Protein AF-A0A819TJN9-F1 (afdb_monomer)

Structure (mmCIF, N/CA/C/O backbone):
data_AF-A0A819TJN9-F1
#
_entry.id   AF-A0A819TJN9-F1
#
loop_
_atom_site.group_PDB
_atom_site.id
_atom_site.type_symbol
_atom_site.label_atom_id
_atom_site.label_alt_id
_atom_site.label_comp_id
_atom_site.label_asym_id
_atom_site.label_entity_id
_atom_site.label_seq_id
_atom_site.pdbx_PDB_ins_code
_atom_site.Cartn_x
_atom_site.Cartn_y
_atom_site.Cartn_z
_atom_site.occupancy
_atom_site.B_iso_or_equiv
_atom_site.auth_seq_id
_atom_site.auth_comp_id
_atom_site.auth_asym_id
_atom_site.auth_atom_id
_atom_site.pdbx_PDB_model_num
ATOM 1 N N . MET A 1 1 ? 16.612 23.037 0.355 1.00 37.38 1 MET A N 1
ATOM 2 C CA . MET A 1 1 ? 18.028 23.318 0.049 1.00 37.38 1 MET A CA 1
ATOM 3 C C . MET A 1 1 ? 18.680 21.994 -0.274 1.00 37.38 1 MET A C 1
ATOM 5 O O . MET A 1 1 ? 18.638 21.115 0.574 1.00 37.38 1 MET A O 1
ATOM 9 N N . VAL A 1 2 ? 19.268 21.934 -1.468 1.00 37.16 2 VAL A N 1
ATOM 10 C CA . VAL A 1 2 ? 20.153 20.886 -1.998 1.00 37.16 2 VAL A CA 1
ATOM 11 C C . VAL A 1 2 ? 19.438 19.633 -2.523 1.00 37.16 2 VAL A C 1
ATOM 13 O O . VAL A 1 2 ? 19.313 18.620 -1.845 1.00 37.16 2 VAL A O 1
ATOM 16 N N . ASP A 1 3 ? 18.983 19.775 -3.772 1.00 33.12 3 ASP A N 1
ATOM 17 C CA . ASP A 1 3 ? 18.971 18.750 -4.828 1.00 33.12 3 ASP A CA 1
ATOM 18 C C . ASP A 1 3 ? 20.344 18.030 -4.876 1.00 33.12 3 ASP A C 1
ATOM 20 O O . ASP A 1 3 ? 21.357 18.659 -4.584 1.00 33.12 3 ASP A O 1
ATOM 24 N N . THR A 1 4 ? 20.489 16.738 -5.172 1.00 36.00 4 THR A N 1
ATOM 25 C CA . THR A 1 4 ? 20.239 16.124 -6.485 1.00 36.00 4 THR A CA 1
ATOM 26 C C . THR A 1 4 ? 20.304 14.591 -6.393 1.00 36.00 4 THR A C 1
ATOM 28 O O . THR A 1 4 ? 21.307 14.041 -5.944 1.00 36.00 4 THR A O 1
ATOM 31 N N . GLU A 1 5 ? 19.284 13.905 -6.917 1.00 34.56 5 GLU A N 1
ATOM 32 C CA . GLU A 1 5 ? 19.375 12.520 -7.399 1.00 34.56 5 GLU A CA 1
ATOM 33 C C . GLU A 1 5 ? 19.555 12.514 -8.930 1.00 34.56 5 GLU A C 1
ATOM 35 O O . GLU A 1 5 ? 18.900 13.265 -9.659 1.00 34.56 5 GLU A O 1
ATOM 40 N N . HIS A 1 6 ? 20.450 11.634 -9.391 1.00 33.50 6 HIS A N 1
ATOM 41 C CA . HIS A 1 6 ? 20.460 10.993 -10.713 1.00 33.50 6 HIS A CA 1
ATOM 42 C C . HIS A 1 6 ? 19.083 10.336 -10.989 1.00 33.50 6 HIS A C 1
ATOM 44 O O . HIS A 1 6 ? 18.379 9.976 -10.060 1.00 33.50 6 HIS A O 1
ATOM 50 N N . THR A 1 7 ? 18.568 10.072 -12.193 1.00 35.84 7 THR A N 1
ATOM 51 C CA . THR A 1 7 ? 19.040 9.220 -13.310 1.00 35.84 7 THR A CA 1
ATOM 52 C C . THR A 1 7 ? 17.850 9.157 -14.309 1.00 35.84 7 THR A C 1
ATOM 54 O O . THR A 1 7 ? 16.724 9.441 -13.909 1.00 35.84 7 THR A O 1
ATOM 57 N N . VAL A 1 8 ? 17.995 8.907 -15.617 1.00 32.19 8 VAL A N 1
ATOM 58 C CA . VAL A 1 8 ? 17.899 7.600 -16.332 1.00 32.19 8 VAL A CA 1
ATOM 59 C C . VAL A 1 8 ? 18.190 7.931 -17.818 1.00 32.19 8 VAL A C 1
ATOM 61 O O . VAL A 1 8 ? 17.634 8.899 -18.325 1.00 32.19 8 VAL A O 1
ATOM 64 N N . PHE A 1 9 ? 19.212 7.381 -18.486 1.00 32.62 9 PHE A N 1
ATOM 65 C CA . PHE A 1 9 ? 19.376 6.055 -19.128 1.00 32.62 9 PHE A CA 1
ATOM 66 C C . PHE A 1 9 ? 18.704 5.867 -20.509 1.00 32.62 9 PHE A C 1
ATOM 68 O O . PHE A 1 9 ? 17.547 6.223 -20.705 1.00 32.62 9 PHE A O 1
ATOM 75 N N . SER A 1 10 ? 19.452 5.160 -21.377 1.00 32.69 10 SER A N 1
ATOM 76 C CA . SER A 1 10 ? 19.157 4.589 -22.713 1.00 32.69 10 SER A CA 1
ATOM 77 C C . SER A 1 10 ? 19.422 5.484 -23.937 1.00 32.69 10 SER A C 1
ATOM 79 O O . SER A 1 10 ? 18.989 6.624 -23.975 1.00 32.69 10 SER A O 1
ATOM 81 N N . SER A 1 11 ? 20.088 5.032 -25.007 1.00 32.41 11 SER A N 1
ATOM 82 C CA . SER A 1 11 ? 20.660 3.713 -25.319 1.00 32.41 11 SER A CA 1
ATOM 83 C C . SER A 1 11 ? 21.519 3.761 -26.604 1.00 32.41 11 SER A C 1
ATOM 85 O O . SER A 1 11 ? 21.136 4.359 -27.599 1.00 32.41 11 SER A O 1
ATOM 87 N N . ALA A 1 12 ? 22.656 3.059 -26.545 1.00 33.34 12 ALA A N 1
ATOM 88 C CA . ALA A 1 12 ? 23.196 2.077 -27.501 1.00 33.34 12 ALA A CA 1
ATOM 89 C C . ALA A 1 12 ? 23.623 2.412 -28.959 1.00 33.34 12 ALA A C 1
ATOM 91 O O . ALA A 1 12 ? 22.848 2.876 -29.787 1.00 33.34 12 ALA A O 1
ATOM 92 N N . SER A 1 13 ? 24.798 1.827 -29.272 1.00 33.88 13 SER A N 1
ATOM 93 C CA . SER A 1 13 ? 25.280 1.272 -30.560 1.00 33.88 13 SER A CA 1
ATOM 94 C C . SER A 1 13 ? 25.747 2.267 -31.630 1.00 33.88 13 SER A C 1
ATOM 96 O O . SER A 1 13 ? 25.062 3.228 -31.940 1.00 33.88 13 SER A O 1
ATOM 98 N N . SER A 1 14 ? 26.875 2.092 -32.320 1.00 33.16 14 SER A N 1
ATOM 99 C CA . SER A 1 14 ? 27.677 0.900 -32.674 1.00 33.16 14 SER A CA 1
ATOM 100 C C . SER A 1 14 ? 28.895 1.450 -33.448 1.00 33.16 14 SER A C 1
ATOM 102 O O . SER A 1 14 ? 28.688 2.293 -34.316 1.00 33.16 14 SER A O 1
ATOM 104 N N . ASP A 1 15 ? 30.145 1.201 -33.067 1.00 34.47 15 ASP A N 1
ATOM 105 C CA . ASP A 1 15 ? 30.939 -0.021 -33.280 1.00 34.47 15 ASP A CA 1
ATOM 106 C C . ASP A 1 15 ? 31.546 -0.168 -34.696 1.00 34.47 15 ASP A C 1
ATOM 108 O O . ASP A 1 15 ? 30.867 -0.016 -35.714 1.00 34.47 15 ASP A O 1
ATOM 112 N N . SER A 1 16 ? 32.820 -0.583 -34.689 1.00 34.41 16 SER A N 1
ATOM 113 C CA . SER A 1 16 ? 33.693 -1.111 -35.753 1.00 34.41 16 SER A CA 1
ATOM 114 C C . SER A 1 16 ? 34.209 -0.137 -36.834 1.00 34.41 16 SER A C 1
ATOM 116 O O . SER A 1 16 ? 33.433 0.520 -37.512 1.00 34.41 16 SER A O 1
ATOM 118 N N . GLY A 1 17 ? 35.510 -0.008 -37.118 1.00 33.34 17 GLY A N 1
ATOM 119 C CA . GLY A 1 17 ? 36.676 -0.797 -36.711 1.00 33.34 17 GLY A CA 1
ATOM 120 C C . GLY A 1 17 ? 37.477 -1.284 -37.927 1.00 33.34 17 GLY A C 1
ATOM 121 O O . GLY A 1 17 ? 36.883 -1.738 -38.901 1.00 33.34 17 GLY A O 1
ATOM 122 N N . LEU A 1 18 ? 38.811 -1.286 -37.763 1.00 34.56 18 LEU A N 1
ATOM 123 C CA . LEU A 1 18 ? 39.844 -2.015 -38.531 1.00 34.56 18 LEU A CA 1
ATOM 124 C C . LEU A 1 18 ? 40.218 -1.402 -39.901 1.00 34.56 18 LEU A C 1
ATOM 126 O O . LEU A 1 18 ? 39.354 -1.157 -40.726 1.00 34.56 18 LEU A O 1
ATOM 130 N N . GLY A 1 19 ? 41.480 -1.169 -40.271 1.00 31.83 19 GLY A N 1
ATOM 131 C CA . GLY A 1 19 ? 42.771 -1.470 -39.650 1.00 31.83 19 GLY A CA 1
ATOM 132 C C . GLY A 1 19 ? 43.820 -1.790 -40.730 1.00 31.83 19 GLY A C 1
ATOM 133 O O . GLY A 1 19 ? 43.560 -2.653 -41.558 1.00 31.83 19 GLY A O 1
ATOM 134 N N . GLY A 1 20 ? 44.994 -1.141 -40.650 1.00 34.34 20 GLY A N 1
ATOM 135 C CA . GLY A 1 20 ? 46.312 -1.633 -41.107 1.00 34.34 20 GLY A CA 1
ATOM 136 C C . GLY A 1 20 ? 46.582 -1.748 -42.628 1.00 34.34 20 GLY A C 1
ATOM 137 O O . GLY A 1 20 ? 45.653 -1.827 -43.411 1.00 34.34 20 GLY A O 1
ATOM 138 N N . VAL A 1 21 ? 47.811 -1.782 -43.171 1.00 35.91 21 VAL A N 1
ATOM 139 C CA . VAL A 1 21 ? 49.185 -1.978 -42.654 1.00 35.91 21 VAL A CA 1
ATOM 140 C C . VAL A 1 21 ? 50.222 -1.615 -43.775 1.00 35.91 21 VAL A C 1
ATOM 142 O O . VAL A 1 21 ? 49.935 -1.823 -44.947 1.00 35.91 21 VAL A O 1
ATOM 145 N N . GLU A 1 22 ? 51.420 -1.135 -43.377 1.00 33.66 22 GLU A N 1
ATOM 146 C CA . GLU A 1 22 ? 52.791 -1.198 -43.993 1.00 33.66 22 GLU A CA 1
ATOM 147 C C . GLU A 1 22 ? 53.263 -0.445 -45.276 1.00 33.66 22 GLU A C 1
ATOM 149 O O . GLU A 1 22 ? 53.038 -0.855 -46.407 1.00 33.66 22 GLU A O 1
ATOM 154 N N . ASN A 1 23 ? 54.139 0.556 -45.055 1.00 34.25 23 ASN A N 1
ATOM 155 C CA . ASN A 1 23 ? 55.607 0.630 -45.318 1.00 34.25 23 ASN A CA 1
ATOM 156 C C . ASN A 1 23 ? 56.300 -0.050 -46.538 1.00 34.25 23 ASN A C 1
ATOM 158 O O . ASN A 1 23 ? 56.421 -1.272 -46.574 1.00 34.25 23 ASN A O 1
ATOM 162 N N . ARG A 1 24 ? 57.035 0.759 -47.345 1.00 31.11 24 ARG A N 1
ATOM 163 C CA . ARG A 1 24 ? 58.496 0.674 -47.722 1.00 31.11 24 ARG A CA 1
ATOM 164 C C . ARG A 1 24 ? 58.815 1.616 -48.915 1.00 31.11 24 ARG A C 1
ATOM 166 O O . ARG A 1 24 ? 58.212 1.466 -49.964 1.00 31.11 24 ARG A O 1
ATOM 173 N N . LYS A 1 25 ? 59.619 2.689 -48.784 1.00 34.59 25 LYS A N 1
ATOM 174 C CA . LYS A 1 25 ? 61.107 2.833 -48.866 1.00 34.59 25 LYS A CA 1
ATOM 175 C C . LYS A 1 25 ? 61.783 2.452 -50.212 1.00 34.59 25 LYS A C 1
ATOM 177 O O . LYS A 1 25 ? 61.924 1.260 -50.459 1.00 34.59 25 LYS A O 1
ATOM 182 N N . LEU A 1 26 ? 62.327 3.441 -50.961 1.00 30.73 26 LEU A N 1
ATOM 183 C CA . LEU A 1 26 ? 63.774 3.659 -51.289 1.00 30.73 26 LEU A CA 1
ATOM 184 C C . LEU A 1 26 ? 64.073 4.414 -52.622 1.00 30.73 26 LEU A C 1
ATOM 186 O O . LEU A 1 26 ? 63.677 3.966 -53.688 1.00 30.73 26 LEU A O 1
ATOM 190 N N . ASN A 1 27 ? 64.893 5.473 -52.484 1.00 29.94 27 ASN A N 1
ATOM 191 C CA . ASN A 1 27 ? 66.026 5.980 -53.300 1.00 29.94 27 ASN A CA 1
ATOM 192 C C . ASN A 1 27 ? 65.920 6.345 -54.808 1.00 29.94 27 ASN A C 1
ATOM 194 O O . ASN A 1 27 ? 65.743 5.480 -55.656 1.00 29.94 27 ASN A O 1
ATOM 198 N N . GLU A 1 28 ? 66.175 7.644 -55.083 1.00 30.39 28 GLU A N 1
ATOM 199 C CA . GLU A 1 28 ? 67.191 8.299 -55.969 1.00 30.39 28 GLU A CA 1
ATOM 200 C C . GLU A 1 28 ? 67.994 7.480 -57.027 1.00 30.39 28 GLU A C 1
ATOM 202 O O . GLU A 1 28 ? 68.165 6.279 -56.825 1.00 30.39 28 GLU A O 1
ATOM 207 N N . PRO A 1 29 ? 68.638 8.085 -58.079 1.00 43.09 29 PRO A N 1
ATOM 208 C CA . PRO A 1 29 ? 69.029 9.506 -58.242 1.00 43.09 29 PRO A CA 1
ATOM 209 C C . PRO A 1 29 ? 68.853 10.158 -59.646 1.00 43.09 29 PRO A C 1
ATOM 211 O O . PRO A 1 29 ? 68.602 9.524 -60.669 1.00 43.09 29 PRO A O 1
ATOM 214 N N . ASN A 1 30 ? 69.088 11.475 -59.653 1.00 33.53 30 ASN A N 1
ATOM 215 C CA . ASN A 1 30 ? 69.177 12.424 -60.771 1.00 33.53 30 ASN A CA 1
ATOM 216 C C . ASN A 1 30 ? 70.574 12.439 -61.439 1.00 33.53 30 ASN A C 1
ATOM 218 O O . ASN A 1 30 ? 71.581 12.384 -60.734 1.00 33.53 30 ASN A O 1
ATOM 222 N N . GLN A 1 31 ? 70.655 12.652 -62.763 1.00 30.73 31 GLN A N 1
ATOM 223 C CA . GLN A 1 31 ? 71.872 13.132 -63.451 1.00 30.73 31 GLN A CA 1
ATOM 224 C C . GLN A 1 31 ? 71.547 14.114 -64.593 1.00 30.73 31 GLN A C 1
ATOM 226 O O . GLN A 1 31 ? 70.650 13.887 -65.399 1.00 30.73 31 GLN A O 1
ATOM 231 N N . SER A 1 32 ? 72.315 15.209 -64.634 1.00 37.31 32 SER A N 1
ATOM 232 C CA . SER A 1 32 ? 72.225 16.361 -65.545 1.00 37.31 32 SER A CA 1
ATOM 233 C C . SER A 1 32 ? 73.077 16.209 -66.813 1.00 37.31 32 SER A C 1
ATOM 235 O O . SER A 1 32 ? 74.147 15.611 -66.722 1.00 37.31 32 SER A O 1
ATOM 237 N N . ALA A 1 33 ? 72.753 16.913 -67.907 1.00 30.61 33 ALA A N 1
ATOM 238 C CA . ALA A 1 33 ? 73.768 17.397 -68.858 1.00 30.61 33 ALA A CA 1
ATOM 239 C C . ALA A 1 33 ? 73.286 18.596 -69.707 1.00 30.61 33 ALA A C 1
ATOM 241 O O . ALA A 1 33 ? 72.149 18.631 -70.167 1.00 30.61 33 ALA A O 1
ATOM 242 N N . ARG A 1 34 ? 74.203 19.560 -69.880 1.00 33.34 34 ARG A N 1
ATOM 243 C CA . ARG A 1 34 ? 74.142 20.844 -70.611 1.00 33.34 34 ARG A CA 1
ATOM 244 C C . ARG A 1 34 ? 74.277 20.670 -72.136 1.00 33.34 34 ARG A C 1
ATOM 246 O O . ARG A 1 34 ? 74.914 19.715 -72.571 1.00 33.34 34 ARG A O 1
ATOM 253 N N . SER A 1 35 ? 73.826 21.657 -72.919 1.00 31.48 35 SER A N 1
ATOM 254 C CA . SER A 1 35 ? 74.183 21.848 -74.339 1.00 31.48 35 SER A CA 1
ATOM 255 C C . SER A 1 35 ? 74.835 23.219 -74.584 1.00 31.48 35 SER A C 1
ATOM 257 O O . SER A 1 35 ? 74.463 24.202 -73.947 1.00 31.48 35 SER A O 1
ATOM 259 N N . PHE A 1 36 ? 75.830 23.221 -75.476 1.00 29.58 36 PHE A N 1
ATOM 260 C CA . PHE A 1 36 ? 76.648 24.329 -75.992 1.00 29.58 36 PHE A CA 1
ATOM 261 C C . PHE A 1 36 ? 76.080 24.823 -77.340 1.00 29.58 36 PHE A C 1
ATOM 263 O O . PHE A 1 36 ? 75.595 23.995 -78.113 1.00 29.58 36 PHE A O 1
ATOM 270 N N . ASP A 1 37 ? 76.196 26.126 -77.612 1.00 34.22 37 ASP A N 1
ATOM 271 C CA . ASP A 1 37 ? 75.947 26.784 -78.907 1.00 34.22 37 ASP A CA 1
ATOM 272 C C . ASP A 1 37 ? 77.207 26.769 -79.795 1.00 34.22 37 ASP A C 1
ATOM 274 O O . ASP A 1 37 ? 78.318 26.786 -79.262 1.00 34.22 37 ASP A O 1
ATOM 278 N N . ASP A 1 38 ? 77.033 26.795 -81.124 1.00 32.97 38 ASP A N 1
ATOM 279 C CA . ASP A 1 38 ? 78.068 27.235 -82.073 1.00 32.97 38 ASP A CA 1
ATOM 280 C C . ASP A 1 38 ? 77.453 27.820 -83.365 1.00 32.97 38 ASP A C 1
ATOM 282 O O . ASP A 1 38 ? 76.468 27.303 -83.902 1.00 32.97 38 ASP A O 1
ATOM 286 N N . ASP A 1 39 ? 78.065 28.920 -83.811 1.00 32.44 39 ASP A N 1
ATOM 287 C CA . ASP A 1 39 ? 77.672 29.881 -84.850 1.00 32.44 39 ASP A CA 1
ATOM 288 C C . ASP A 1 39 ? 78.000 29.449 -86.299 1.00 32.44 39 ASP A C 1
ATOM 290 O O . ASP A 1 39 ? 79.046 28.859 -86.579 1.00 32.44 39 ASP A O 1
ATOM 294 N N . ASP A 1 40 ? 77.150 29.862 -87.251 1.00 34.69 40 ASP A N 1
ATOM 295 C CA . ASP A 1 40 ? 77.305 29.664 -88.702 1.00 34.69 40 ASP A CA 1
ATOM 296 C C . ASP A 1 40 ? 77.960 30.871 -89.421 1.00 34.69 40 ASP A C 1
ATOM 298 O O . ASP A 1 40 ? 77.582 32.033 -89.249 1.00 34.69 40 ASP A O 1
ATOM 302 N N . PHE A 1 41 ? 78.910 30.569 -90.315 1.00 35.84 41 PHE A N 1
ATOM 303 C CA . PHE A 1 41 ? 79.625 31.491 -91.213 1.00 35.84 41 PHE A CA 1
ATOM 304 C C . PHE A 1 41 ? 78.755 31.977 -92.397 1.00 35.84 41 PHE A C 1
ATOM 306 O O . PHE A 1 41 ? 78.212 31.168 -93.148 1.00 35.84 41 PHE A O 1
ATOM 313 N N . GLN A 1 42 ? 78.726 33.291 -92.666 1.00 35.22 42 GLN A N 1
ATOM 314 C CA . GLN A 1 42 ? 78.140 33.889 -93.883 1.00 35.22 42 GLN A CA 1
ATOM 315 C C . GLN A 1 42 ? 79.215 34.381 -94.874 1.00 35.22 42 GLN A C 1
ATOM 317 O O . GLN A 1 42 ? 80.234 34.944 -94.474 1.00 35.22 42 GLN A O 1
ATOM 322 N N . LEU A 1 43 ? 78.969 34.197 -96.181 1.00 39.06 43 LEU A N 1
ATOM 323 C CA . LEU A 1 43 ? 79.811 34.679 -97.292 1.00 39.06 43 LEU A CA 1
ATOM 324 C C . LEU A 1 43 ? 79.333 36.050 -97.848 1.00 39.06 43 LEU A C 1
ATOM 326 O O . LEU A 1 43 ? 78.147 36.359 -97.739 1.00 39.06 43 LEU A O 1
ATOM 330 N N . PRO A 1 44 ? 80.215 36.874 -98.466 1.00 40.28 44 PRO A N 1
ATOM 331 C CA . PRO A 1 44 ? 79.962 38.299 -98.750 1.00 40.28 44 PRO A CA 1
ATOM 332 C C . PRO A 1 44 ? 79.101 38.627 -99.989 1.00 40.28 44 PRO A C 1
ATOM 334 O O . PRO A 1 44 ? 79.086 37.913 -100.989 1.00 40.28 44 PRO A O 1
ATOM 337 N N . ALA A 1 45 ? 78.477 39.808 -99.938 1.00 40.22 45 ALA A N 1
ATOM 338 C CA . ALA A 1 45 ? 77.312 40.265 -100.708 1.00 40.22 45 ALA A CA 1
ATOM 339 C C . ALA A 1 45 ? 77.477 40.592 -102.215 1.00 40.22 45 ALA A C 1
ATOM 341 O O . ALA A 1 45 ? 76.545 41.132 -102.806 1.00 40.22 45 ALA A O 1
ATOM 342 N N . ASN A 1 46 ? 78.605 40.284 -102.869 1.00 45.38 46 ASN A N 1
ATOM 343 C CA . ASN A 1 46 ? 78.894 40.806 -104.223 1.00 45.38 46 ASN A CA 1
ATOM 344 C C . ASN A 1 46 ? 79.188 39.725 -105.279 1.00 45.38 46 ASN A C 1
ATOM 346 O O . ASN A 1 46 ? 79.901 39.988 -106.249 1.00 45.38 46 ASN A O 1
ATOM 350 N N . TRP A 1 47 ? 78.673 38.506 -105.113 1.00 39.69 47 TRP A N 1
ATOM 351 C CA . TRP A 1 47 ? 78.864 37.456 -106.116 1.00 39.69 47 TRP A CA 1
ATOM 352 C C . TRP A 1 47 ? 77.790 37.550 -107.217 1.00 39.69 47 TRP A C 1
ATOM 354 O O . TRP A 1 47 ? 76.606 37.502 -106.887 1.00 39.69 47 TRP A O 1
ATOM 364 N N . PRO A 1 48 ? 78.149 37.700 -108.508 1.00 33.88 48 PRO A N 1
ATOM 365 C CA . PRO A 1 48 ? 77.160 37.846 -109.566 1.00 33.88 48 PRO A CA 1
ATOM 366 C C . PRO A 1 48 ? 76.444 36.517 -109.830 1.00 33.88 48 PRO A C 1
ATOM 368 O O . PRO A 1 48 ? 77.055 35.522 -110.230 1.00 33.88 48 PRO A O 1
ATOM 371 N N . ASP A 1 49 ? 75.137 36.545 -109.589 1.00 36.44 49 ASP A N 1
ATOM 372 C CA . ASP A 1 49 ? 74.177 35.471 -109.810 1.00 36.44 49 ASP A CA 1
ATOM 373 C C . ASP A 1 49 ? 73.889 35.350 -111.314 1.00 36.44 49 ASP A C 1
ATOM 375 O O . ASP A 1 49 ? 73.154 36.146 -111.901 1.00 36.44 49 ASP A O 1
ATOM 379 N N . TYR A 1 50 ? 74.549 34.397 -111.974 1.00 33.78 50 TYR A N 1
ATOM 380 C CA . TYR A 1 50 ? 74.223 34.037 -113.351 1.00 33.78 50 TYR A CA 1
ATOM 381 C C . TYR A 1 50 ? 73.209 32.901 -113.335 1.00 33.78 50 TYR A C 1
ATOM 383 O O . TYR A 1 50 ? 73.561 31.716 -113.309 1.00 33.78 50 TYR A O 1
ATOM 391 N N . ASP A 1 51 ? 71.942 33.298 -113.368 1.00 36.19 51 ASP A N 1
ATOM 392 C CA . ASP A 1 51 ? 70.807 32.405 -113.509 1.00 36.19 51 ASP A CA 1
ATOM 393 C C . ASP A 1 51 ? 70.787 31.804 -114.924 1.00 36.19 51 ASP A C 1
ATOM 395 O O . ASP A 1 51 ? 70.419 32.437 -115.916 1.00 36.19 51 ASP A O 1
ATOM 399 N N . PHE A 1 52 ? 71.246 30.560 -115.029 1.00 38.59 52 PHE A N 1
ATOM 400 C CA . PHE A 1 52 ? 71.014 29.725 -116.199 1.00 38.59 52 PHE A CA 1
ATOM 401 C C . PHE A 1 52 ? 70.152 28.542 -115.770 1.00 38.59 52 PHE A C 1
ATOM 403 O O . PHE A 1 52 ? 70.653 27.429 -115.570 1.00 38.59 52 PHE A O 1
ATOM 410 N N . GLU A 1 53 ? 68.843 28.771 -115.648 1.00 35.69 53 GLU A N 1
ATOM 411 C CA . GLU A 1 53 ? 67.852 27.702 -115.576 1.00 35.69 53 GLU A CA 1
ATOM 412 C C . GLU A 1 53 ? 68.003 26.763 -116.783 1.00 35.69 53 GLU A C 1
ATOM 414 O O . GLU A 1 53 ? 67.539 27.010 -117.900 1.00 35.69 53 GLU A O 1
ATOM 419 N N . ARG A 1 54 ? 68.669 25.627 -116.563 1.00 38.53 54 ARG A N 1
ATOM 420 C CA . ARG A 1 54 ? 68.700 24.518 -117.515 1.00 38.53 54 ARG A CA 1
ATOM 421 C C . ARG A 1 54 ? 67.619 23.515 -117.137 1.00 38.53 54 ARG A C 1
ATOM 423 O O . ARG A 1 54 ? 67.589 23.005 -116.019 1.00 38.53 54 ARG A O 1
ATOM 430 N N . LYS A 1 55 ? 66.738 23.205 -118.094 1.00 38.62 55 LYS A N 1
ATOM 431 C CA . LYS A 1 55 ? 65.638 22.239 -117.945 1.00 38.62 55 LYS A CA 1
ATOM 432 C C . LYS A 1 55 ? 66.138 20.901 -117.372 1.00 38.62 55 LYS A C 1
ATOM 434 O O . LYS A 1 55 ? 67.026 20.266 -117.940 1.00 38.62 55 LYS A O 1
ATOM 439 N N . LYS A 1 56 ? 65.491 20.436 -116.292 1.00 47.75 56 LYS A N 1
ATOM 440 C CA . LYS A 1 56 ? 65.718 19.156 -115.575 1.00 47.75 56 LYS A CA 1
ATOM 441 C C . LYS A 1 56 ? 65.522 17.885 -116.435 1.00 47.75 56 LYS A C 1
ATOM 443 O O . LYS A 1 56 ? 65.706 16.776 -115.944 1.00 47.75 56 LYS A O 1
ATOM 448 N N . SER A 1 57 ? 65.181 18.018 -117.719 1.00 46.09 57 SER A N 1
ATOM 449 C CA . SER A 1 57 ? 64.885 16.917 -118.648 1.00 46.09 57 SER A CA 1
ATOM 450 C C . SER A 1 57 ? 66.115 16.151 -119.161 1.00 46.09 57 SER A C 1
ATOM 452 O O . SER A 1 57 ? 65.956 15.148 -119.848 1.00 46.09 57 SER A O 1
ATOM 454 N N . CYS A 1 58 ? 67.338 16.577 -118.829 1.00 45.38 58 CYS A N 1
ATOM 455 C CA . CYS A 1 58 ? 68.574 15.912 -119.269 1.00 45.38 58 CYS A CA 1
ATOM 456 C C . CYS A 1 58 ? 69.113 14.856 -118.279 1.00 45.38 58 CYS A C 1
ATOM 458 O O . CYS A 1 58 ? 70.094 14.190 -118.591 1.00 45.38 58 CYS A O 1
ATOM 460 N N . LEU A 1 59 ? 68.499 14.692 -117.099 1.00 49.06 59 LEU A N 1
ATOM 461 C CA . LEU A 1 59 ? 69.040 13.881 -115.993 1.00 49.06 59 LEU A CA 1
ATOM 462 C C . LEU A 1 59 ? 68.724 12.372 -116.061 1.00 49.06 59 LEU A C 1
ATOM 464 O O . LEU A 1 59 ? 69.338 11.603 -115.331 1.00 49.06 59 LEU A O 1
ATOM 468 N N . PHE A 1 60 ? 67.807 11.929 -116.931 1.00 42.56 60 PHE A N 1
ATOM 469 C CA . PHE A 1 60 ? 67.334 10.528 -116.964 1.00 42.56 60 PHE A CA 1
ATOM 470 C C . PHE A 1 60 ? 67.418 9.830 -118.332 1.00 42.56 60 PHE A C 1
ATOM 472 O O . PHE A 1 60 ? 66.929 8.714 -118.497 1.00 42.56 60 PHE A O 1
ATOM 479 N N . SER A 1 61 ? 68.076 10.441 -119.317 1.00 39.47 61 SER A N 1
ATOM 480 C CA . SER A 1 61 ? 68.303 9.834 -120.631 1.00 39.47 61 SER A CA 1
ATOM 481 C C . SER A 1 61 ? 69.727 9.275 -120.718 1.00 39.47 61 SER A C 1
ATOM 483 O O . SER A 1 61 ? 70.690 10.008 -120.529 1.00 39.47 61 SER A O 1
ATOM 485 N N . ARG A 1 62 ? 69.883 7.988 -121.068 1.00 44.00 62 ARG A N 1
ATOM 486 C CA . ARG A 1 62 ? 71.178 7.368 -121.443 1.00 44.00 62 ARG A CA 1
ATOM 487 C C . ARG A 1 62 ? 71.718 7.863 -122.802 1.00 44.00 62 ARG A C 1
ATOM 489 O O . ARG A 1 62 ? 72.560 7.208 -123.408 1.00 44.00 62 ARG A O 1
ATOM 496 N N . VAL A 1 63 ? 71.217 8.988 -123.304 1.00 45.69 63 VAL A N 1
ATOM 497 C CA . VAL A 1 63 ? 71.669 9.633 -124.537 1.00 45.69 63 VAL A CA 1
ATOM 498 C C . VAL A 1 63 ? 72.528 10.824 -124.134 1.00 45.69 63 VAL A C 1
ATOM 500 O O . VAL A 1 63 ? 72.074 11.690 -123.386 1.00 45.69 63 VAL A O 1
ATOM 503 N N . PHE A 1 64 ? 73.776 10.841 -124.604 1.00 47.59 64 PHE A N 1
ATOM 504 C CA . PHE A 1 64 ? 74.715 11.942 -124.411 1.00 47.59 64 PHE A CA 1
ATOM 505 C C . PHE A 1 64 ? 74.023 13.287 -124.671 1.00 47.59 64 PHE A C 1
ATOM 507 O O . PHE A 1 64 ? 73.312 13.438 -125.666 1.00 47.59 64 PHE A O 1
ATOM 514 N N . SER A 1 65 ? 74.186 14.255 -123.762 1.00 55.28 65 SER A N 1
ATOM 515 C CA . SER A 1 65 ? 73.531 15.560 -123.894 1.00 55.28 65 SER A CA 1
ATOM 516 C C . SER A 1 65 ? 73.881 16.199 -125.247 1.00 55.28 65 SER A C 1
ATOM 518 O O . SER A 1 65 ? 74.943 15.937 -125.819 1.00 55.28 65 SER A O 1
ATOM 520 N N . THR A 1 66 ? 73.018 17.072 -125.771 1.00 56.34 66 THR A N 1
ATOM 521 C CA . THR A 1 66 ? 73.272 17.819 -127.022 1.00 56.34 66 THR A CA 1
ATOM 522 C C . THR A 1 66 ? 74.620 18.555 -127.012 1.00 56.34 66 THR A C 1
ATOM 524 O O . THR A 1 66 ? 75.189 18.813 -128.064 1.00 56.34 66 THR A O 1
ATOM 527 N N . CYS A 1 67 ? 75.172 18.832 -125.826 1.00 53.50 67 CYS A N 1
ATOM 528 C CA . CYS A 1 67 ? 76.479 19.457 -125.612 1.00 53.50 67 CYS A CA 1
ATOM 529 C C . CYS A 1 67 ? 77.636 18.463 -125.758 1.00 53.50 67 CYS A C 1
ATOM 531 O O . CYS A 1 67 ? 78.656 18.811 -126.336 1.00 53.50 67 CYS A O 1
ATOM 533 N N . VAL A 1 68 ? 77.463 17.221 -125.292 1.00 57.75 68 VAL A N 1
ATOM 534 C CA . VAL A 1 68 ? 78.426 16.133 -125.521 1.00 57.75 68 VAL A CA 1
ATOM 535 C C . VAL A 1 68 ? 78.426 15.732 -126.996 1.00 57.75 68 VAL A C 1
ATOM 537 O O . VAL A 1 68 ? 79.486 15.533 -127.568 1.00 57.75 68 VAL A O 1
ATOM 540 N N . THR A 1 69 ? 77.259 15.706 -127.646 1.00 58.66 69 THR A N 1
ATOM 541 C CA . THR A 1 69 ? 77.166 15.482 -129.102 1.00 58.66 69 THR A CA 1
ATOM 542 C C . THR A 1 69 ? 77.831 16.621 -129.885 1.00 58.66 69 THR A C 1
ATOM 544 O O . THR A 1 69 ? 78.541 16.364 -130.850 1.00 58.66 69 THR A O 1
ATOM 547 N N . LYS A 1 70 ? 77.673 17.879 -129.439 1.00 58.25 70 LYS A N 1
ATOM 548 C CA . LYS A 1 70 ? 78.388 19.034 -130.007 1.00 58.25 70 LYS A CA 1
ATOM 549 C C . LYS A 1 70 ? 79.905 18.900 -129.816 1.00 58.25 70 LYS A C 1
ATOM 551 O O . LYS A 1 70 ? 80.633 19.048 -130.783 1.00 58.25 70 LYS A O 1
ATOM 556 N N . ALA A 1 71 ? 80.384 18.546 -128.625 1.00 54.56 71 ALA A N 1
ATOM 557 C CA . ALA A 1 71 ? 81.813 18.336 -128.378 1.00 54.56 71 ALA A CA 1
ATOM 558 C C . ALA A 1 71 ? 82.398 17.169 -129.191 1.00 54.56 71 ALA A C 1
ATOM 560 O O . ALA A 1 71 ? 83.488 17.305 -129.732 1.00 54.56 71 ALA A O 1
ATOM 561 N N . ILE A 1 72 ? 81.662 16.060 -129.339 1.00 65.56 72 ILE A N 1
ATOM 562 C CA . ILE A 1 72 ? 82.055 14.941 -130.210 1.00 65.56 72 ILE A CA 1
ATOM 563 C C . ILE A 1 72 ? 82.139 15.407 -131.668 1.00 65.56 72 ILE A C 1
ATOM 565 O O . ILE A 1 72 ? 83.156 15.169 -132.302 1.00 65.56 72 ILE A O 1
ATOM 569 N N . ASN A 1 73 ? 81.147 16.143 -132.179 1.00 62.06 73 ASN A N 1
ATOM 570 C CA . ASN A 1 73 ? 81.190 16.678 -133.545 1.00 62.06 73 ASN A CA 1
ATOM 571 C C . ASN A 1 73 ? 82.346 17.673 -133.758 1.00 62.06 73 ASN A C 1
ATOM 573 O O . ASN A 1 73 ? 82.946 17.692 -134.826 1.00 62.06 73 ASN A O 1
ATOM 577 N N . HIS A 1 74 ? 82.668 18.507 -132.764 1.00 61.78 74 HIS A N 1
ATOM 578 C CA . HIS A 1 74 ? 83.809 19.427 -132.834 1.00 61.78 74 HIS A CA 1
ATOM 579 C C . HIS A 1 74 ? 85.149 18.670 -132.795 1.00 61.78 74 HIS A C 1
ATOM 581 O O . HIS A 1 74 ? 86.052 19.006 -133.554 1.00 61.78 74 HIS A O 1
ATOM 587 N N . LEU A 1 75 ? 85.264 17.612 -131.985 1.00 66.50 75 LEU A N 1
ATOM 588 C CA . LEU A 1 75 ? 86.428 16.719 -131.979 1.00 66.50 75 LEU A CA 1
ATOM 589 C C . LEU A 1 75 ? 86.567 15.948 -133.299 1.00 66.50 75 LEU A C 1
ATOM 591 O O . LEU A 1 75 ? 87.673 15.837 -133.814 1.00 66.50 75 LEU A O 1
ATOM 595 N N . GLU A 1 76 ? 85.462 15.476 -133.882 1.00 66.25 76 GLU A N 1
ATOM 596 C CA . GLU A 1 76 ? 85.448 14.860 -135.215 1.00 66.25 76 GLU A CA 1
ATOM 597 C C . GLU A 1 76 ? 85.849 15.864 -136.311 1.00 66.25 76 GLU A C 1
ATOM 599 O O . GLU A 1 76 ? 86.575 15.500 -137.233 1.00 66.25 76 GLU A O 1
ATOM 604 N N . LEU A 1 77 ? 85.440 17.136 -136.219 1.00 61.66 77 LEU A N 1
ATOM 605 C CA . LEU A 1 77 ? 85.875 18.198 -137.140 1.00 61.66 77 LEU A CA 1
ATOM 606 C C . LEU A 1 77 ? 87.378 18.486 -137.028 1.00 61.66 77 LEU A C 1
ATOM 608 O O . LEU A 1 77 ? 88.039 18.621 -138.055 1.00 61.66 77 LEU A O 1
ATOM 612 N N . VAL A 1 78 ? 87.925 18.529 -135.810 1.00 60.12 78 VAL A N 1
ATOM 613 C CA . VAL A 1 78 ? 89.372 18.681 -135.572 1.00 60.12 78 VAL A CA 1
ATOM 614 C C . VAL A 1 78 ? 90.135 17.461 -136.084 1.00 60.12 78 VAL A C 1
ATOM 616 O O . VAL A 1 78 ? 91.155 17.611 -136.749 1.00 60.12 78 VAL A O 1
ATOM 619 N N . GLN A 1 79 ? 89.617 16.252 -135.862 1.00 65.50 79 GLN A N 1
ATOM 620 C CA . GLN A 1 79 ? 90.233 15.024 -136.358 1.00 65.50 79 GLN A CA 1
ATOM 621 C C . GLN A 1 79 ? 90.242 14.970 -137.897 1.00 65.50 79 GLN A C 1
ATOM 623 O O . GLN A 1 79 ? 91.279 14.679 -138.488 1.00 65.50 79 GLN A O 1
ATOM 628 N N . ASN A 1 80 ? 89.146 15.364 -138.555 1.00 61.81 80 ASN A N 1
ATOM 629 C CA . ASN A 1 80 ? 89.080 15.487 -140.016 1.00 61.81 80 ASN A CA 1
ATOM 630 C C . ASN A 1 80 ? 90.003 16.591 -140.570 1.00 61.81 80 ASN A C 1
ATOM 632 O O . ASN A 1 80 ? 90.556 16.438 -141.659 1.00 61.81 80 ASN A O 1
ATOM 636 N N . ALA A 1 81 ? 90.187 17.701 -139.845 1.00 58.44 81 ALA A N 1
ATOM 637 C CA . ALA A 1 81 ? 91.103 18.775 -140.237 1.00 58.44 81 ALA A CA 1
ATOM 638 C C . ALA A 1 81 ? 92.580 18.351 -140.127 1.00 58.44 81 ALA A C 1
ATOM 640 O O . ALA A 1 81 ? 93.384 18.689 -140.998 1.00 58.44 81 ALA A O 1
ATOM 641 N N . ILE A 1 82 ? 92.922 17.556 -139.106 1.00 58.66 82 ILE A N 1
ATOM 642 C CA . ILE A 1 82 ? 94.265 16.991 -138.904 1.00 58.66 82 ILE A CA 1
ATOM 643 C C . ILE A 1 82 ? 94.565 15.892 -139.943 1.00 58.66 82 ILE A C 1
ATOM 645 O O . ILE A 1 82 ? 95.663 15.853 -140.494 1.00 58.66 82 ILE A O 1
ATOM 649 N N . GLU A 1 83 ? 93.591 15.042 -140.290 1.00 59.56 83 GLU A N 1
ATOM 650 C CA . GLU A 1 83 ? 93.760 13.949 -141.267 1.00 59.56 83 GLU A CA 1
ATOM 651 C C . GLU A 1 83 ? 93.837 14.417 -142.744 1.00 59.56 83 GLU A C 1
ATOM 653 O O . GLU A 1 83 ? 94.141 13.615 -143.629 1.00 59.56 83 GLU A O 1
ATOM 658 N N . HIS A 1 84 ? 93.602 15.701 -143.055 1.00 52.31 84 HIS A N 1
ATOM 659 C CA . HIS A 1 84 ? 93.625 16.243 -144.428 1.00 52.31 84 HIS A CA 1
ATOM 660 C C . HIS A 1 84 ? 94.849 17.108 -144.794 1.00 52.31 84 HIS A C 1
ATOM 662 O O . HIS A 1 84 ? 94.938 17.557 -145.940 1.00 52.31 84 HIS A O 1
ATOM 668 N N . LYS A 1 85 ? 95.823 17.304 -143.891 1.00 49.88 85 LYS A N 1
ATOM 669 C CA . LYS A 1 85 ? 97.053 18.084 -144.167 1.00 49.88 85 LYS A CA 1
ATOM 670 C C . LYS A 1 85 ? 98.302 17.263 -144.539 1.00 49.88 85 LYS A C 1
ATOM 672 O O . LYS A 1 85 ? 99.259 17.872 -144.998 1.00 49.88 85 LYS A O 1
ATOM 677 N N . ASP A 1 86 ? 98.270 15.925 -144.494 1.00 41.22 86 ASP A N 1
ATOM 678 C CA . ASP A 1 86 ? 99.383 15.065 -144.941 1.00 41.22 86 ASP A CA 1
ATOM 679 C C . ASP A 1 86 ? 98.938 13.943 -145.913 1.00 41.22 86 ASP A C 1
ATOM 681 O O . ASP A 1 86 ? 98.562 12.847 -145.512 1.00 41.22 86 ASP A O 1
ATOM 685 N N . SER A 1 87 ? 99.098 14.211 -147.220 1.00 31.33 87 SER A N 1
ATOM 686 C CA . SER A 1 87 ? 99.190 13.258 -148.356 1.00 31.33 87 SER A CA 1
ATOM 687 C C . SER A 1 87 ? 97.932 12.473 -148.827 1.00 31.33 87 SER A C 1
ATOM 689 O O . SER A 1 87 ? 97.172 11.932 -148.027 1.00 31.33 87 SER A O 1
ATOM 691 N N . PRO A 1 88 ? 97.713 12.310 -150.159 1.00 45.03 88 PRO A N 1
ATOM 692 C CA . PRO A 1 88 ? 96.548 11.627 -150.710 1.00 45.03 88 PRO A CA 1
ATOM 693 C C . PRO A 1 88 ? 96.825 10.143 -150.987 1.00 45.03 88 PRO A C 1
ATOM 695 O O . PRO A 1 88 ? 97.592 9.825 -151.890 1.00 45.03 88 PRO A O 1
ATOM 698 N N . THR A 1 89 ? 96.117 9.208 -150.346 1.00 34.00 89 THR A N 1
ATOM 699 C CA . THR A 1 89 ? 95.494 8.072 -151.060 1.00 34.00 89 THR A CA 1
ATOM 700 C C . THR A 1 89 ? 94.549 7.241 -150.188 1.00 34.00 89 THR A C 1
ATOM 702 O O . THR A 1 89 ? 94.897 6.808 -149.101 1.00 34.00 89 THR A O 1
ATOM 705 N N . ARG A 1 90 ? 93.440 6.847 -150.833 1.00 33.19 90 ARG A N 1
ATOM 706 C CA . ARG A 1 90 ? 92.636 5.623 -150.635 1.00 33.19 90 ARG A CA 1
ATOM 707 C C . ARG A 1 90 ? 91.597 5.562 -149.501 1.00 33.19 90 ARG A C 1
ATOM 709 O O . ARG A 1 90 ? 91.893 5.234 -148.369 1.00 33.19 90 ARG A O 1
ATOM 716 N N . LYS A 1 91 ? 90.350 5.562 -149.997 1.00 32.00 91 LYS A N 1
ATOM 717 C CA . LYS A 1 91 ? 89.312 4.515 -149.869 1.00 32.00 91 LYS A CA 1
ATOM 718 C C . LYS A 1 91 ? 88.819 4.127 -148.470 1.00 32.00 91 LYS A C 1
ATOM 720 O O . LYS A 1 91 ? 89.526 3.494 -147.704 1.00 32.00 91 LYS A O 1
ATOM 725 N N . GLY A 1 92 ? 87.490 4.169 -148.377 1.00 31.02 92 GLY A N 1
ATOM 726 C CA . GLY A 1 92 ? 86.686 3.216 -147.611 1.00 31.02 92 GLY A CA 1
ATOM 727 C C . GLY A 1 92 ? 86.245 3.816 -146.286 1.00 31.02 92 GLY A C 1
ATOM 728 O O . GLY A 1 92 ? 87.065 4.079 -145.430 1.00 31.02 92 GLY A O 1
ATOM 729 N N . ALA A 1 93 ? 84.982 4.182 -146.122 1.00 28.59 93 ALA A N 1
ATOM 730 C CA . ALA A 1 93 ? 83.829 3.295 -145.970 1.00 28.59 93 ALA A CA 1
ATOM 731 C C . ALA A 1 93 ? 83.296 3.478 -144.541 1.00 28.59 93 ALA A C 1
ATOM 733 O O . ALA A 1 93 ? 83.939 3.094 -143.576 1.00 28.59 93 ALA A O 1
ATOM 734 N N . THR A 1 94 ? 82.099 4.067 -144.474 1.00 37.66 94 THR A N 1
ATOM 735 C CA . THR A 1 94 ? 80.969 3.683 -143.613 1.00 37.66 94 THR A CA 1
ATOM 736 C C . THR A 1 94 ? 81.232 3.312 -142.155 1.00 37.66 94 THR A C 1
ATOM 738 O O . THR A 1 94 ? 81.839 2.286 -141.910 1.00 37.66 94 THR A O 1
ATOM 741 N N . TYR A 1 95 ? 80.508 3.944 -141.224 1.00 32.50 95 TYR A N 1
ATOM 742 C CA . TYR A 1 95 ? 79.676 3.196 -140.266 1.00 32.50 95 TYR A CA 1
ATOM 743 C C . TYR A 1 95 ? 78.497 4.055 -139.782 1.00 32.50 95 TYR A C 1
ATOM 745 O O . TYR A 1 95 ? 78.584 4.820 -138.827 1.00 32.50 95 TYR A O 1
ATOM 753 N N . ARG A 1 96 ? 77.343 3.887 -140.441 1.00 33.00 96 ARG A N 1
ATOM 754 C CA . ARG A 1 96 ? 76.032 4.258 -139.898 1.00 33.00 96 ARG A CA 1
ATOM 755 C C . ARG A 1 96 ? 75.699 3.230 -138.816 1.00 33.00 96 ARG A C 1
ATOM 757 O O . ARG A 1 96 ? 75.365 2.092 -139.136 1.00 33.00 96 ARG A O 1
ATOM 764 N N . ARG A 1 97 ? 75.843 3.593 -137.541 1.00 31.42 97 ARG A N 1
ATOM 765 C CA . ARG A 1 97 ? 75.474 2.716 -136.422 1.00 31.42 97 ARG A CA 1
ATOM 766 C C . ARG A 1 97 ? 73.979 2.871 -136.145 1.00 31.42 97 ARG A C 1
ATOM 768 O O . ARG A 1 97 ? 73.546 3.846 -135.540 1.00 31.42 97 ARG A O 1
ATOM 775 N N . GLU A 1 98 ? 73.189 1.916 -136.624 1.00 29.59 98 GLU A N 1
ATOM 776 C CA . GLU A 1 98 ? 71.806 1.726 -136.185 1.00 29.59 98 GLU A CA 1
ATOM 777 C C . GLU A 1 98 ? 71.789 1.379 -134.692 1.00 29.59 98 GLU A C 1
ATOM 779 O O . GLU A 1 98 ? 72.323 0.353 -134.269 1.00 29.59 98 GLU A O 1
ATOM 784 N N . VAL A 1 99 ? 71.149 2.224 -133.885 1.00 29.94 99 VAL A N 1
ATOM 785 C CA . VAL A 1 99 ? 70.794 1.898 -132.5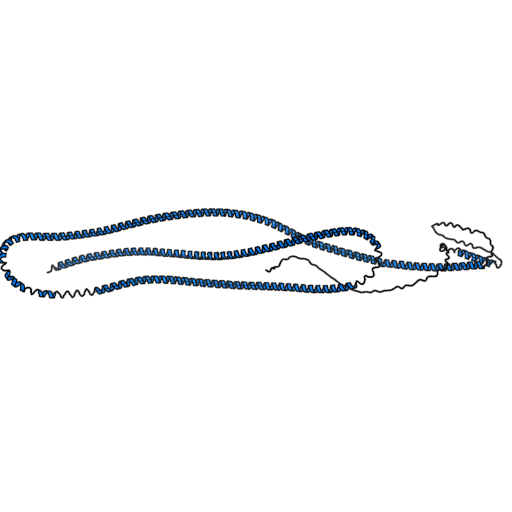02 1.00 29.94 99 VAL A CA 1
ATOM 786 C C . VAL A 1 99 ? 69.382 1.317 -132.521 1.00 29.94 99 VAL A C 1
ATOM 788 O O . VAL A 1 99 ? 68.402 2.037 -132.700 1.00 29.94 99 VAL A O 1
ATOM 791 N N . ARG A 1 100 ? 69.268 -0.006 -132.352 1.00 29.48 100 ARG A N 1
ATOM 792 C CA . ARG A 1 100 ? 67.985 -0.669 -132.076 1.00 29.48 100 ARG A CA 1
ATOM 793 C C . ARG A 1 100 ? 67.577 -0.396 -130.632 1.00 29.48 100 ARG A C 1
ATOM 795 O O . ARG A 1 100 ? 68.209 -0.904 -129.709 1.00 29.48 100 ARG A O 1
ATOM 802 N N . PHE A 1 101 ? 66.475 0.320 -130.441 1.00 30.30 101 PHE A N 1
ATOM 803 C CA . PHE A 1 101 ? 65.747 0.321 -129.176 1.00 30.30 101 PHE A CA 1
ATOM 804 C C . PHE A 1 101 ? 64.756 -0.843 -129.164 1.00 30.30 101 PHE A C 1
ATOM 806 O O . PHE A 1 101 ? 63.851 -0.914 -129.993 1.00 30.30 101 PHE A O 1
ATOM 813 N N . THR A 1 102 ? 64.920 -1.764 -128.216 1.00 33.69 102 THR A N 1
ATOM 814 C CA . THR A 1 102 ? 63.878 -2.732 -127.864 1.00 33.69 102 THR A CA 1
ATOM 815 C C . THR A 1 102 ? 63.043 -2.136 -126.733 1.00 33.69 102 THR A C 1
ATOM 817 O O . THR A 1 102 ? 63.412 -2.196 -125.566 1.00 33.69 102 THR A O 1
ATOM 820 N N . HIS A 1 103 ? 61.914 -1.521 -127.087 1.00 34.59 103 HIS A N 1
ATOM 821 C CA . HIS A 1 103 ? 60.854 -1.193 -126.136 1.00 34.59 103 HIS A CA 1
ATOM 822 C C . HIS A 1 103 ? 59.892 -2.383 -126.034 1.00 34.59 103 HIS A C 1
ATOM 824 O O . HIS A 1 103 ? 59.321 -2.811 -127.036 1.00 34.59 103 HIS A O 1
ATOM 830 N N . LYS A 1 104 ? 59.671 -2.891 -124.817 1.00 37.22 104 LYS A N 1
ATOM 831 C CA . LYS A 1 104 ? 58.456 -3.634 -124.463 1.00 37.22 104 LYS A CA 1
ATOM 832 C C . LYS A 1 104 ? 57.624 -2.776 -123.502 1.00 37.22 104 LYS A C 1
ATOM 834 O O . LYS A 1 104 ? 58.076 -2.495 -122.400 1.00 37.22 104 LYS A O 1
ATOM 839 N N . SER A 1 105 ? 56.448 -2.379 -124.010 1.00 39.69 105 SER A N 1
ATOM 840 C CA . SER A 1 105 ? 55.160 -2.060 -123.348 1.00 39.69 105 SER A CA 1
ATOM 841 C C . SER A 1 105 ? 55.169 -1.064 -122.163 1.00 39.69 105 SER A C 1
ATOM 843 O O . SER A 1 105 ? 55.586 -1.456 -121.083 1.00 39.69 105 SER A O 1
ATOM 845 N N . SER A 1 106 ? 54.821 0.233 -122.300 1.00 36.91 106 SER A N 1
ATOM 846 C CA . SER A 1 106 ? 53.513 0.875 -122.653 1.00 36.91 106 SER A CA 1
ATOM 847 C C . SER A 1 106 ? 52.541 0.991 -121.453 1.00 36.91 106 SER A C 1
ATOM 849 O O . SER A 1 106 ? 52.568 0.074 -120.634 1.00 36.91 106 SER A O 1
ATOM 851 N N . PRO A 1 107 ? 51.618 1.986 -121.349 1.00 46.62 107 PRO A N 1
ATOM 852 C CA . PRO A 1 107 ? 51.496 3.287 -122.043 1.00 46.62 107 PRO A CA 1
ATOM 853 C C . PRO A 1 107 ? 51.222 4.480 -121.093 1.00 46.62 107 PRO A C 1
ATOM 855 O O . PRO A 1 107 ? 50.385 4.394 -120.202 1.00 46.62 107 PRO A O 1
ATOM 858 N N . MET A 1 108 ? 51.779 5.657 -121.386 1.00 35.81 108 MET A N 1
ATOM 859 C CA . MET A 1 108 ? 50.996 6.898 -121.302 1.00 35.81 108 MET A CA 1
ATOM 860 C C . MET A 1 108 ? 51.600 7.910 -122.274 1.00 35.81 108 MET A C 1
ATOM 862 O O . MET A 1 108 ? 52.732 8.366 -122.129 1.00 35.81 108 MET A O 1
ATOM 866 N N . GLU A 1 109 ? 50.854 8.143 -123.341 1.00 34.00 109 GLU A N 1
ATOM 867 C CA . GLU A 1 109 ? 51.233 8.873 -124.539 1.00 34.00 109 GLU A CA 1
ATOM 868 C C . GLU A 1 109 ? 51.076 10.381 -124.282 1.00 34.00 109 GLU A C 1
ATOM 870 O O . GLU A 1 109 ? 49.967 10.902 -124.221 1.00 34.00 109 GLU A O 1
ATOM 875 N N . LEU A 1 110 ? 52.194 11.084 -124.078 1.00 34.22 110 LEU A N 1
ATOM 876 C CA . LEU A 1 110 ? 52.258 12.548 -124.075 1.00 34.22 110 LEU A CA 1
ATOM 877 C C . LEU A 1 110 ? 52.964 12.980 -125.360 1.00 34.22 110 LEU A C 1
ATOM 879 O O . LEU A 1 110 ? 54.183 12.896 -125.503 1.00 34.22 110 LEU A O 1
ATOM 883 N N . GLN A 1 111 ? 52.147 13.383 -126.326 1.00 34.78 111 GLN A N 1
ATOM 884 C CA . GLN A 1 111 ? 52.539 13.820 -127.656 1.00 34.78 111 GLN A CA 1
ATOM 885 C C . GLN A 1 111 ? 53.178 15.220 -127.559 1.00 34.78 111 GLN A C 1
ATOM 887 O O . GLN A 1 111 ? 52.483 16.232 -127.535 1.00 34.78 111 GLN A O 1
ATOM 892 N N . ILE A 1 112 ? 54.509 15.299 -127.465 1.00 38.22 112 ILE A N 1
ATOM 893 C CA . ILE A 1 112 ? 55.235 16.576 -127.555 1.00 38.22 112 ILE A CA 1
ATOM 894 C C . ILE A 1 112 ? 55.578 16.820 -129.025 1.00 38.22 112 ILE A C 1
ATOM 896 O O . ILE A 1 112 ? 56.536 16.269 -129.565 1.00 38.22 112 ILE A O 1
ATOM 900 N N . ILE A 1 113 ? 54.769 17.659 -129.671 1.00 37.72 113 ILE A N 1
ATOM 901 C CA . ILE A 1 113 ? 55.052 18.243 -130.983 1.00 37.72 113 ILE A CA 1
ATOM 902 C C . ILE A 1 113 ? 56.233 19.203 -130.800 1.00 37.72 113 ILE A C 1
ATOM 904 O O . ILE A 1 113 ? 56.083 20.313 -130.292 1.00 37.72 113 ILE A O 1
ATOM 908 N N . GLY A 1 114 ? 57.432 18.760 -131.172 1.00 34.81 114 GLY A N 1
ATOM 909 C CA . GLY A 1 114 ? 58.601 19.627 -131.240 1.00 34.81 114 GLY A CA 1
ATOM 910 C C . GLY A 1 114 ? 58.464 20.592 -132.414 1.00 34.81 114 GLY A C 1
ATOM 911 O O . GLY A 1 114 ? 58.715 20.213 -133.554 1.00 34.81 114 GLY A O 1
ATOM 912 N N . GLN A 1 115 ? 58.089 21.844 -132.140 1.00 35.72 115 GLN A N 1
ATOM 913 C CA . GLN A 1 115 ? 58.362 22.954 -133.050 1.00 35.72 115 GLN A CA 1
ATOM 914 C C . GLN A 1 115 ? 59.884 23.121 -133.135 1.00 35.72 115 GLN A C 1
ATOM 916 O O . GLN A 1 115 ? 60.520 23.648 -132.223 1.00 35.72 115 GLN A O 1
ATOM 921 N N . GLY A 1 116 ? 60.477 22.615 -134.217 1.00 33.59 116 GLY A N 1
ATOM 922 C CA . GLY A 1 116 ? 61.855 22.918 -134.573 1.00 33.59 116 GLY A CA 1
ATOM 923 C C . GLY A 1 116 ? 61.966 24.410 -134.856 1.00 33.59 116 GLY A C 1
ATOM 924 O O . GLY A 1 116 ? 61.447 24.885 -135.864 1.00 33.59 116 GLY A O 1
ATOM 925 N N . GLY A 1 117 ? 62.610 25.147 -133.952 1.00 34.69 117 GLY A N 1
ATOM 926 C CA . GLY A 1 117 ? 63.008 26.525 -134.203 1.00 34.69 117 GLY A CA 1
ATOM 927 C C . GLY A 1 117 ? 63.892 26.563 -135.444 1.00 34.69 117 GLY A C 1
ATOM 928 O O . GLY A 1 117 ? 64.977 25.982 -135.458 1.00 34.69 117 GLY A O 1
ATOM 929 N N . GLN A 1 118 ? 63.387 27.203 -136.496 1.00 30.98 118 GLN A N 1
ATOM 930 C CA . GLN A 1 118 ? 64.126 27.517 -137.708 1.00 30.98 118 GLN A CA 1
ATOM 931 C C . GLN A 1 118 ? 65.329 28.383 -137.326 1.00 30.98 118 GLN A C 1
ATOM 933 O O . GLN A 1 118 ? 65.172 29.518 -136.881 1.00 30.98 118 GLN A O 1
ATOM 938 N N . VAL A 1 119 ? 66.534 27.845 -137.495 1.00 35.81 119 VAL A N 1
ATOM 939 C CA . VAL A 1 119 ? 67.743 28.665 -137.542 1.00 35.81 119 VAL A CA 1
ATOM 940 C C . VAL A 1 119 ? 67.742 29.318 -138.919 1.00 35.81 119 VAL A C 1
ATOM 942 O O . VAL A 1 119 ? 67.914 28.639 -139.930 1.00 35.81 119 VAL A O 1
ATOM 945 N N . GLY A 1 120 ? 67.457 30.620 -138.955 1.00 34.62 120 GLY A N 1
ATOM 946 C CA . GLY A 1 120 ? 67.585 31.434 -140.155 1.00 34.62 120 GLY A CA 1
ATOM 947 C C . GLY A 1 120 ? 69.018 31.364 -140.673 1.00 34.62 120 GLY A C 1
ATOM 948 O O . GLY A 1 120 ? 69.958 31.767 -139.992 1.00 34.62 120 GLY A O 1
ATOM 949 N N . HIS A 1 121 ? 69.168 30.809 -141.870 1.00 33.25 121 HIS A N 1
ATOM 950 C CA . HIS A 1 121 ? 70.373 30.902 -142.677 1.00 33.25 121 HIS A CA 1
ATOM 951 C C . HIS A 1 121 ? 70.412 32.299 -143.295 1.00 33.25 121 HIS A C 1
ATOM 953 O O . HIS A 1 121 ? 69.688 32.550 -144.244 1.00 33.25 121 HIS A O 1
ATOM 959 N N . GLU A 1 122 ? 71.226 33.185 -142.735 1.00 33.47 122 GLU A N 1
ATOM 960 C CA . GLU A 1 122 ? 71.728 34.447 -143.304 1.00 33.47 122 GLU A CA 1
ATOM 961 C C . GLU A 1 122 ? 72.623 34.984 -142.173 1.00 33.47 122 GLU A C 1
ATOM 963 O O . GLU A 1 122 ? 72.118 35.382 -141.131 1.00 33.47 122 GLU A O 1
ATOM 968 N N . HIS A 1 123 ? 73.948 34.842 -142.171 1.00 34.09 123 HIS A N 1
ATOM 969 C CA . HIS A 1 123 ? 74.897 35.595 -142.983 1.00 34.09 123 HIS A CA 1
ATOM 970 C C . HIS A 1 123 ? 76.160 34.750 -143.222 1.00 34.09 123 HIS A C 1
ATOM 972 O O . HIS A 1 123 ? 76.808 34.275 -142.291 1.00 34.09 123 HIS A O 1
ATOM 978 N N . SER A 1 124 ? 76.517 34.594 -144.494 1.00 35.72 124 SER A N 1
ATOM 979 C CA . SER A 1 124 ? 77.788 34.039 -144.951 1.00 35.72 124 SER A CA 1
ATOM 980 C C . SER A 1 124 ? 78.911 35.054 -144.709 1.00 35.72 124 SER A C 1
ATOM 982 O O . SER A 1 124 ? 79.196 35.877 -145.577 1.00 35.72 124 SER A O 1
ATOM 984 N N . HIS A 1 125 ? 79.572 34.976 -143.555 1.00 35.44 125 HIS A N 1
ATOM 985 C CA . HIS A 1 125 ? 80.948 35.445 -143.411 1.00 35.44 125 HIS A CA 1
ATOM 986 C C . HIS A 1 125 ? 81.855 34.219 -143.334 1.00 35.44 125 HIS A C 1
ATOM 988 O O . HIS A 1 125 ? 81.897 33.520 -142.327 1.00 35.44 125 HIS A O 1
ATOM 994 N N . HIS A 1 126 ? 82.566 33.948 -144.429 1.00 37.72 126 HIS A N 1
ATOM 995 C CA . HIS A 1 126 ? 83.741 33.090 -144.405 1.00 37.72 126 HIS A CA 1
ATOM 996 C C . HIS A 1 126 ? 84.756 33.703 -143.424 1.00 37.72 126 HIS A C 1
ATOM 998 O O . HIS A 1 126 ? 85.401 34.704 -143.733 1.00 37.72 126 HIS A O 1
ATOM 1004 N N . HIS A 1 127 ? 84.853 33.139 -142.223 1.00 39.41 127 HIS A N 1
ATOM 1005 C CA . HIS A 1 127 ? 86.031 33.241 -141.368 1.00 39.41 127 HIS A CA 1
ATOM 1006 C C . HIS A 1 127 ? 86.630 31.842 -141.285 1.00 39.41 127 HIS A C 1
ATOM 1008 O O . HIS A 1 127 ? 85.940 30.882 -140.943 1.00 39.41 127 HIS A O 1
ATOM 1014 N N . GLU A 1 128 ? 87.892 31.726 -141.691 1.00 43.97 128 GLU A N 1
ATOM 1015 C CA . GLU A 1 128 ? 88.727 30.560 -141.430 1.00 43.97 128 GLU A CA 1
ATOM 1016 C C . GLU A 1 128 ? 88.755 30.341 -139.914 1.00 43.97 128 GLU A C 1
ATOM 1018 O O . GLU A 1 128 ? 89.343 31.132 -139.182 1.00 43.97 128 GLU A O 1
ATOM 1023 N N . ILE A 1 129 ? 88.053 29.312 -139.436 1.00 49.25 129 ILE A N 1
ATOM 1024 C CA . ILE A 1 129 ? 88.075 28.919 -138.027 1.00 49.25 129 ILE A CA 1
ATOM 1025 C C . ILE A 1 129 ? 89.482 28.387 -137.751 1.00 49.25 129 ILE A C 1
ATOM 1027 O O . ILE A 1 129 ? 89.872 27.347 -138.287 1.00 49.25 129 ILE A O 1
ATOM 1031 N N . LEU A 1 130 ? 90.253 29.132 -136.962 1.00 53.66 130 LEU A N 1
ATOM 1032 C CA . LEU A 1 130 ? 91.576 28.725 -136.502 1.00 53.66 130 LEU A CA 1
ATOM 1033 C C . LEU A 1 130 ? 91.418 27.520 -135.563 1.00 53.66 130 LEU A C 1
ATOM 1035 O O . LEU A 1 130 ? 90.535 27.507 -134.706 1.00 53.66 130 LEU A O 1
ATOM 1039 N N . GLU A 1 131 ? 92.265 26.501 -135.733 1.00 59.47 131 GLU A N 1
ATOM 1040 C CA . GLU A 1 131 ? 92.247 25.246 -134.957 1.00 59.47 131 GLU A CA 1
ATOM 1041 C C . GLU A 1 131 ? 92.237 25.501 -133.427 1.00 59.47 131 GLU A C 1
ATOM 1043 O O . GLU A 1 131 ? 91.618 24.740 -132.679 1.00 59.47 131 GLU A O 1
ATOM 1048 N N . ASP A 1 132 ? 92.810 26.625 -132.981 1.00 61.62 132 ASP A N 1
ATOM 1049 C CA . ASP A 1 132 ? 92.870 27.063 -131.580 1.00 61.62 132 ASP A CA 1
ATOM 1050 C C . ASP A 1 132 ? 91.493 27.415 -130.975 1.00 61.62 132 ASP A C 1
ATOM 1052 O O . ASP A 1 132 ? 91.218 27.060 -129.829 1.00 61.62 132 ASP A O 1
ATOM 1056 N N . GLU A 1 133 ? 90.572 28.019 -131.738 1.00 66.50 133 GLU A N 1
ATOM 1057 C CA . GLU A 1 133 ? 89.238 28.391 -131.224 1.00 66.50 133 GLU A CA 1
ATOM 1058 C C . GLU A 1 133 ? 88.371 27.159 -130.925 1.00 66.50 133 GLU A C 1
ATOM 1060 O O . GLU A 1 133 ? 87.540 27.162 -130.012 1.00 66.50 133 GLU A O 1
ATOM 1065 N N . ILE A 1 134 ? 88.567 26.072 -131.681 1.00 70.50 134 ILE A N 1
ATOM 1066 C CA . ILE A 1 134 ? 87.837 24.821 -131.455 1.00 70.50 134 ILE A CA 1
ATOM 1067 C C . ILE A 1 134 ? 88.368 24.112 -130.208 1.00 70.50 134 ILE A C 1
ATOM 1069 O O . ILE A 1 134 ? 87.579 23.561 -129.436 1.00 70.50 134 ILE A O 1
ATOM 1073 N N . ILE A 1 135 ? 89.686 24.132 -129.994 1.00 72.44 135 ILE A N 1
ATOM 1074 C CA . ILE A 1 135 ? 90.318 23.546 -128.807 1.00 72.44 135 ILE A CA 1
ATOM 1075 C C . ILE A 1 135 ? 89.861 24.289 -127.546 1.00 72.44 135 ILE A C 1
ATOM 1077 O O . ILE A 1 135 ? 89.487 23.634 -126.571 1.00 72.44 135 ILE A O 1
ATOM 1081 N N . ASP A 1 136 ? 89.797 25.621 -127.585 1.00 77.44 136 ASP A N 1
ATOM 1082 C CA . ASP A 1 136 ? 89.308 26.437 -126.470 1.00 77.44 136 ASP A CA 1
ATOM 1083 C C . ASP A 1 136 ? 87.831 26.168 -126.153 1.00 77.44 136 ASP A C 1
ATOM 1085 O O . ASP A 1 136 ? 87.476 25.974 -124.986 1.00 77.44 136 ASP A O 1
ATOM 1089 N N . GLU A 1 137 ? 86.963 26.062 -127.166 1.00 79.50 137 GLU A N 1
ATOM 1090 C CA . GLU A 1 137 ? 85.555 25.691 -126.963 1.00 79.50 137 GLU A CA 1
ATOM 1091 C C . GLU A 1 137 ? 85.442 24.283 -126.351 1.00 79.50 137 GLU A C 1
ATOM 1093 O O . GLU A 1 137 ? 84.664 24.085 -125.418 1.00 79.50 137 GLU A O 1
ATOM 1098 N N . VAL A 1 138 ? 86.235 23.303 -126.809 1.00 77.31 138 VAL A N 1
ATOM 1099 C CA . VAL A 1 138 ? 86.243 21.937 -126.249 1.00 77.31 138 VAL A CA 1
ATOM 1100 C C . VAL A 1 138 ? 86.751 21.926 -124.804 1.00 77.31 138 VAL A C 1
ATOM 1102 O O . VAL A 1 138 ? 86.141 21.269 -123.957 1.00 77.31 138 VAL A O 1
ATOM 1105 N N . LEU A 1 139 ? 87.816 22.669 -124.487 1.00 76.19 139 LEU A N 1
ATOM 1106 C CA . LEU A 1 139 ? 88.343 22.804 -123.125 1.00 76.19 139 LEU A CA 1
ATOM 1107 C C . LEU A 1 139 ? 87.332 23.475 -122.191 1.00 76.19 139 LEU A C 1
ATOM 1109 O O . LEU A 1 139 ? 87.116 22.997 -121.074 1.00 76.19 139 LEU A O 1
ATOM 1113 N N . LEU A 1 140 ? 86.654 24.529 -122.650 1.00 79.62 140 LEU A N 1
ATOM 1114 C CA . LEU A 1 140 ? 85.603 25.202 -121.889 1.00 79.62 140 LEU A CA 1
ATOM 1115 C C . LEU A 1 140 ? 84.412 24.264 -121.638 1.00 79.62 140 LEU A C 1
ATOM 1117 O O . LEU A 1 140 ? 83.847 24.238 -120.539 1.00 79.62 140 LEU A O 1
ATOM 1121 N N . LEU A 1 141 ? 84.050 23.447 -122.631 1.00 81.31 141 LEU A N 1
ATOM 1122 C CA . LEU A 1 141 ? 82.981 22.457 -122.517 1.00 81.31 141 LEU A CA 1
ATOM 1123 C C . LEU A 1 141 ? 83.356 21.328 -121.550 1.00 81.31 141 LEU A C 1
ATOM 1125 O O . LEU A 1 141 ? 82.522 20.935 -120.734 1.00 81.31 141 LEU A O 1
ATOM 1129 N N . LEU A 1 142 ? 84.605 20.855 -121.576 1.00 76.31 142 LEU A N 1
ATOM 1130 C CA . LEU A 1 142 ? 85.132 19.888 -120.609 1.00 76.31 142 LEU A CA 1
ATOM 1131 C C . LEU A 1 142 ? 85.135 20.460 -119.190 1.00 76.31 142 LEU A C 1
ATOM 1133 O O . LEU A 1 142 ? 84.622 19.810 -118.283 1.00 76.31 142 LEU A O 1
ATOM 1137 N N . ALA A 1 143 ? 85.612 21.692 -118.993 1.00 78.62 143 ALA A N 1
ATOM 1138 C CA . ALA A 1 143 ? 85.594 22.355 -117.690 1.00 78.62 143 ALA A CA 1
ATOM 1139 C C . ALA A 1 143 ? 84.162 22.534 -117.152 1.00 78.62 143 ALA A C 1
ATOM 1141 O O . ALA A 1 143 ? 83.906 22.347 -115.959 1.00 78.62 143 ALA A O 1
ATOM 1142 N N . ARG A 1 144 ? 83.200 22.847 -118.031 1.00 83.38 144 ARG A N 1
ATOM 1143 C CA . ARG A 1 144 ? 81.776 22.911 -117.677 1.00 83.38 144 ARG A CA 1
ATOM 1144 C C . ARG A 1 144 ? 81.226 21.540 -117.292 1.00 83.38 144 ARG A C 1
ATOM 1146 O O . ARG A 1 144 ? 80.534 21.445 -116.282 1.00 83.38 144 ARG A O 1
ATOM 1153 N N . LEU A 1 145 ? 81.537 20.495 -118.058 1.00 80.31 145 LEU A N 1
ATOM 1154 C CA . LEU A 1 145 ? 81.110 19.127 -117.762 1.00 80.31 145 LEU A CA 1
ATOM 1155 C C . LEU A 1 145 ? 81.705 18.619 -116.445 1.00 80.31 145 LEU A C 1
ATOM 1157 O O . LEU A 1 145 ? 80.996 17.969 -115.682 1.00 80.31 145 LEU A O 1
ATOM 1161 N N . ASP A 1 146 ? 82.957 18.953 -116.136 1.00 82.19 146 ASP A N 1
ATOM 1162 C CA . ASP A 1 146 ? 83.593 18.541 -114.883 1.00 82.19 146 ASP A CA 1
ATOM 1163 C C . ASP A 1 146 ? 83.024 19.307 -113.676 1.00 82.19 146 ASP A C 1
ATOM 1165 O O . ASP A 1 146 ? 82.781 18.722 -112.618 1.00 82.19 146 ASP A O 1
ATOM 1169 N N . ARG A 1 147 ? 82.683 20.593 -113.845 1.00 85.56 147 ARG A N 1
ATOM 1170 C CA . ARG A 1 147 ? 81.947 21.366 -112.829 1.00 85.56 147 ARG A CA 1
ATOM 1171 C C . ARG A 1 147 ? 80.528 20.828 -112.616 1.00 85.56 147 ARG A C 1
ATOM 1173 O O . ARG A 1 147 ? 80.083 20.720 -111.475 1.00 85.56 147 ARG A O 1
ATOM 1180 N N . GLU A 1 148 ? 79.820 20.473 -113.688 1.00 81.06 148 GLU A N 1
ATOM 1181 C CA . GLU A 1 148 ? 78.503 19.828 -113.612 1.00 81.06 148 GLU A CA 1
ATOM 1182 C C . GLU A 1 148 ? 78.600 18.452 -112.932 1.00 81.06 148 GLU A C 1
ATOM 1184 O O . GLU A 1 148 ? 77.785 18.148 -112.061 1.00 81.06 148 GLU A O 1
ATOM 1189 N N . ARG A 1 149 ? 79.632 17.656 -113.238 1.00 85.75 149 ARG A N 1
ATOM 1190 C CA . ARG A 1 149 ? 79.912 16.371 -112.581 1.00 85.75 149 ARG A CA 1
ATOM 1191 C C . ARG A 1 149 ? 80.128 16.540 -111.077 1.00 85.75 149 ARG A C 1
ATOM 1193 O O . ARG A 1 149 ? 79.481 15.836 -110.308 1.00 85.75 149 ARG A O 1
ATOM 1200 N N . LEU A 1 150 ? 80.994 17.464 -110.652 1.00 87.62 150 LEU A N 1
ATOM 1201 C CA . LEU A 1 150 ? 81.238 17.734 -109.228 1.00 87.62 150 LEU A CA 1
ATOM 1202 C C . LEU A 1 150 ? 79.961 18.200 -108.519 1.00 87.62 150 LEU A C 1
ATOM 1204 O O . LEU A 1 150 ? 79.613 17.659 -107.473 1.00 87.62 150 LEU A O 1
ATOM 1208 N N . ARG A 1 151 ? 79.203 19.119 -109.132 1.00 87.12 151 ARG A N 1
ATOM 1209 C CA . ARG A 1 151 ? 77.909 19.574 -108.599 1.00 87.12 151 ARG A CA 1
ATOM 1210 C C . ARG A 1 151 ? 76.928 18.413 -108.409 1.00 87.12 151 ARG A C 1
ATOM 1212 O O . ARG A 1 151 ? 76.231 18.368 -107.399 1.00 87.12 151 ARG A O 1
ATOM 1219 N N . LEU A 1 152 ? 76.861 17.480 -109.360 1.00 85.50 152 LEU A N 1
ATOM 1220 C CA . LEU A 1 152 ? 75.991 16.304 -109.262 1.00 85.50 152 LEU A CA 1
ATOM 1221 C C . LEU A 1 152 ? 76.441 15.327 -108.173 1.00 85.50 152 LEU A C 1
ATOM 1223 O O . LEU A 1 152 ? 75.583 14.749 -107.509 1.00 85.50 152 LEU A O 1
ATOM 1227 N N . ILE A 1 153 ? 77.751 15.162 -107.964 1.00 87.69 153 ILE A N 1
ATOM 1228 C CA . ILE A 1 153 ? 78.287 14.353 -106.860 1.00 87.69 153 ILE A CA 1
ATOM 1229 C C . ILE A 1 153 ? 77.856 14.956 -105.519 1.00 87.69 153 ILE A C 1
ATOM 1231 O O . ILE A 1 153 ? 77.228 14.254 -104.732 1.00 87.69 153 ILE A O 1
ATOM 1235 N N . THR A 1 154 ? 78.064 16.259 -105.304 1.00 89.50 154 THR A N 1
ATOM 1236 C CA . THR A 1 154 ? 77.660 16.938 -104.059 1.00 89.50 154 THR A CA 1
ATOM 1237 C C . THR A 1 154 ? 76.149 16.863 -103.819 1.00 89.50 154 THR A C 1
ATOM 1239 O O . THR A 1 154 ? 75.703 16.618 -102.701 1.00 89.50 154 THR A O 1
ATOM 1242 N N . LEU A 1 155 ? 75.328 17.023 -104.866 1.00 89.81 155 LEU A N 1
ATOM 1243 C CA . LEU A 1 155 ? 73.874 16.850 -104.746 1.00 89.81 155 LEU A CA 1
ATOM 1244 C C . LEU A 1 155 ? 73.494 15.405 -104.389 1.00 89.81 155 LEU A C 1
ATOM 1246 O O . LEU A 1 155 ? 72.600 15.196 -103.574 1.00 89.81 155 LEU A O 1
ATOM 1250 N N . CYS A 1 156 ? 74.174 14.410 -104.963 1.00 89.00 156 CYS A N 1
ATOM 1251 C CA . CYS A 1 156 ? 73.954 13.001 -104.640 1.00 89.00 156 CYS A CA 1
ATOM 1252 C C . CYS A 1 156 ? 74.328 12.685 -103.182 1.00 89.00 156 CYS A C 1
ATOM 1254 O O . CYS A 1 156 ? 73.573 12.001 -102.493 1.00 89.00 156 CYS A O 1
ATOM 1256 N N . GLU A 1 157 ? 75.454 13.208 -102.697 1.00 91.88 157 GLU A N 1
ATOM 1257 C CA . GLU A 1 157 ? 75.900 13.061 -101.306 1.00 91.88 157 GLU A CA 1
ATOM 1258 C C . GLU A 1 157 ? 74.915 13.714 -100.327 1.00 91.88 157 GLU A C 1
ATOM 1260 O O . GLU A 1 157 ? 74.514 13.082 -99.348 1.00 91.88 157 GLU A O 1
ATOM 1265 N N . ASN A 1 158 ? 74.429 14.922 -100.631 1.00 92.25 158 ASN A N 1
ATOM 1266 C CA . ASN A 1 158 ? 73.401 15.595 -99.832 1.00 92.25 158 ASN A CA 1
ATOM 1267 C C . ASN A 1 158 ? 72.092 14.790 -99.781 1.00 92.25 158 ASN A C 1
ATOM 1269 O O . ASN A 1 158 ? 71.507 14.627 -98.712 1.00 92.25 158 ASN A O 1
ATOM 1273 N N . GLU A 1 159 ? 71.645 14.230 -100.906 1.00 91.44 159 GLU A N 1
ATOM 1274 C CA . GLU A 1 159 ? 70.465 13.356 -100.949 1.00 91.44 159 GLU A CA 1
ATOM 1275 C C . GLU A 1 159 ? 70.668 12.055 -100.153 1.00 91.44 159 GLU A C 1
ATOM 1277 O O . GLU A 1 159 ? 69.740 11.562 -99.505 1.00 91.44 159 GLU A O 1
ATOM 1282 N N . GLN A 1 160 ? 71.877 11.485 -100.154 1.00 92.50 160 GLN A N 1
ATOM 1283 C CA . GLN A 1 160 ? 72.208 10.329 -99.313 1.00 92.50 160 GLN A CA 1
ATOM 1284 C C . GLN A 1 160 ? 72.183 10.688 -97.826 1.00 92.50 160 GLN A C 1
ATOM 1286 O O . GLN A 1 160 ? 71.604 9.944 -97.032 1.00 92.50 160 GLN A O 1
ATOM 1291 N N . PHE A 1 161 ? 72.742 11.840 -97.454 1.00 94.12 161 PHE A N 1
ATOM 1292 C CA . PHE A 1 161 ? 72.695 12.349 -96.087 1.00 94.12 161 PHE A CA 1
ATOM 1293 C C . PHE A 1 161 ? 71.249 12.567 -95.618 1.00 94.12 161 PHE A C 1
ATOM 1295 O O . PHE A 1 161 ? 70.853 12.046 -94.573 1.00 94.12 161 PHE A O 1
ATOM 1302 N N . ILE A 1 162 ? 70.425 13.250 -96.422 1.00 94.00 162 ILE A N 1
ATOM 1303 C CA . ILE A 1 162 ? 69.002 13.473 -96.124 1.00 94.00 162 ILE A CA 1
ATOM 1304 C C . ILE A 1 162 ? 68.273 12.137 -95.968 1.00 94.00 162 ILE A C 1
ATOM 1306 O O . ILE A 1 162 ? 67.532 11.949 -95.002 1.00 94.00 162 ILE A O 1
ATOM 1310 N N . ARG A 1 163 ? 68.506 11.179 -96.871 1.00 95.12 163 ARG A N 1
ATOM 1311 C CA . ARG A 1 163 ? 67.903 9.841 -96.804 1.00 95.12 163 ARG A CA 1
ATOM 1312 C C . ARG A 1 163 ? 68.271 9.099 -95.522 1.00 95.12 163 ARG A C 1
ATOM 1314 O O . ARG A 1 163 ? 67.388 8.499 -94.913 1.00 95.12 163 ARG A O 1
ATOM 1321 N N . ASN A 1 164 ? 69.538 9.129 -95.116 1.00 94.25 164 ASN A N 1
ATOM 1322 C CA . ASN A 1 164 ? 69.994 8.464 -93.895 1.00 94.25 164 ASN A CA 1
ATOM 1323 C C . ASN A 1 164 ? 69.377 9.112 -92.653 1.00 94.25 164 ASN A C 1
ATOM 1325 O O . ASN A 1 164 ? 68.797 8.406 -91.832 1.00 94.25 164 ASN A O 1
ATOM 1329 N N . ARG A 1 165 ? 69.365 10.449 -92.582 1.00 95.50 165 ARG A N 1
ATOM 1330 C CA . ARG A 1 165 ? 68.711 11.188 -91.492 1.00 95.50 165 ARG A CA 1
ATOM 1331 C C . ARG A 1 165 ? 67.215 10.878 -91.398 1.00 95.50 165 ARG A C 1
ATOM 1333 O O . ARG A 1 165 ? 66.679 10.680 -90.310 1.00 95.50 165 ARG A O 1
ATOM 1340 N N . LEU A 1 166 ? 66.522 10.814 -92.539 1.00 94.31 166 LEU A N 1
ATOM 1341 C CA . LEU A 1 166 ? 65.107 10.438 -92.580 1.00 94.31 166 LEU A CA 1
ATOM 1342 C C . LEU A 1 166 ? 64.895 8.990 -92.131 1.00 94.31 166 LEU A C 1
ATOM 1344 O O . LEU A 1 166 ? 63.942 8.721 -91.406 1.00 94.31 166 LEU A O 1
ATOM 1348 N N . ARG A 1 167 ? 65.779 8.066 -92.520 1.00 94.56 167 ARG A N 1
ATOM 1349 C CA . ARG A 1 167 ? 65.724 6.667 -92.082 1.00 94.56 167 ARG A CA 1
ATOM 1350 C C . ARG A 1 167 ? 65.879 6.548 -90.568 1.00 94.56 167 ARG A C 1
ATOM 1352 O O . ARG A 1 167 ? 65.036 5.920 -89.941 1.00 94.56 167 ARG A O 1
ATOM 1359 N N . GLU A 1 168 ? 66.883 7.201 -89.990 1.00 95.06 168 GLU A N 1
ATOM 1360 C CA . GLU A 1 168 ? 67.108 7.224 -88.540 1.00 95.06 168 GLU A CA 1
ATOM 1361 C C . GLU A 1 168 ? 65.922 7.831 -87.790 1.00 95.06 168 GLU A C 1
ATOM 1363 O O . GLU A 1 168 ? 65.480 7.282 -86.783 1.00 95.06 168 GLU A O 1
ATOM 1368 N N . SER A 1 169 ? 65.344 8.921 -88.308 1.00 95.56 169 SER A N 1
ATOM 1369 C CA . SER A 1 169 ? 64.140 9.520 -87.728 1.00 95.56 169 SER A CA 1
ATOM 1370 C C . SER A 1 169 ? 62.949 8.558 -87.781 1.00 95.56 169 SER A C 1
ATOM 1372 O O . SER A 1 169 ? 62.269 8.357 -86.775 1.00 95.56 169 SER A O 1
ATOM 1374 N N . ILE A 1 170 ? 62.715 7.909 -88.926 1.00 94.62 170 ILE A N 1
ATOM 1375 C CA . ILE A 1 170 ? 61.650 6.910 -89.081 1.00 94.62 170 ILE A CA 1
ATOM 1376 C C . ILE A 1 170 ? 61.857 5.746 -88.107 1.00 94.62 170 ILE A C 1
ATOM 1378 O O . ILE A 1 170 ? 60.902 5.337 -87.446 1.00 94.62 170 ILE A O 1
ATOM 1382 N N . ASP A 1 171 ? 63.077 5.224 -87.989 1.00 95.62 171 ASP A N 1
ATOM 1383 C CA . ASP A 1 171 ? 63.391 4.109 -87.097 1.00 95.62 171 ASP A CA 1
ATOM 1384 C C . ASP A 1 171 ? 63.255 4.514 -85.621 1.00 95.62 171 ASP A C 1
ATOM 1386 O O . ASP A 1 171 ? 62.665 3.767 -84.838 1.00 95.62 171 ASP A O 1
ATOM 1390 N N . HIS A 1 172 ? 63.671 5.730 -85.252 1.00 94.94 172 HIS A N 1
ATOM 1391 C CA . HIS A 1 172 ? 63.450 6.296 -83.921 1.00 94.94 172 HIS A CA 1
ATOM 1392 C C . HIS A 1 172 ? 61.957 6.362 -83.573 1.00 94.94 172 HIS A C 1
ATOM 1394 O O . HIS A 1 172 ? 61.541 5.855 -82.531 1.00 94.94 172 HIS A O 1
ATOM 1400 N N . TRP A 1 173 ? 61.124 6.926 -84.455 1.00 94.81 173 TRP A N 1
ATOM 1401 C CA . TRP A 1 173 ? 59.679 7.022 -84.223 1.00 94.81 173 TRP A CA 1
ATOM 1402 C C . TRP A 1 173 ? 58.993 5.655 -84.202 1.00 94.81 173 TRP A C 1
ATOM 1404 O O . TRP A 1 173 ? 58.070 5.444 -83.414 1.00 94.81 173 TRP A O 1
ATOM 1414 N N . ARG A 1 174 ? 59.453 4.701 -85.022 1.00 92.25 174 ARG A N 1
ATOM 1415 C CA . ARG A 1 174 ? 58.959 3.317 -85.005 1.00 92.25 174 ARG A CA 1
ATOM 1416 C C . ARG A 1 174 ? 59.279 2.623 -83.689 1.00 92.25 174 ARG A C 1
ATOM 1418 O O . ARG A 1 174 ? 58.373 2.052 -83.090 1.00 92.25 174 ARG A O 1
ATOM 1425 N N . LEU A 1 175 ? 60.523 2.704 -83.218 1.00 94.44 175 LEU A 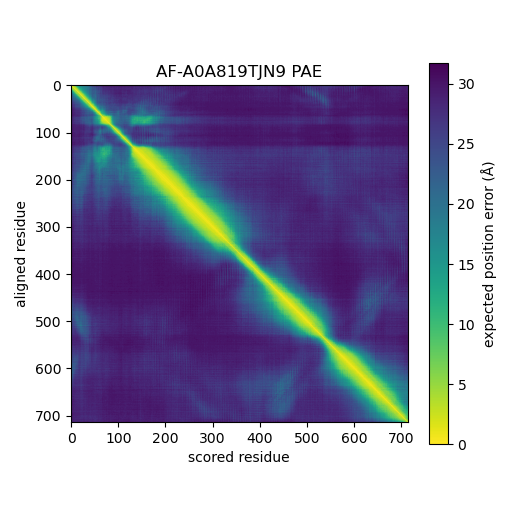N 1
ATOM 1426 C CA . LEU A 1 175 ? 60.936 2.122 -81.939 1.00 94.44 175 LEU A CA 1
ATOM 1427 C C . LEU A 1 175 ? 60.204 2.774 -80.767 1.00 94.44 175 LEU A C 1
ATOM 1429 O O . LEU A 1 175 ? 59.673 2.070 -79.908 1.00 94.44 175 LEU A O 1
ATOM 1433 N N . LYS A 1 176 ? 60.102 4.108 -80.769 1.00 93.69 176 LYS A N 1
ATOM 1434 C CA . LYS A 1 176 ? 59.358 4.854 -79.753 1.00 93.69 176 LYS A CA 1
ATOM 1435 C C . LYS A 1 176 ? 57.897 4.419 -79.711 1.00 93.69 176 LYS A C 1
ATOM 1437 O O . LYS A 1 176 ? 57.389 4.103 -78.643 1.00 93.69 176 LYS A O 1
ATOM 1442 N N . ARG A 1 177 ? 57.235 4.308 -80.867 1.00 94.69 177 ARG A N 1
ATOM 1443 C CA . ARG A 1 177 ? 55.854 3.812 -80.948 1.00 94.69 177 ARG A CA 1
ATOM 1444 C C . ARG A 1 177 ? 55.727 2.367 -80.463 1.00 94.69 177 ARG A C 1
ATOM 1446 O O . ARG A 1 177 ? 54.783 2.073 -79.742 1.00 94.69 177 ARG A O 1
ATOM 1453 N N . LEU A 1 178 ? 56.645 1.478 -80.847 1.00 93.81 178 LEU A N 1
ATOM 1454 C CA . LEU A 1 178 ? 56.622 0.068 -80.437 1.00 93.81 178 LEU A CA 1
ATOM 1455 C C . LEU A 1 178 ? 56.787 -0.112 -78.924 1.00 93.81 178 LEU A C 1
ATOM 1457 O O . LEU A 1 178 ? 56.222 -1.050 -78.374 1.00 93.81 178 LEU A O 1
ATOM 1461 N N . ARG A 1 179 ? 57.535 0.774 -78.257 1.00 93.19 179 ARG A N 1
ATOM 1462 C CA . ARG A 1 179 ? 57.752 0.721 -76.807 1.00 93.19 179 ARG A CA 1
ATOM 1463 C C . ARG A 1 179 ? 56.688 1.482 -76.019 1.00 93.19 179 ARG A C 1
ATOM 1465 O O . ARG A 1 179 ? 56.119 0.942 -75.079 1.00 93.19 179 ARG A O 1
ATOM 1472 N N . ASP A 1 180 ? 56.440 2.737 -76.379 1.00 93.44 180 ASP A N 1
ATOM 1473 C CA . ASP A 1 180 ? 55.672 3.657 -75.539 1.00 93.44 180 ASP A CA 1
ATOM 1474 C C . ASP A 1 180 ? 54.158 3.424 -75.671 1.00 93.44 180 ASP A C 1
ATOM 1476 O O . ASP A 1 180 ? 53.437 3.584 -74.690 1.00 93.44 180 ASP A O 1
ATOM 1480 N N . LEU A 1 181 ? 53.663 3.002 -76.844 1.00 91.31 181 LEU A N 1
ATOM 1481 C CA . LEU A 1 181 ? 52.226 2.787 -77.049 1.00 91.31 181 LEU A CA 1
ATOM 1482 C C . LEU A 1 181 ? 51.678 1.609 -76.220 1.00 91.31 181 LEU A C 1
ATOM 1484 O O . LEU A 1 181 ? 50.674 1.815 -75.541 1.00 91.31 181 LEU A O 1
ATOM 1488 N N . PRO A 1 182 ? 52.301 0.410 -76.195 1.00 95.50 182 PRO A N 1
ATOM 1489 C CA . PRO A 1 182 ? 51.832 -0.671 -75.327 1.00 95.50 182 PRO A CA 1
ATOM 1490 C C . PRO A 1 182 ? 51.883 -0.310 -73.841 1.00 95.50 182 PRO A C 1
ATOM 1492 O O . PRO A 1 182 ? 50.960 -0.650 -73.112 1.00 95.50 182 PRO A O 1
ATOM 1495 N N . LEU A 1 183 ? 52.916 0.420 -73.402 1.00 93.81 183 LEU A N 1
ATOM 1496 C CA . LEU A 1 183 ? 53.027 0.874 -72.013 1.00 93.81 183 LEU A CA 1
ATOM 1497 C C . LEU A 1 183 ? 51.935 1.883 -71.652 1.00 93.81 183 LEU A C 1
ATOM 1499 O O . LEU A 1 183 ? 51.374 1.798 -70.566 1.00 93.81 183 LEU A O 1
ATOM 1503 N N . ALA A 1 184 ? 51.616 2.821 -72.546 1.00 93.50 184 ALA A N 1
ATOM 1504 C CA . ALA A 1 184 ? 50.513 3.753 -72.336 1.00 93.50 184 ALA A CA 1
ATOM 1505 C C . ALA A 1 184 ? 49.171 3.011 -72.242 1.00 93.50 184 ALA A C 1
ATOM 1507 O O . ALA A 1 184 ? 48.434 3.221 -71.290 1.00 93.50 184 ALA A O 1
ATOM 1508 N N . VAL A 1 185 ? 48.896 2.079 -73.164 1.00 95.62 185 VAL A N 1
ATOM 1509 C CA . VAL A 1 185 ? 47.673 1.254 -73.130 1.00 95.62 185 VAL A CA 1
ATOM 1510 C C . VAL A 1 185 ? 47.599 0.412 -71.854 1.00 95.62 185 VAL A C 1
ATOM 1512 O O . VAL A 1 185 ? 46.537 0.310 -71.250 1.00 95.62 185 VAL A O 1
ATOM 1515 N N . GLN A 1 186 ? 48.719 -0.164 -71.414 1.00 95.12 186 GLN A N 1
ATOM 1516 C CA . GLN A 1 186 ? 48.768 -0.920 -70.168 1.00 95.12 186 GLN A CA 1
ATOM 1517 C C . GLN A 1 186 ? 48.461 -0.031 -68.957 1.00 95.12 186 GLN A C 1
ATOM 1519 O O . GLN A 1 186 ? 47.665 -0.435 -68.117 1.00 95.12 186 GLN A O 1
ATOM 1524 N N . ARG A 1 187 ? 49.027 1.180 -68.888 1.00 95.00 187 ARG A N 1
ATOM 1525 C CA . ARG A 1 187 ? 48.725 2.133 -67.807 1.00 95.00 187 ARG A CA 1
ATOM 1526 C C . ARG A 1 187 ? 47.249 2.515 -67.786 1.00 95.00 187 ARG A C 1
ATOM 1528 O O . ARG A 1 187 ? 46.653 2.509 -66.720 1.00 95.00 187 ARG A O 1
ATOM 1535 N N . GLU A 1 188 ? 46.648 2.786 -68.944 1.00 94.25 188 GLU A N 1
ATOM 1536 C CA . GLU A 1 188 ? 45.207 3.065 -69.032 1.00 94.25 188 GLU A CA 1
ATOM 1537 C C . GLU A 1 188 ? 44.375 1.868 -68.551 1.00 94.25 188 GLU A C 1
ATOM 1539 O O . GLU A 1 188 ? 43.428 2.035 -67.789 1.00 94.25 188 GLU A O 1
ATOM 1544 N N . HIS A 1 189 ? 44.751 0.639 -68.923 1.00 96.44 189 HIS A N 1
ATOM 1545 C CA . HIS A 1 189 ? 44.076 -0.561 -68.423 1.00 96.44 189 HIS A CA 1
ATOM 1546 C C . HIS A 1 189 ? 44.230 -0.731 -66.907 1.00 96.44 189 HIS A C 1
ATOM 1548 O O . HIS A 1 189 ? 43.266 -1.101 -66.245 1.00 96.44 189 HIS A O 1
ATOM 1554 N N . GLU A 1 190 ? 45.413 -0.467 -66.351 1.00 96.00 190 GLU A N 1
ATOM 1555 C CA . GLU A 1 190 ? 45.660 -0.516 -64.906 1.00 96.00 190 GLU A CA 1
ATOM 1556 C C . GLU A 1 190 ? 44.809 0.524 -64.161 1.00 96.00 190 GLU A C 1
ATOM 1558 O O . GLU A 1 190 ? 44.191 0.185 -63.153 1.00 96.00 190 GLU A O 1
ATOM 1563 N N . VAL A 1 191 ? 44.695 1.747 -64.692 1.00 95.44 191 VAL A N 1
ATOM 1564 C CA . VAL A 1 191 ? 43.805 2.790 -64.152 1.00 95.44 191 VAL A CA 1
ATOM 1565 C C . VAL A 1 191 ? 42.343 2.342 -64.214 1.00 95.44 191 VAL A C 1
ATOM 1567 O O . VAL A 1 191 ? 41.677 2.325 -63.185 1.00 95.44 191 VAL A O 1
ATOM 1570 N N . CYS A 1 192 ? 41.861 1.864 -65.366 1.00 96.50 192 CYS A N 1
ATOM 1571 C CA . CYS A 1 192 ? 40.488 1.362 -65.490 1.00 96.50 192 CYS A CA 1
ATOM 1572 C C . CYS A 1 192 ? 40.190 0.192 -64.538 1.00 96.50 192 CYS A C 1
ATOM 1574 O O . CYS A 1 192 ? 39.084 0.091 -64.013 1.00 96.50 192 CYS A O 1
ATOM 1576 N N . ILE A 1 193 ? 41.147 -0.715 -64.313 1.00 96.50 193 ILE A N 1
ATOM 1577 C CA . ILE A 1 193 ? 40.983 -1.822 -63.360 1.00 96.50 193 ILE A CA 1
ATOM 1578 C C . ILE A 1 193 ? 40.856 -1.283 -61.932 1.00 96.50 193 ILE A C 1
ATOM 1580 O O . ILE A 1 193 ? 40.009 -1.768 -61.181 1.00 96.50 193 ILE A O 1
ATOM 1584 N N . ASN A 1 194 ? 41.657 -0.284 -61.562 1.00 95.38 194 ASN A N 1
ATOM 1585 C CA . ASN A 1 194 ? 41.565 0.352 -60.251 1.00 95.38 194 ASN A CA 1
ATOM 1586 C C . ASN A 1 194 ? 40.203 1.028 -60.054 1.00 95.38 194 ASN A C 1
ATOM 1588 O O . ASN A 1 194 ? 39.552 0.757 -59.047 1.00 95.38 194 ASN A O 1
ATOM 1592 N N . ASP A 1 195 ? 39.725 1.785 -61.045 1.00 96.44 195 ASP A N 1
ATOM 1593 C CA . ASP A 1 195 ? 38.406 2.428 -61.003 1.00 96.44 195 ASP A CA 1
ATOM 1594 C C . ASP A 1 195 ? 37.277 1.391 -60.871 1.00 96.44 195 ASP A C 1
ATOM 1596 O O . ASP A 1 195 ? 36.347 1.549 -60.080 1.00 96.44 195 ASP A O 1
ATOM 1600 N N . ILE A 1 196 ? 37.358 0.277 -61.612 1.00 96.19 196 ILE A N 1
ATOM 1601 C CA . ILE A 1 196 ? 36.387 -0.823 -61.505 1.00 96.19 196 ILE A CA 1
ATOM 1602 C C . ILE A 1 196 ? 36.401 -1.427 -60.097 1.00 96.19 196 ILE A C 1
ATOM 1604 O O . ILE A 1 196 ? 35.334 -1.694 -59.540 1.00 96.19 196 ILE A O 1
ATOM 1608 N N . ASN A 1 197 ? 37.579 -1.644 -59.513 1.00 95.75 197 ASN A N 1
ATOM 1609 C CA . ASN A 1 197 ? 37.704 -2.191 -58.163 1.00 95.75 197 ASN A CA 1
ATOM 1610 C C . ASN A 1 197 ? 37.148 -1.224 -57.106 1.00 95.75 197 ASN A C 1
ATOM 1612 O O . ASN A 1 197 ? 36.447 -1.660 -56.191 1.00 95.75 197 ASN A O 1
ATOM 1616 N N . GLU A 1 198 ? 37.402 0.077 -57.246 1.00 96.50 198 GLU A N 1
ATOM 1617 C CA . GLU A 1 198 ? 36.849 1.117 -56.374 1.00 96.50 198 GLU A CA 1
ATOM 1618 C C . GLU A 1 198 ? 35.316 1.153 -56.460 1.00 96.50 198 GLU A C 1
ATOM 1620 O O . GLU A 1 198 ? 34.623 1.110 -55.440 1.00 96.50 198 GLU A O 1
ATOM 1625 N N . LEU A 1 199 ? 34.758 1.113 -57.673 1.00 97.00 199 LEU A N 1
ATOM 1626 C CA . LEU A 1 199 ? 33.311 1.037 -57.873 1.00 97.00 199 LEU A CA 1
ATOM 1627 C C . LEU A 1 199 ? 32.709 -0.236 -57.265 1.00 97.00 199 LEU A C 1
ATOM 1629 O O . LEU A 1 199 ? 31.664 -0.175 -56.614 1.00 97.00 199 LEU A O 1
ATOM 1633 N N . GLN A 1 200 ? 33.359 -1.391 -57.427 1.00 96.50 200 GLN A N 1
ATOM 1634 C CA . GLN A 1 200 ? 32.917 -2.641 -56.801 1.00 96.50 200 GLN A CA 1
ATOM 1635 C C . GLN A 1 200 ? 32.937 -2.553 -55.273 1.00 96.50 200 GLN A C 1
ATOM 1637 O O . GLN A 1 200 ? 32.014 -3.047 -54.613 1.00 96.50 200 GLN A O 1
ATOM 1642 N N . TRP A 1 201 ? 33.953 -1.900 -54.707 1.00 98.06 201 TRP A N 1
ATOM 1643 C CA . TRP A 1 201 ? 34.030 -1.644 -53.276 1.00 98.06 201 TRP A CA 1
ATOM 1644 C C . TRP A 1 201 ? 32.873 -0.754 -52.808 1.00 98.06 201 TRP A C 1
ATOM 1646 O O . TRP A 1 201 ? 32.161 -1.139 -51.877 1.00 98.06 201 TRP A O 1
ATOM 1656 N N . HIS A 1 202 ? 32.598 0.358 -53.497 1.00 96.44 202 HIS A N 1
ATOM 1657 C CA . HIS A 1 202 ? 31.472 1.241 -53.178 1.00 96.44 202 HIS A CA 1
ATOM 1658 C C . HIS A 1 202 ? 30.118 0.539 -53.277 1.00 96.44 202 HIS A C 1
ATOM 1660 O O . HIS A 1 202 ? 29.285 0.692 -52.384 1.00 96.44 202 HIS A O 1
ATOM 1666 N N . ILE A 1 203 ? 29.889 -0.259 -54.324 1.00 97.06 203 ILE A N 1
ATOM 1667 C CA . ILE A 1 203 ? 28.654 -1.041 -54.473 1.00 97.06 203 ILE A CA 1
ATOM 1668 C C . ILE A 1 203 ? 28.508 -2.006 -53.296 1.00 97.06 203 ILE A C 1
ATOM 1670 O O . ILE A 1 203 ? 27.467 -2.030 -52.642 1.00 97.06 203 ILE A O 1
ATOM 1674 N N . THR A 1 204 ? 29.559 -2.761 -52.978 1.00 96.94 204 THR A N 1
ATOM 1675 C CA . THR A 1 204 ? 29.537 -3.737 -51.880 1.00 96.94 204 THR A CA 1
ATOM 1676 C C . THR A 1 204 ? 29.306 -3.061 -50.529 1.00 96.94 204 THR A C 1
ATOM 1678 O O . THR A 1 204 ? 28.533 -3.555 -49.706 1.00 96.94 204 THR A O 1
ATOM 1681 N N . TYR A 1 205 ? 29.954 -1.921 -50.290 1.00 96.75 205 TYR A N 1
ATOM 1682 C CA . TYR A 1 205 ? 29.781 -1.136 -49.074 1.00 96.75 205 TYR A CA 1
ATOM 1683 C C . TYR A 1 205 ? 28.354 -0.591 -48.953 1.00 96.75 205 TYR A C 1
ATOM 1685 O O . TYR A 1 205 ? 27.715 -0.772 -47.916 1.00 96.75 205 TYR A O 1
ATOM 1693 N N . ASN A 1 206 ? 27.819 -0.001 -50.024 1.00 95.69 206 ASN A N 1
ATOM 1694 C CA . ASN A 1 206 ? 26.463 0.540 -50.047 1.00 95.69 206 ASN A CA 1
ATOM 1695 C C . ASN A 1 206 ? 25.401 -0.551 -49.870 1.00 95.69 206 ASN A C 1
ATOM 1697 O O . ASN A 1 206 ? 24.426 -0.324 -49.158 1.00 95.69 206 ASN A O 1
ATOM 1701 N N . VAL A 1 207 ? 25.598 -1.745 -50.440 1.00 97.31 207 VAL A N 1
ATOM 1702 C CA . VAL A 1 207 ? 24.714 -2.899 -50.206 1.00 97.31 207 VAL A CA 1
ATOM 1703 C C . VAL A 1 207 ? 24.720 -3.291 -48.728 1.00 97.31 207 VAL A C 1
ATOM 1705 O O . VAL A 1 207 ? 23.657 -3.364 -48.119 1.00 97.31 207 VAL A O 1
ATOM 1708 N N . LYS A 1 208 ? 25.899 -3.444 -48.110 1.00 96.19 208 LYS A N 1
ATOM 1709 C CA . LYS A 1 208 ? 26.003 -3.751 -46.671 1.00 96.19 208 LYS A CA 1
ATOM 1710 C C . LYS A 1 208 ? 25.366 -2.667 -45.800 1.00 96.19 208 LYS A C 1
ATOM 1712 O O . LYS A 1 208 ? 24.737 -2.971 -44.787 1.00 96.19 208 LYS A O 1
ATOM 1717 N N . LEU A 1 209 ? 25.532 -1.397 -46.166 1.00 95.62 209 LEU A N 1
ATOM 1718 C CA . LEU A 1 209 ? 24.922 -0.277 -45.454 1.00 95.62 209 LEU A CA 1
ATOM 1719 C C . LEU A 1 209 ? 23.392 -0.294 -45.588 1.00 95.62 209 LEU A C 1
ATOM 1721 O O . LEU A 1 209 ? 22.693 -0.105 -44.591 1.00 95.62 209 LEU A O 1
ATOM 1725 N N . ALA A 1 210 ? 22.873 -0.576 -46.784 1.00 95.06 210 ALA A N 1
ATOM 1726 C CA . ALA A 1 210 ? 21.445 -0.724 -47.037 1.00 95.06 210 ALA A CA 1
ATOM 1727 C C . ALA A 1 210 ? 20.850 -1.905 -46.255 1.00 95.06 210 ALA A C 1
ATOM 1729 O O . ALA A 1 210 ? 19.803 -1.747 -45.633 1.00 95.06 210 ALA A O 1
ATOM 1730 N N . GLU A 1 211 ? 21.537 -3.049 -46.197 1.00 96.12 211 GLU A N 1
ATOM 1731 C CA . GLU A 1 211 ? 21.135 -4.201 -45.381 1.00 96.12 211 GLU A CA 1
ATOM 1732 C C . GLU A 1 211 ? 21.077 -3.835 -43.892 1.00 96.12 211 GLU A C 1
ATOM 1734 O O . GLU A 1 211 ? 20.047 -4.050 -43.249 1.00 96.12 211 GLU A O 1
ATOM 1739 N N . LYS A 1 212 ? 22.125 -3.190 -43.356 1.00 96.00 212 LYS A N 1
ATOM 1740 C CA . LYS A 1 212 ? 22.145 -2.693 -41.967 1.00 96.00 212 LYS A CA 1
ATOM 1741 C C . LYS A 1 212 ? 20.981 -1.742 -41.686 1.00 96.00 212 LYS A C 1
ATOM 1743 O O . LYS A 1 212 ? 20.341 -1.854 -40.641 1.00 96.00 212 LYS A O 1
ATOM 1748 N N . MET A 1 213 ? 20.692 -0.815 -42.599 1.00 94.19 213 MET A N 1
ATOM 1749 C CA . MET A 1 213 ? 19.581 0.121 -42.434 1.00 94.19 213 MET A CA 1
ATOM 1750 C C . MET A 1 213 ? 18.228 -0.594 -42.510 1.00 94.19 213 MET A C 1
ATOM 1752 O O . MET A 1 213 ? 17.356 -0.346 -41.681 1.00 94.19 213 MET A O 1
ATOM 1756 N N . SER A 1 214 ? 18.067 -1.530 -43.446 1.00 95.88 214 SER A N 1
ATOM 1757 C CA . SER A 1 214 ? 16.845 -2.325 -43.580 1.00 95.88 214 SER A CA 1
ATOM 1758 C C . SER A 1 214 ? 16.565 -3.168 -42.330 1.00 95.88 214 SER A C 1
ATOM 1760 O O . SER A 1 214 ? 15.432 -3.183 -41.858 1.00 95.88 214 SER A O 1
ATOM 1762 N N . ALA A 1 215 ? 17.595 -3.763 -41.716 1.00 95.75 215 ALA A N 1
ATOM 1763 C CA . ALA A 1 215 ? 17.473 -4.493 -40.457 1.00 95.75 215 ALA A CA 1
ATOM 1764 C C . ALA A 1 215 ? 17.040 -3.580 -39.295 1.00 95.75 215 ALA A C 1
ATOM 1766 O O . ALA A 1 215 ? 16.156 -3.948 -38.523 1.00 95.75 215 ALA A O 1
ATOM 1767 N N . LYS A 1 216 ? 17.602 -2.363 -39.189 1.00 95.38 216 LYS A N 1
ATOM 1768 C CA . LYS A 1 216 ? 17.167 -1.369 -38.187 1.00 95.38 216 LYS A CA 1
ATOM 1769 C C . LYS A 1 216 ? 15.704 -0.963 -38.386 1.00 95.38 216 LYS A C 1
ATOM 1771 O O . LYS A 1 216 ? 14.962 -0.860 -37.411 1.00 95.38 216 LYS A O 1
ATOM 1776 N N . ILE A 1 217 ? 15.287 -0.762 -39.637 1.00 95.75 217 ILE A N 1
ATOM 1777 C CA . ILE A 1 217 ? 13.897 -0.439 -39.982 1.00 95.75 217 ILE A CA 1
ATOM 1778 C C . ILE A 1 217 ? 12.964 -1.599 -39.621 1.00 95.75 217 ILE A C 1
ATOM 1780 O O . ILE A 1 217 ? 11.894 -1.352 -39.074 1.00 95.75 217 ILE A O 1
ATOM 1784 N N . GLU A 1 218 ? 13.353 -2.848 -39.879 1.00 96.31 218 GLU A N 1
ATOM 1785 C CA . GLU A 1 218 ? 12.535 -4.016 -39.538 1.00 96.31 218 GLU A CA 1
ATOM 1786 C C . GLU A 1 218 ? 12.358 -4.158 -38.024 1.00 96.31 218 GLU A C 1
ATOM 1788 O O . GLU A 1 218 ? 11.235 -4.293 -37.545 1.00 96.31 218 GLU A O 1
ATOM 1793 N N . ILE A 1 219 ? 13.438 -4.011 -37.249 1.00 96.31 219 ILE A N 1
ATOM 1794 C CA . ILE A 1 219 ? 13.360 -4.001 -35.781 1.00 96.31 219 ILE A CA 1
ATOM 1795 C C . ILE A 1 219 ? 12.417 -2.884 -35.313 1.00 96.31 219 ILE A C 1
ATOM 1797 O O . ILE A 1 219 ? 11.504 -3.137 -34.530 1.00 96.31 219 ILE A O 1
ATOM 1801 N N . SER A 1 220 ? 12.571 -1.665 -35.834 1.00 94.19 220 SER A N 1
ATOM 1802 C CA . SER A 1 220 ? 11.682 -0.547 -35.497 1.00 94.19 220 SER A CA 1
ATOM 1803 C C . SER A 1 220 ? 10.218 -0.828 -35.861 1.00 94.19 220 SER A C 1
ATOM 1805 O O . SER A 1 220 ? 9.327 -0.527 -35.068 1.00 94.19 220 SER A O 1
ATOM 1807 N N . ARG A 1 221 ? 9.957 -1.466 -37.008 1.00 95.50 221 ARG A N 1
ATOM 1808 C CA . ARG A 1 221 ? 8.614 -1.871 -37.441 1.00 95.50 221 ARG A CA 1
ATOM 1809 C C . ARG A 1 221 ? 7.996 -2.897 -36.494 1.00 95.50 221 ARG A C 1
ATOM 1811 O O . ARG A 1 221 ? 6.839 -2.730 -36.122 1.00 95.50 221 ARG A O 1
ATOM 1818 N N . THR A 1 222 ? 8.750 -3.917 -36.080 1.00 96.25 222 THR A N 1
ATOM 1819 C CA . THR A 1 222 ? 8.255 -4.926 -35.125 1.00 96.25 222 THR A CA 1
ATOM 1820 C C . THR A 1 222 ? 7.917 -4.310 -33.766 1.00 96.25 222 THR A C 1
ATOM 1822 O O . THR A 1 222 ? 6.846 -4.576 -33.228 1.00 96.25 222 THR A O 1
ATOM 1825 N N . TRP A 1 223 ? 8.763 -3.411 -33.250 1.00 95.06 223 TRP A N 1
ATOM 1826 C CA . TRP A 1 223 ? 8.468 -2.658 -32.027 1.00 95.06 223 TRP A CA 1
ATOM 1827 C C . TRP A 1 223 ? 7.231 -1.778 -32.167 1.00 95.06 223 TRP A C 1
ATOM 1829 O O . TRP A 1 223 ? 6.406 -1.739 -31.261 1.00 95.06 223 TRP A O 1
ATOM 1839 N N . HIS A 1 224 ? 7.073 -1.094 -33.299 1.00 95.44 224 HIS A N 1
ATOM 1840 C CA . HIS A 1 224 ? 5.893 -0.271 -33.542 1.00 95.44 224 HIS A CA 1
ATOM 1841 C C . HIS A 1 224 ? 4.607 -1.108 -33.575 1.00 95.44 224 HIS A C 1
ATOM 1843 O O . HIS A 1 224 ? 3.634 -0.744 -32.927 1.00 95.44 224 HIS A O 1
ATOM 1849 N N . GLN A 1 225 ? 4.628 -2.270 -34.237 1.00 96.50 225 GLN A N 1
ATOM 1850 C CA . GLN A 1 225 ? 3.499 -3.208 -34.241 1.00 96.50 225 GLN A CA 1
ATOM 1851 C C . GLN A 1 225 ? 3.152 -3.704 -32.832 1.00 96.50 225 GLN A C 1
ATOM 1853 O O . GLN A 1 225 ? 1.977 -3.779 -32.483 1.00 96.50 225 GLN A O 1
ATOM 1858 N N . GLN A 1 226 ? 4.160 -4.014 -32.013 1.00 96.19 226 GLN A N 1
ATOM 1859 C CA . GLN A 1 226 ? 3.954 -4.426 -30.625 1.00 96.19 226 GLN A CA 1
ATOM 1860 C C . GLN A 1 226 ? 3.332 -3.301 -29.787 1.00 96.19 226 GLN A C 1
ATOM 1862 O O . GLN A 1 226 ? 2.371 -3.534 -29.057 1.00 96.19 226 GLN A O 1
ATOM 1867 N N . LEU A 1 227 ? 3.828 -2.071 -29.941 1.00 95.00 227 LEU A N 1
ATOM 1868 C CA . LEU A 1 227 ? 3.265 -0.898 -29.273 1.00 95.00 227 LEU A CA 1
ATOM 1869 C C . LEU A 1 227 ? 1.819 -0.631 -29.704 1.00 95.00 227 LEU A C 1
ATOM 1871 O O . LEU A 1 227 ? 0.996 -0.287 -28.863 1.00 95.00 227 LEU A O 1
ATOM 1875 N N . ASP A 1 228 ? 1.477 -0.816 -30.979 1.00 96.50 228 ASP A N 1
ATOM 1876 C CA . ASP A 1 228 ? 0.099 -0.658 -31.456 1.00 96.50 228 ASP A CA 1
ATOM 1877 C C . ASP A 1 228 ? -0.854 -1.683 -30.822 1.00 96.50 228 ASP A C 1
ATOM 1879 O O . ASP A 1 228 ? -1.978 -1.330 -30.447 1.00 96.50 228 ASP A O 1
ATOM 1883 N N . ILE A 1 229 ? -0.403 -2.933 -30.657 1.00 96.44 229 ILE A N 1
ATOM 1884 C CA . ILE A 1 229 ? -1.157 -3.974 -29.942 1.00 96.44 229 ILE A CA 1
ATOM 1885 C C . ILE A 1 229 ? -1.361 -3.557 -28.481 1.00 96.44 229 ILE A C 1
ATOM 1887 O O . ILE A 1 229 ? -2.497 -3.521 -28.010 1.00 96.44 229 ILE A O 1
ATOM 1891 N N . GLU A 1 230 ? -0.296 -3.154 -27.784 1.00 96.50 230 GLU A N 1
ATOM 1892 C CA . GLU A 1 230 ? -0.371 -2.722 -26.382 1.00 96.50 230 GLU A CA 1
ATOM 1893 C C . GLU A 1 230 ? -1.280 -1.499 -26.199 1.00 96.50 230 GLU A C 1
ATOM 1895 O O . GLU A 1 230 ? -2.101 -1.456 -25.283 1.00 96.50 230 GLU A O 1
ATOM 1900 N N . VAL A 1 231 ? -1.207 -0.515 -27.097 1.00 95.44 231 VAL A N 1
ATOM 1901 C CA . VAL A 1 231 ? -2.096 0.654 -27.085 1.00 95.44 231 VAL A CA 1
ATOM 1902 C C . VAL A 1 231 ? -3.552 0.243 -27.315 1.00 95.44 231 VAL A C 1
ATOM 1904 O O . VAL A 1 231 ? -4.449 0.795 -26.669 1.00 95.44 231 VAL A O 1
ATOM 1907 N N . SER A 1 232 ? -3.817 -0.713 -28.207 1.00 96.00 232 SER A N 1
ATOM 1908 C CA . SER A 1 232 ? -5.162 -1.258 -28.420 1.00 96.00 232 SER A CA 1
ATOM 1909 C C . SER A 1 232 ? -5.698 -1.947 -27.159 1.00 96.00 232 SER A C 1
ATOM 1911 O O . SER A 1 232 ? -6.822 -1.663 -26.732 1.00 96.00 232 SER A O 1
ATOM 1913 N N . ASP A 1 233 ? -4.880 -2.774 -26.509 1.00 95.50 233 ASP A N 1
ATOM 1914 C CA . ASP A 1 233 ? -5.235 -3.474 -25.271 1.00 95.50 233 ASP A CA 1
ATOM 1915 C C . ASP A 1 233 ? -5.486 -2.492 -24.118 1.00 95.50 233 ASP A C 1
ATOM 1917 O O . ASP A 1 233 ? -6.474 -2.608 -23.383 1.00 95.50 233 ASP A O 1
ATOM 1921 N N . ILE A 1 234 ? -4.651 -1.456 -23.987 1.00 94.75 234 ILE A N 1
ATOM 1922 C CA . ILE A 1 234 ? -4.842 -0.377 -23.008 1.00 94.75 234 ILE A CA 1
ATOM 1923 C C . ILE A 1 234 ? -6.162 0.356 -23.268 1.00 94.75 234 ILE A C 1
ATOM 1925 O O . ILE A 1 234 ? -6.909 0.649 -22.331 1.00 94.75 234 ILE A O 1
ATOM 1929 N N . ARG A 1 235 ? -6.505 0.638 -24.529 1.00 94.06 235 ARG A N 1
ATOM 1930 C CA . ARG A 1 235 ? -7.776 1.296 -24.872 1.00 94.06 235 ARG A CA 1
ATOM 1931 C C . ARG A 1 235 ? -8.978 0.430 -24.501 1.00 94.06 235 ARG A C 1
ATOM 1933 O O . ARG A 1 235 ? -9.931 0.943 -23.913 1.00 94.06 235 ARG A O 1
ATOM 1940 N N . GLN A 1 236 ? -8.925 -0.869 -24.794 1.00 95.06 236 GLN A N 1
ATOM 1941 C CA . GLN A 1 236 ? -9.994 -1.805 -24.445 1.00 95.06 236 GLN A CA 1
ATOM 1942 C C . GLN A 1 236 ? -10.154 -1.941 -22.926 1.00 95.06 236 GLN A C 1
ATOM 1944 O O . GLN A 1 236 ? -11.265 -1.835 -22.404 1.00 95.06 236 GLN A O 1
ATOM 1949 N N . THR A 1 237 ? -9.052 -2.137 -22.201 1.00 94.19 237 THR A N 1
ATOM 1950 C CA . THR A 1 237 ? -9.070 -2.272 -20.737 1.00 94.19 237 THR A CA 1
ATOM 1951 C C . THR A 1 237 ? -9.545 -0.994 -20.053 1.00 94.19 237 THR A C 1
ATOM 1953 O O . THR A 1 237 ? -10.350 -1.067 -19.127 1.00 94.19 237 THR A O 1
ATOM 1956 N N . THR A 1 238 ? -9.142 0.181 -20.544 1.00 94.38 238 THR A N 1
ATOM 1957 C CA . THR A 1 238 ? -9.616 1.475 -20.026 1.00 94.38 238 THR A CA 1
ATOM 1958 C C . THR A 1 238 ? -11.132 1.625 -20.180 1.00 94.38 238 THR A C 1
ATOM 1960 O O . THR A 1 238 ? -11.803 2.045 -19.236 1.00 94.38 238 THR A O 1
ATOM 1963 N N . ALA A 1 239 ? -11.696 1.238 -21.330 1.00 94.25 239 ALA A N 1
ATOM 1964 C CA . ALA A 1 239 ? -13.143 1.271 -21.552 1.00 94.25 239 ALA A CA 1
ATOM 1965 C C . ALA A 1 239 ? -13.899 0.306 -20.619 1.00 94.25 239 ALA A C 1
ATOM 1967 O O . ALA A 1 239 ? -14.889 0.698 -20.002 1.00 94.25 239 ALA A O 1
ATOM 1968 N N . LEU A 1 240 ? -13.396 -0.922 -20.451 1.00 94.56 240 LEU A N 1
ATOM 1969 C CA . LEU A 1 240 ? -13.975 -1.913 -19.536 1.00 94.56 240 LEU A CA 1
ATOM 1970 C C . LEU A 1 240 ? -13.905 -1.462 -18.071 1.00 94.56 240 LEU A C 1
ATOM 1972 O O . LEU A 1 240 ? -14.855 -1.656 -17.315 1.00 94.56 240 LEU A O 1
ATOM 1976 N N . MET A 1 241 ? -12.801 -0.833 -17.658 1.00 94.62 241 MET A N 1
ATOM 1977 C CA . MET A 1 241 ? -12.686 -0.257 -16.318 1.00 94.62 241 MET A CA 1
ATOM 1978 C C . MET A 1 241 ? -13.688 0.879 -16.108 1.00 94.62 241 MET A C 1
ATOM 1980 O O . MET A 1 241 ? -14.324 0.928 -15.057 1.00 94.62 241 MET A O 1
ATOM 1984 N N . ALA A 1 242 ? -13.878 1.755 -17.099 1.00 94.06 242 ALA A N 1
ATOM 1985 C CA . ALA A 1 242 ? -14.876 2.818 -17.024 1.00 94.06 242 ALA A CA 1
ATOM 1986 C C . ALA A 1 242 ? -16.305 2.257 -16.893 1.00 94.06 242 ALA A C 1
ATOM 1988 O O . ALA A 1 242 ? -17.076 2.732 -16.058 1.00 94.06 242 ALA A O 1
ATOM 1989 N N . GLU A 1 243 ? -16.644 1.214 -17.658 1.00 95.19 243 GLU A N 1
ATOM 1990 C CA . GLU A 1 243 ? -17.933 0.524 -17.545 1.00 95.19 243 GLU A CA 1
ATOM 1991 C C . GLU A 1 243 ? -18.108 -0.113 -16.160 1.00 95.19 243 GLU A C 1
ATOM 1993 O O . GLU A 1 243 ? -19.129 0.103 -15.502 1.00 95.19 243 GLU A O 1
ATOM 1998 N N . LYS A 1 244 ? -17.087 -0.820 -15.660 1.00 95.19 244 LYS A N 1
ATOM 1999 C CA . LYS A 1 244 ? -17.111 -1.426 -14.324 1.00 95.19 244 LYS A CA 1
ATOM 2000 C C . LYS A 1 244 ? -17.330 -0.375 -13.235 1.00 95.19 244 LYS A C 1
ATOM 2002 O O . LYS A 1 244 ? -18.235 -0.539 -12.418 1.00 95.19 244 LYS A O 1
ATOM 2007 N N . VAL A 1 245 ? -16.575 0.723 -13.252 1.00 95.88 245 VAL A N 1
ATOM 2008 C CA . VAL A 1 245 ? -16.743 1.830 -12.294 1.00 95.88 245 VAL A CA 1
ATOM 2009 C C . VAL A 1 245 ? -18.165 2.385 -12.354 1.00 95.88 245 VAL A C 1
ATOM 2011 O O . VAL A 1 245 ? -18.782 2.611 -11.315 1.00 95.88 245 VAL A O 1
ATOM 2014 N N . GLN A 1 246 ? -18.734 2.548 -13.549 1.00 96.19 246 GLN A N 1
ATOM 2015 C CA . GLN A 1 246 ? -20.112 3.009 -13.692 1.00 96.19 246 GLN A CA 1
ATOM 2016 C C . GLN A 1 246 ? -21.118 2.029 -13.070 1.00 96.19 246 GLN A C 1
ATOM 2018 O O . GLN A 1 246 ? -22.057 2.465 -12.399 1.00 96.19 246 GLN A O 1
ATOM 2023 N N . THR A 1 247 ? -20.926 0.717 -13.244 1.00 95.62 247 THR A N 1
ATOM 2024 C CA . THR A 1 247 ? -21.789 -0.293 -12.606 1.00 95.62 247 THR A CA 1
ATOM 2025 C C . THR A 1 247 ? -21.665 -0.286 -11.083 1.00 95.62 247 THR A C 1
ATOM 2027 O O . THR A 1 247 ? -22.683 -0.309 -10.392 1.00 95.62 247 THR A O 1
ATOM 2030 N N . GLU A 1 248 ? -20.449 -0.157 -10.548 1.00 94.69 248 GLU A N 1
ATOM 2031 C CA . GLU A 1 248 ? -20.211 -0.056 -9.105 1.00 94.69 248 GLU A CA 1
ATOM 2032 C C . GLU A 1 248 ? -20.834 1.217 -8.522 1.00 94.69 248 GLU A C 1
ATOM 2034 O O . GLU A 1 248 ? -21.464 1.161 -7.470 1.00 94.69 248 GLU A O 1
ATOM 2039 N N . LEU A 1 249 ? -20.761 2.355 -9.221 1.00 95.94 249 LEU A N 1
ATOM 2040 C CA . LEU A 1 249 ? -21.429 3.591 -8.799 1.00 95.94 249 LEU A CA 1
ATOM 2041 C C . LEU A 1 249 ? -22.955 3.446 -8.743 1.00 95.94 249 LEU A C 1
ATOM 2043 O O . LEU A 1 249 ? -23.594 4.007 -7.849 1.00 95.94 249 LEU A O 1
ATOM 2047 N N . ILE A 1 250 ? -23.556 2.714 -9.686 1.00 96.56 250 ILE A N 1
ATOM 2048 C CA . ILE A 1 250 ? -24.995 2.416 -9.661 1.00 96.56 250 ILE A CA 1
ATOM 2049 C C . ILE A 1 250 ? -25.329 1.540 -8.449 1.00 96.56 250 ILE A C 1
ATOM 2051 O O . ILE A 1 250 ? -26.312 1.808 -7.756 1.00 96.56 250 ILE A O 1
ATOM 2055 N N . GLU A 1 251 ? -24.505 0.537 -8.157 1.00 95.31 251 GLU A N 1
ATOM 2056 C CA . GLU A 1 251 ? -24.734 -0.371 -7.034 1.00 95.31 251 GLU A CA 1
ATOM 2057 C C . GLU A 1 251 ? -24.530 0.316 -5.677 1.00 95.31 251 GLU A C 1
ATOM 2059 O O . GLU A 1 251 ? -25.356 0.173 -4.777 1.00 95.31 251 GLU A O 1
ATOM 2064 N N . ILE A 1 252 ? -23.511 1.170 -5.549 1.00 95.25 252 ILE A N 1
ATOM 2065 C CA . ILE A 1 252 ? -23.297 2.011 -4.363 1.00 95.25 252 ILE A CA 1
ATOM 2066 C C . ILE A 1 252 ? -24.509 2.915 -4.119 1.00 95.25 252 ILE A C 1
ATOM 2068 O O . ILE A 1 252 ? -24.950 3.053 -2.976 1.00 95.25 252 ILE A O 1
ATOM 2072 N N . LYS A 1 253 ? -25.088 3.513 -5.169 1.00 95.94 253 LYS A N 1
ATOM 2073 C CA . LYS A 1 253 ? -26.313 4.319 -5.034 1.00 95.94 253 LYS A CA 1
ATOM 2074 C C . LYS A 1 253 ? -27.483 3.485 -4.514 1.00 95.94 253 LYS A C 1
ATOM 2076 O O . LYS A 1 253 ? -28.133 3.911 -3.565 1.00 95.94 253 LYS A O 1
ATOM 2081 N N . ARG A 1 254 ? -27.701 2.282 -5.060 1.00 96.62 254 ARG A N 1
ATOM 2082 C CA . ARG A 1 254 ? -28.743 1.357 -4.575 1.00 96.62 254 ARG A CA 1
ATOM 2083 C C . ARG A 1 254 ? -28.551 0.988 -3.108 1.00 96.62 254 ARG A C 1
ATOM 2085 O O . ARG A 1 254 ? -29.505 1.060 -2.341 1.00 96.62 254 ARG A O 1
ATOM 2092 N N . LEU A 1 255 ? -27.326 0.648 -2.707 1.00 94.12 255 LEU A N 1
ATOM 2093 C CA . LEU A 1 255 ? -27.001 0.343 -1.312 1.00 94.12 255 LEU A CA 1
ATOM 2094 C C . LEU A 1 255 ? -27.226 1.549 -0.399 1.00 94.12 255 LEU A C 1
ATOM 2096 O O . LEU A 1 255 ? -27.747 1.398 0.700 1.00 94.12 255 LEU A O 1
ATOM 2100 N N . THR A 1 256 ? -26.872 2.748 -0.860 1.00 95.44 256 THR A N 1
ATOM 2101 C CA . THR A 1 256 ? -27.082 3.990 -0.107 1.00 95.44 256 THR A CA 1
ATOM 2102 C C . THR A 1 256 ? -28.570 4.265 0.108 1.00 95.44 256 THR A C 1
ATOM 2104 O O . THR A 1 256 ? -28.970 4.660 1.201 1.00 95.44 256 THR A O 1
ATOM 2107 N N . ASP A 1 257 ? -29.403 4.053 -0.909 1.00 95.69 257 ASP A N 1
ATOM 2108 C CA . ASP A 1 257 ? -30.846 4.263 -0.794 1.00 95.69 257 ASP A CA 1
ATOM 2109 C C . ASP A 1 257 ? -31.513 3.192 0.081 1.00 95.69 257 ASP A C 1
ATOM 2111 O O . ASP A 1 257 ? -32.317 3.539 0.946 1.00 95.69 257 ASP A O 1
ATOM 2115 N N . ALA A 1 258 ? -31.098 1.926 -0.036 1.00 94.62 258 ALA A N 1
ATOM 2116 C CA . ALA A 1 258 ? -31.522 0.866 0.880 1.00 94.62 258 ALA A CA 1
ATOM 2117 C C . ALA A 1 258 ? -31.111 1.172 2.332 1.00 94.62 258 ALA A C 1
ATOM 2119 O O . ALA A 1 258 ? -31.896 0.988 3.259 1.00 94.62 258 ALA A O 1
ATOM 2120 N N . LEU A 1 259 ? -29.904 1.706 2.547 1.00 94.12 259 LEU A N 1
ATOM 2121 C CA . LEU A 1 259 ? -29.445 2.109 3.874 1.00 94.12 259 LEU A CA 1
ATOM 2122 C C . LEU A 1 259 ? -30.325 3.223 4.457 1.00 94.12 259 LEU A C 1
ATOM 2124 O O . LEU A 1 259 ? -30.769 3.096 5.596 1.00 94.12 259 LEU A O 1
ATOM 2128 N N . LYS A 1 260 ? -30.667 4.255 3.675 1.00 95.56 260 LYS A N 1
ATOM 2129 C CA . LYS A 1 260 ? -31.605 5.306 4.114 1.00 95.56 260 LYS A CA 1
ATOM 2130 C C . LYS A 1 260 ? -32.972 4.738 4.501 1.00 95.56 260 LYS A C 1
ATOM 2132 O O . LYS A 1 260 ? -33.554 5.182 5.489 1.00 95.56 260 LYS A O 1
ATOM 2137 N N . GLU A 1 261 ? -33.485 3.769 3.744 1.00 95.69 261 GLU A N 1
ATOM 2138 C CA . GLU A 1 261 ? -34.752 3.101 4.059 1.00 95.69 261 GLU A CA 1
ATOM 2139 C C . GLU A 1 261 ? -34.657 2.340 5.389 1.00 95.69 261 GLU A C 1
ATOM 2141 O O . GLU A 1 261 ? -35.479 2.553 6.281 1.00 95.69 261 GLU A O 1
ATOM 2146 N N . THR A 1 262 ? -33.593 1.556 5.594 1.00 94.69 262 THR A N 1
ATOM 2147 C CA . THR A 1 262 ? -33.380 0.840 6.865 1.00 94.69 262 THR A CA 1
ATOM 2148 C C . THR A 1 262 ? -33.181 1.779 8.058 1.00 94.69 262 THR A C 1
ATOM 2150 O O . THR A 1 262 ? -33.684 1.509 9.150 1.00 94.69 262 THR A O 1
ATOM 2153 N N . GLU A 1 263 ? -32.497 2.913 7.878 1.00 94.88 263 GLU A N 1
ATOM 2154 C CA . GLU A 1 263 ? -32.362 3.939 8.916 1.00 94.88 263 GLU A CA 1
ATOM 2155 C C . GLU A 1 263 ? -33.715 4.562 9.268 1.00 94.88 263 GLU A C 1
ATOM 2157 O O . GLU A 1 263 ? -34.008 4.784 10.449 1.00 94.88 263 GLU A O 1
ATOM 2162 N N . HIS A 1 264 ? -34.563 4.806 8.266 1.00 95.75 264 HIS A N 1
ATOM 2163 C CA . HIS A 1 264 ? -35.917 5.299 8.478 1.00 95.75 264 HIS A CA 1
ATOM 2164 C C . HIS A 1 264 ? -36.770 4.288 9.259 1.00 95.75 264 HIS A C 1
ATOM 2166 O O . HIS A 1 264 ? -37.404 4.652 10.254 1.00 95.75 264 HIS A O 1
ATOM 2172 N N . GLU A 1 265 ? -36.735 3.008 8.888 1.00 95.00 265 GLU A N 1
ATOM 2173 C CA . GLU A 1 265 ? -37.433 1.945 9.619 1.00 95.00 265 GLU A CA 1
ATOM 2174 C C . GLU A 1 265 ? -36.929 1.801 11.059 1.00 95.00 265 GLU A C 1
ATOM 2176 O O . GLU A 1 265 ? -37.723 1.683 12.000 1.00 95.00 265 GLU A O 1
ATOM 2181 N N . LEU A 1 266 ? -35.612 1.871 11.262 1.00 94.69 266 LEU A N 1
ATOM 2182 C CA . LEU A 1 266 ? -35.003 1.830 12.587 1.00 94.69 266 LEU A CA 1
ATOM 2183 C C . LEU A 1 266 ? -35.448 3.022 13.439 1.00 94.69 266 LEU A C 1
ATOM 2185 O O . LEU A 1 266 ? -35.751 2.852 14.623 1.00 94.69 266 LEU A O 1
ATOM 2189 N N . MET A 1 267 ? -35.519 4.220 12.855 1.00 96.06 267 MET A N 1
ATOM 2190 C CA . MET A 1 267 ? -36.028 5.414 13.525 1.00 96.06 267 MET A CA 1
ATOM 2191 C C . MET A 1 267 ? -37.486 5.221 13.961 1.00 96.06 267 MET A C 1
ATOM 2193 O O . MET A 1 267 ? -37.810 5.463 15.127 1.00 96.06 267 MET A O 1
ATOM 2197 N N . LEU A 1 268 ? -38.350 4.725 13.069 1.00 96.25 268 LEU A N 1
ATOM 2198 C CA . LEU A 1 268 ? -39.752 4.433 13.384 1.00 96.25 268 LEU A CA 1
ATOM 2199 C C . LEU A 1 268 ? -39.883 3.370 14.483 1.00 96.25 268 LEU A C 1
ATOM 2201 O O . LEU A 1 268 ? -40.703 3.514 15.392 1.00 96.25 268 LEU A O 1
ATOM 2205 N N . SER A 1 269 ? -39.062 2.320 14.436 1.00 93.31 269 SER A N 1
ATOM 2206 C CA . SER A 1 269 ? -39.035 1.262 15.449 1.00 93.31 269 SER A CA 1
ATOM 2207 C C . SER A 1 269 ? -38.589 1.790 16.816 1.00 93.31 269 SER A C 1
ATOM 2209 O O . SER A 1 269 ? -39.241 1.532 17.830 1.00 93.31 269 SER A O 1
ATOM 2211 N N . ARG A 1 270 ? -37.540 2.623 16.857 1.00 94.31 270 ARG A N 1
ATOM 2212 C CA . ARG A 1 270 ? -37.082 3.299 18.082 1.00 94.31 270 ARG A CA 1
ATOM 2213 C C . ARG A 1 270 ? -38.155 4.217 18.662 1.00 94.31 270 ARG A C 1
ATOM 2215 O O . ARG A 1 270 ? -38.371 4.185 19.872 1.00 94.31 270 ARG A O 1
ATOM 2222 N N . ALA A 1 271 ? -38.847 4.985 17.821 1.00 94.81 271 ALA A N 1
ATOM 2223 C CA . ALA A 1 271 ? -39.942 5.851 18.250 1.00 94.81 271 ALA A CA 1
ATOM 2224 C C . ALA A 1 271 ? -41.107 5.042 18.847 1.00 94.81 271 ALA A C 1
ATOM 2226 O O . ALA A 1 271 ? -41.588 5.367 19.932 1.00 94.81 271 ALA A O 1
ATOM 2227 N N . LYS A 1 272 ? -41.509 3.941 18.194 1.00 95.00 272 LYS A N 1
ATOM 2228 C CA . LYS A 1 272 ? -42.521 3.015 18.731 1.00 95.00 272 LYS A CA 1
ATOM 2229 C C . LYS A 1 272 ? -42.087 2.412 20.066 1.00 95.00 272 LYS A C 1
ATOM 2231 O O . LYS A 1 272 ? -42.877 2.389 21.002 1.00 95.00 272 LYS A O 1
ATOM 2236 N N . ASN A 1 273 ? -40.837 1.964 20.178 1.00 93.31 273 ASN A N 1
ATOM 2237 C CA . ASN A 1 273 ? -40.314 1.408 21.423 1.00 93.31 273 ASN A CA 1
ATOM 2238 C C . ASN A 1 273 ? -40.333 2.448 22.560 1.00 93.31 273 ASN A C 1
ATOM 2240 O O . ASN A 1 273 ? -40.787 2.150 23.663 1.00 93.31 273 ASN A O 1
ATOM 2244 N N . ALA A 1 274 ? -39.922 3.689 22.284 1.00 94.31 274 ALA A N 1
ATOM 2245 C CA . ALA A 1 274 ? -39.979 4.783 23.253 1.00 94.31 274 ALA A CA 1
ATOM 2246 C C . ALA A 1 274 ? -41.415 5.057 23.739 1.00 94.31 274 ALA A C 1
ATOM 2248 O O . ALA A 1 274 ? -41.636 5.169 24.943 1.00 94.31 274 ALA A O 1
ATOM 2249 N N . ASP A 1 275 ? -42.399 5.078 22.835 1.00 95.25 275 ASP A N 1
ATOM 2250 C CA . ASP A 1 275 ? -43.818 5.219 23.192 1.00 95.25 275 ASP A CA 1
ATOM 2251 C C . ASP A 1 275 ? -44.319 4.035 24.042 1.00 95.25 275 ASP A C 1
ATOM 2253 O O . ASP A 1 275 ? -45.015 4.226 25.041 1.00 95.25 275 ASP A O 1
ATOM 2257 N N . THR A 1 276 ? -43.920 2.798 23.722 1.00 93.44 276 THR A N 1
ATOM 2258 C CA . THR A 1 276 ? -44.275 1.632 24.552 1.00 93.44 276 THR A CA 1
ATOM 2259 C C . THR A 1 276 ? -43.635 1.671 25.939 1.00 93.44 276 THR A C 1
ATOM 2261 O O . THR A 1 276 ? -44.283 1.296 26.920 1.00 93.44 276 THR A O 1
ATOM 2264 N N . LEU A 1 277 ? -42.400 2.167 26.049 1.00 93.31 277 LEU A N 1
ATOM 2265 C CA . LEU A 1 277 ? -41.722 2.359 27.327 1.00 93.31 277 LEU A CA 1
ATOM 2266 C C . LEU A 1 277 ? -42.404 3.448 28.159 1.00 93.31 277 LEU A C 1
ATOM 2268 O O . LEU A 1 277 ? -42.625 3.228 29.347 1.00 93.31 277 LEU A O 1
ATOM 2272 N N . ASP A 1 278 ? -42.805 4.569 27.552 1.00 94.06 278 ASP A N 1
ATOM 2273 C CA . ASP A 1 278 ? -43.555 5.624 28.244 1.00 94.06 278 ASP A CA 1
ATOM 2274 C C . ASP A 1 278 ? -44.921 5.113 28.730 1.00 94.06 278 ASP A C 1
ATOM 2276 O O . ASP A 1 278 ? -45.286 5.287 29.895 1.00 94.06 278 ASP A O 1
ATOM 2280 N N . LYS A 1 279 ? -45.655 4.378 27.884 1.00 95.19 279 LYS A N 1
ATOM 2281 C CA . LYS A 1 279 ? -46.918 3.725 28.273 1.00 95.19 279 LYS A CA 1
ATOM 2282 C C . LYS A 1 279 ? -46.726 2.752 29.439 1.00 95.19 279 LYS A C 1
ATOM 2284 O O . LYS A 1 279 ? -47.516 2.773 30.383 1.00 95.19 279 LYS A O 1
ATOM 2289 N N . SER A 1 280 ? -45.670 1.940 29.406 1.00 91.88 280 SER A N 1
ATOM 2290 C CA . SER A 1 280 ? -45.313 1.018 30.491 1.00 91.88 280 SER A CA 1
ATOM 2291 C C . SER A 1 280 ? -44.942 1.761 31.780 1.00 91.88 280 SER A C 1
ATOM 2293 O O . SER A 1 280 ? -45.427 1.418 32.860 1.00 91.88 280 SER A O 1
ATOM 2295 N N . ALA A 1 281 ? -44.154 2.835 31.683 1.00 92.62 281 ALA A N 1
ATOM 2296 C CA . ALA A 1 281 ? -43.783 3.673 32.818 1.00 92.62 281 ALA A CA 1
ATOM 2297 C C . ALA A 1 281 ? -45.017 4.308 33.479 1.00 92.62 281 ALA A C 1
ATOM 2299 O O . ALA A 1 281 ? -45.172 4.226 34.700 1.00 92.62 281 ALA A O 1
ATOM 2300 N N . ARG A 1 282 ? -45.949 4.853 32.683 1.00 93.25 282 ARG A N 1
ATOM 2301 C CA . ARG A 1 282 ? -47.227 5.394 33.179 1.00 93.25 282 ARG A CA 1
ATOM 2302 C C . ARG A 1 282 ? -48.086 4.322 33.846 1.00 93.25 282 ARG A C 1
ATOM 2304 O O . ARG A 1 282 ? -48.672 4.585 34.896 1.00 93.25 282 ARG A O 1
ATOM 2311 N N . ALA A 1 283 ? -48.160 3.120 33.274 1.00 92.25 283 ALA A N 1
ATOM 2312 C CA . ALA A 1 283 ? -48.887 2.001 33.873 1.00 92.25 283 ALA A CA 1
ATOM 2313 C C . ALA A 1 283 ? -48.275 1.584 35.223 1.00 92.25 283 ALA A C 1
ATOM 2315 O O . ALA A 1 283 ? -48.997 1.438 36.208 1.00 92.25 283 ALA A O 1
ATOM 2316 N N . ASN A 1 284 ? -46.945 1.487 35.305 1.00 91.56 284 ASN A N 1
ATOM 2317 C CA . ASN A 1 284 ? -46.236 1.204 36.554 1.00 91.56 284 ASN A CA 1
ATOM 2318 C C . ASN A 1 284 ? -46.448 2.293 37.608 1.00 91.56 284 ASN A C 1
ATOM 2320 O O . ASN A 1 284 ? -46.635 1.979 38.786 1.00 91.56 284 ASN A O 1
ATOM 2324 N N . GLN A 1 285 ? -46.451 3.564 37.207 1.00 93.44 285 GLN A N 1
ATOM 2325 C CA . GLN A 1 285 ? -46.726 4.669 38.118 1.00 93.44 285 GLN A CA 1
ATOM 2326 C C . GLN A 1 285 ? -48.145 4.566 38.693 1.00 93.44 285 GLN A C 1
ATOM 2328 O O . GLN A 1 285 ? -48.302 4.653 39.909 1.00 93.44 285 GLN A O 1
ATOM 2333 N N . ARG A 1 286 ? -49.158 4.290 37.857 1.00 93.69 286 ARG A N 1
ATOM 2334 C CA . ARG A 1 286 ? -50.544 4.059 38.311 1.00 93.69 286 ARG A CA 1
ATOM 2335 C C . ARG A 1 286 ? -50.645 2.878 39.272 1.00 93.69 286 ARG A C 1
ATOM 2337 O O . ARG A 1 286 ? -51.148 3.047 40.375 1.00 93.69 286 ARG A O 1
ATOM 2344 N N . ALA A 1 287 ? -50.065 1.731 38.918 1.00 91.00 287 ALA A N 1
ATOM 2345 C CA . ALA A 1 287 ? -50.043 0.559 39.793 1.00 91.00 287 ALA A CA 1
ATOM 2346 C C . ALA A 1 287 ? -49.340 0.841 41.134 1.00 91.00 287 ALA A C 1
ATOM 2348 O O . ALA A 1 287 ? -49.704 0.286 42.166 1.00 91.00 287 ALA A O 1
ATOM 2349 N N . THR A 1 288 ? -48.324 1.708 41.147 1.00 91.94 288 THR A N 1
ATOM 2350 C CA . THR A 1 288 ? -47.635 2.109 42.382 1.00 91.94 288 THR A CA 1
ATOM 2351 C C . THR A 1 288 ? -48.518 2.998 43.258 1.00 91.94 288 THR A C 1
ATOM 2353 O O . THR A 1 288 ? -48.533 2.815 44.474 1.00 91.94 288 THR A O 1
ATOM 2356 N N . VAL A 1 289 ? -49.277 3.920 42.656 1.00 93.31 289 VAL A N 1
ATOM 2357 C CA . VAL A 1 289 ? -50.276 4.731 43.371 1.00 93.31 289 VAL A CA 1
ATOM 2358 C C . VAL A 1 289 ? -51.350 3.829 43.982 1.00 93.31 289 VAL A C 1
ATOM 2360 O O . VAL A 1 289 ? -51.556 3.895 45.190 1.00 93.31 289 VAL A O 1
ATOM 2363 N N . GLU A 1 290 ? -51.924 2.906 43.206 1.00 92.69 290 GLU A N 1
ATOM 2364 C CA . GLU A 1 290 ? -52.926 1.945 43.695 1.00 92.69 290 GLU A CA 1
ATOM 2365 C C . GLU A 1 290 ? -52.381 1.075 44.841 1.00 92.69 290 GLU A C 1
ATOM 2367 O O . GLU A 1 290 ? -53.028 0.924 45.876 1.00 92.69 290 GLU A O 1
ATOM 2372 N N . ARG A 1 291 ? -51.149 0.552 44.726 1.00 92.94 291 ARG A N 1
ATOM 2373 C CA . ARG A 1 291 ? -50.507 -0.199 45.824 1.00 92.94 291 ARG A CA 1
ATOM 2374 C C . ARG A 1 291 ? -50.362 0.637 47.096 1.00 92.94 291 ARG A C 1
ATOM 2376 O O . ARG A 1 291 ? -50.528 0.101 48.190 1.00 92.94 291 ARG A O 1
ATOM 2383 N N . ASN A 1 292 ? -50.030 1.921 46.973 1.00 91.44 292 ASN A N 1
ATOM 2384 C CA . ASN A 1 292 ? -49.891 2.816 48.121 1.00 91.44 292 ASN A CA 1
ATOM 2385 C C . ASN A 1 292 ? -51.246 3.130 48.771 1.00 91.44 292 ASN A C 1
ATOM 2387 O O . ASN A 1 292 ? -51.330 3.169 49.999 1.00 91.44 292 ASN A O 1
ATOM 2391 N N . GLU A 1 293 ? -52.300 3.308 47.974 1.00 93.12 293 GLU A N 1
ATOM 2392 C CA . GLU A 1 293 ? -53.671 3.491 48.462 1.00 93.12 293 GLU A CA 1
ATOM 2393 C C . GLU A 1 293 ? -54.153 2.251 49.222 1.00 93.12 293 GLU A C 1
ATOM 2395 O O . GLU A 1 293 ? -54.523 2.362 50.393 1.00 93.12 293 GLU A O 1
ATOM 2400 N N . ILE A 1 294 ? -54.014 1.063 48.621 1.00 91.88 294 ILE A N 1
ATOM 2401 C CA . ILE A 1 294 ? -54.340 -0.220 49.262 1.00 91.88 294 ILE A CA 1
ATOM 2402 C C . ILE A 1 294 ? -53.557 -0.383 50.570 1.00 91.88 294 ILE A C 1
ATOM 2404 O O . ILE A 1 294 ? -54.116 -0.785 51.589 1.00 91.88 294 ILE A O 1
ATOM 2408 N N . ARG A 1 295 ? -52.263 -0.037 50.583 1.00 93.69 295 ARG A N 1
ATOM 2409 C CA . ARG A 1 295 ? -51.438 -0.097 51.796 1.00 93.69 295 ARG A CA 1
ATOM 2410 C C . ARG A 1 295 ? -51.944 0.851 52.885 1.00 93.69 295 ARG A C 1
ATOM 2412 O O . ARG A 1 295 ? -51.990 0.461 54.047 1.00 93.69 295 ARG A O 1
ATOM 2419 N N . SER A 1 296 ? -52.352 2.068 52.525 1.00 92.19 296 SER A N 1
ATOM 2420 C CA . SER A 1 296 ? -52.926 3.026 53.476 1.00 92.19 296 SER A CA 1
ATOM 2421 C C . SER A 1 296 ? -54.239 2.519 54.078 1.00 92.19 296 SER A C 1
ATOM 2423 O O . SER A 1 296 ? -54.462 2.653 55.283 1.00 92.19 296 SER A O 1
ATOM 2425 N N . GLU A 1 297 ? -55.107 1.913 53.266 1.00 92.25 297 GLU A N 1
ATOM 2426 C CA . GLU A 1 297 ? -56.345 1.289 53.742 1.00 92.25 297 GLU A CA 1
ATOM 2427 C C . GLU A 1 297 ? -56.072 0.085 54.646 1.00 92.25 297 GLU A C 1
ATOM 2429 O O . GLU A 1 297 ? -56.680 -0.044 55.715 1.00 92.25 297 GLU A O 1
ATOM 2434 N N . LEU A 1 298 ? -55.098 -0.750 54.284 1.00 91.56 298 LEU A N 1
ATOM 2435 C CA . LEU A 1 298 ? -54.654 -1.861 55.115 1.00 91.56 298 LEU A CA 1
ATOM 2436 C C . LEU A 1 298 ? -54.137 -1.366 56.475 1.00 91.56 298 LEU A C 1
ATOM 2438 O O . LEU A 1 298 ? -54.551 -1.870 57.513 1.00 91.56 298 LEU A O 1
ATOM 2442 N N . ASP A 1 299 ? -53.320 -0.314 56.512 1.00 91.94 299 ASP A N 1
ATOM 2443 C CA . ASP A 1 299 ? -52.835 0.261 57.772 1.00 91.94 299 ASP A CA 1
ATOM 2444 C C . ASP A 1 299 ? -53.975 0.840 58.632 1.00 91.94 299 ASP A C 1
ATOM 2446 O O . ASP A 1 299 ? -53.957 0.717 59.863 1.00 91.94 299 ASP A O 1
ATOM 2450 N N . LYS A 1 300 ? -54.996 1.454 58.015 1.00 93.00 300 LYS A N 1
ATOM 2451 C CA . LYS A 1 300 ? -56.198 1.930 58.728 1.00 93.00 300 LYS A CA 1
ATOM 2452 C C . LYS A 1 300 ? -56.977 0.769 59.343 1.00 93.00 300 LYS A C 1
ATOM 2454 O O . LYS A 1 300 ? -57.365 0.855 60.509 1.00 93.00 300 LYS A O 1
ATOM 2459 N N . THR A 1 301 ? -57.183 -0.314 58.594 1.00 91.00 301 THR A N 1
ATOM 2460 C CA . THR A 1 301 ? -57.890 -1.505 59.096 1.00 91.00 301 THR A CA 1
ATOM 2461 C C . THR A 1 301 ? -57.100 -2.215 60.194 1.00 91.00 301 THR A C 1
ATOM 2463 O O . THR A 1 301 ? -57.686 -2.568 61.215 1.00 91.00 301 THR A O 1
ATOM 2466 N N . ILE A 1 302 ? -55.772 -2.324 60.071 1.00 90.94 302 ILE A N 1
ATOM 2467 C CA . ILE A 1 302 ? -54.893 -2.847 61.129 1.00 90.94 302 ILE A CA 1
ATOM 2468 C C . ILE A 1 302 ? -55.030 -2.013 62.406 1.00 90.94 302 ILE A C 1
ATOM 2470 O O . ILE A 1 302 ? -55.231 -2.571 63.484 1.00 90.94 302 ILE A O 1
ATOM 2474 N N . LYS A 1 303 ? -54.975 -0.679 62.307 1.00 91.19 303 LYS A N 1
ATOM 2475 C CA . LYS A 1 303 ? -55.159 0.209 63.469 1.00 91.19 303 LYS A CA 1
ATOM 2476 C C . LYS A 1 303 ? -56.544 0.052 64.097 1.00 91.19 303 LYS A C 1
ATOM 2478 O O . LYS A 1 303 ? -56.649 0.006 65.321 1.00 91.19 303 LYS A O 1
ATOM 2483 N N . ALA A 1 304 ? -57.597 -0.056 63.287 1.00 89.38 304 ALA A N 1
ATOM 2484 C CA . ALA A 1 304 ? -58.953 -0.288 63.779 1.00 89.38 304 ALA A CA 1
ATOM 2485 C C . ALA A 1 304 ? -59.069 -1.640 64.506 1.00 89.38 304 ALA A C 1
ATOM 2487 O O . ALA A 1 304 ? -59.618 -1.700 65.605 1.00 89.38 304 ALA A O 1
ATOM 2488 N N . LEU A 1 305 ? -58.482 -2.705 63.951 1.00 89.44 305 LEU A N 1
ATOM 2489 C CA . LEU A 1 305 ? -58.418 -4.018 64.594 1.00 89.44 305 LEU A CA 1
ATOM 2490 C C . LEU A 1 305 ? -57.646 -3.962 65.913 1.00 89.44 305 LEU A C 1
ATOM 2492 O O . LEU A 1 305 ? -58.123 -4.482 66.915 1.00 89.44 305 LEU A O 1
ATOM 2496 N N . GLN A 1 306 ? -56.501 -3.280 65.959 1.00 90.38 306 GLN A N 1
ATOM 2497 C CA . GLN A 1 306 ? -55.747 -3.080 67.200 1.00 90.38 306 GLN A CA 1
ATOM 2498 C C . GLN A 1 306 ? -56.576 -2.344 68.261 1.00 90.38 306 GLN A C 1
ATOM 2500 O O . GLN A 1 306 ? -56.577 -2.755 69.419 1.00 90.38 306 GLN A O 1
ATOM 2505 N N . GLN A 1 307 ? -57.320 -1.301 67.881 1.00 90.19 307 GLN A N 1
ATOM 2506 C CA . GLN A 1 307 ? -58.221 -0.587 68.794 1.00 90.19 307 GLN A CA 1
ATOM 2507 C C . GLN A 1 307 ? -59.374 -1.462 69.301 1.00 90.19 307 GLN A C 1
ATOM 2509 O O . GLN A 1 307 ? -59.780 -1.344 70.455 1.00 90.19 307 GLN A O 1
ATOM 2514 N N . ILE A 1 308 ? -59.927 -2.333 68.456 1.00 89.06 308 ILE A N 1
ATOM 2515 C CA . ILE A 1 308 ? -60.961 -3.287 68.873 1.00 89.06 308 ILE A CA 1
ATOM 2516 C C . ILE A 1 308 ? -60.363 -4.312 69.840 1.00 89.06 308 ILE A C 1
ATOM 2518 O O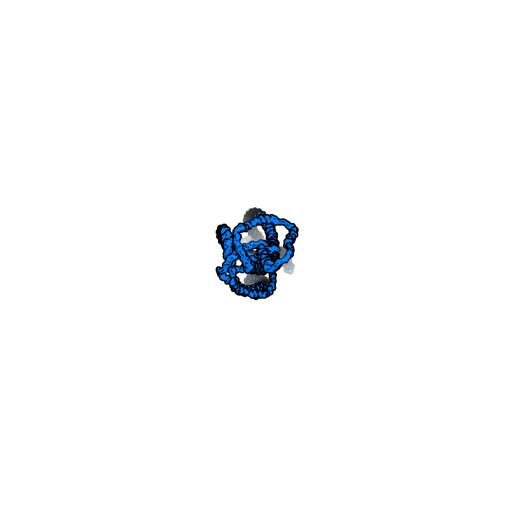 . ILE A 1 308 ? -60.959 -4.583 70.879 1.00 89.06 308 ILE A O 1
ATOM 2522 N N . THR A 1 309 ? -59.166 -4.824 69.557 1.00 91.50 309 THR A N 1
ATOM 2523 C CA . THR A 1 309 ? -58.458 -5.767 70.430 1.00 91.50 309 THR A CA 1
ATOM 2524 C C . THR A 1 309 ? -58.137 -5.153 71.792 1.00 91.50 309 THR A C 1
ATOM 2526 O O . THR A 1 309 ? -58.349 -5.803 72.814 1.00 91.50 309 THR A O 1
ATOM 2529 N N . THR A 1 310 ? -57.695 -3.892 71.852 1.00 88.12 310 THR A N 1
ATOM 2530 C CA . THR A 1 310 ? -57.462 -3.214 73.139 1.00 88.12 310 THR A CA 1
ATOM 2531 C C . THR A 1 310 ? -58.763 -2.982 73.902 1.00 88.12 310 THR A C 1
ATOM 2533 O O . THR A 1 310 ? -58.798 -3.239 75.102 1.00 88.12 310 THR A O 1
ATOM 2536 N N . LYS A 1 311 ? -59.855 -2.586 73.230 1.00 88.88 311 LYS A N 1
ATOM 2537 C CA . LYS A 1 311 ? -61.193 -2.487 73.848 1.00 88.88 311 LYS A CA 1
ATOM 2538 C C . LYS A 1 311 ? -61.710 -3.833 74.360 1.00 88.88 311 LYS A C 1
ATOM 2540 O O . LYS A 1 311 ? -62.351 -3.888 75.405 1.00 88.88 311 LYS A O 1
ATOM 2545 N N . LEU A 1 312 ? -61.442 -4.919 73.641 1.00 89.06 312 LEU A N 1
ATOM 2546 C CA . LEU A 1 312 ? -61.794 -6.266 74.080 1.00 89.06 312 LEU A CA 1
ATOM 2547 C C . LEU A 1 312 ? -61.000 -6.649 75.331 1.00 89.06 312 LEU A C 1
ATOM 2549 O O . LEU A 1 312 ? -61.577 -7.186 76.271 1.00 89.06 312 LEU A O 1
ATOM 2553 N N . HIS A 1 313 ? -59.705 -6.332 75.369 1.00 87.69 313 HIS A N 1
ATOM 2554 C CA . HIS A 1 313 ? -58.863 -6.600 76.530 1.00 87.69 313 HIS A CA 1
ATOM 2555 C C . HIS A 1 313 ? -59.323 -5.813 77.765 1.00 87.69 313 HIS A C 1
ATOM 2557 O O . HIS A 1 313 ? -59.509 -6.397 78.829 1.00 87.69 313 HIS A O 1
ATOM 2563 N N . THR A 1 314 ? -59.627 -4.519 77.618 1.00 86.38 314 THR A N 1
ATOM 2564 C CA . THR A 1 314 ? -60.160 -3.716 78.731 1.00 86.38 314 THR A CA 1
ATOM 2565 C C . THR A 1 314 ? -61.533 -4.205 79.191 1.00 86.38 314 THR A C 1
ATOM 2567 O O . THR A 1 314 ? -61.795 -4.239 80.392 1.00 86.38 314 THR A O 1
ATOM 2570 N N . ALA A 1 315 ? -62.401 -4.646 78.276 1.00 84.88 315 ALA A N 1
ATOM 2571 C CA . ALA A 1 315 ? -63.677 -5.268 78.628 1.00 84.88 315 ALA A CA 1
ATOM 2572 C C . ALA A 1 315 ? -63.489 -6.610 79.359 1.00 84.88 315 ALA A C 1
ATOM 2574 O O . ALA A 1 315 ? -64.204 -6.885 80.323 1.00 84.88 315 ALA A O 1
ATOM 2575 N N . GLN A 1 316 ? -62.515 -7.429 78.951 1.00 88.69 316 GLN A N 1
ATOM 2576 C CA . GLN A 1 316 ? -62.153 -8.668 79.644 1.00 88.69 316 GLN A CA 1
ATOM 2577 C C . GLN A 1 316 ? -61.628 -8.394 81.057 1.00 88.69 316 GLN A C 1
ATOM 2579 O O . GLN A 1 316 ? -62.015 -9.091 81.995 1.00 88.69 316 GLN A O 1
ATOM 2584 N N . ASP A 1 317 ? -60.789 -7.377 81.233 1.00 86.00 317 ASP A N 1
ATOM 2585 C CA . ASP A 1 317 ? -60.260 -6.998 82.543 1.00 86.00 317 ASP A CA 1
ATOM 2586 C C . ASP A 1 317 ? -61.348 -6.420 83.453 1.00 86.00 317 ASP A C 1
ATOM 2588 O O . ASP A 1 317 ? -61.441 -6.798 84.625 1.00 86.00 317 ASP A O 1
ATOM 2592 N N . LEU A 1 318 ? -62.247 -5.592 82.914 1.00 86.75 318 LEU A N 1
ATOM 2593 C CA . LEU A 1 318 ? -63.441 -5.139 83.631 1.00 86.75 318 LEU A CA 1
ATOM 2594 C C . LEU A 1 318 ? -64.332 -6.318 84.023 1.00 86.75 318 LEU A C 1
ATOM 2596 O O . LEU A 1 318 ? -64.778 -6.390 85.164 1.00 86.75 318 LEU A O 1
ATOM 2600 N N . HIS A 1 319 ? -64.546 -7.285 83.129 1.00 85.94 319 HIS A N 1
ATOM 2601 C CA . HIS A 1 319 ? -65.327 -8.481 83.430 1.00 85.94 319 HIS A CA 1
ATOM 2602 C C . HIS A 1 319 ? -64.688 -9.332 84.536 1.00 85.94 319 HIS A C 1
ATOM 2604 O O . HIS A 1 319 ? -65.383 -9.735 85.468 1.00 85.94 319 HIS A O 1
ATOM 2610 N N . LYS A 1 320 ? -63.365 -9.548 84.502 1.00 89.50 320 LYS A N 1
ATOM 2611 C CA . LYS A 1 320 ? -62.626 -10.207 85.597 1.00 89.50 320 LYS A CA 1
ATOM 2612 C C . LYS A 1 320 ? -62.785 -9.452 86.914 1.00 89.50 320 LYS A C 1
ATOM 2614 O O . LYS A 1 320 ? -62.982 -10.071 87.958 1.00 89.50 320 LYS A O 1
ATOM 2619 N N . THR A 1 321 ? -62.737 -8.122 86.864 1.00 84.38 321 THR A N 1
ATOM 2620 C CA . THR A 1 321 ? -62.928 -7.263 88.038 1.00 84.38 321 THR A CA 1
ATOM 2621 C C . THR A 1 321 ? -64.347 -7.404 88.587 1.00 84.38 321 THR A C 1
ATOM 2623 O O . THR A 1 321 ? -64.515 -7.615 89.785 1.00 84.38 321 THR A O 1
ATOM 2626 N N . TYR A 1 322 ? -65.368 -7.400 87.726 1.00 84.12 322 TYR A N 1
ATOM 2627 C CA . TYR A 1 322 ? -66.753 -7.628 88.134 1.00 84.12 322 TYR A CA 1
ATOM 2628 C C . TYR A 1 322 ? -66.968 -9.024 88.716 1.00 84.12 322 TYR A C 1
ATOM 2630 O O . TYR A 1 322 ? -67.591 -9.147 89.770 1.00 84.12 322 TYR A O 1
ATOM 2638 N N . LEU A 1 323 ? -66.405 -10.070 88.106 1.00 85.31 323 LEU A N 1
ATOM 2639 C CA . LEU A 1 323 ? -66.447 -11.424 88.659 1.00 85.31 323 LEU A CA 1
ATOM 2640 C C . LEU A 1 323 ? -65.843 -11.470 90.063 1.00 85.31 323 LEU A C 1
ATOM 2642 O O . LEU A 1 323 ? -66.462 -12.046 90.955 1.00 85.31 323 LEU A O 1
ATOM 2646 N N . LYS A 1 324 ? -64.705 -10.796 90.276 1.00 84.06 324 LYS A N 1
ATOM 2647 C CA . LYS A 1 324 ? -64.078 -10.674 91.596 1.00 84.06 324 LYS A CA 1
ATOM 2648 C C . LYS A 1 324 ? -64.980 -9.945 92.596 1.00 84.06 324 LYS A C 1
ATOM 2650 O O . LYS A 1 324 ? -65.215 -10.443 93.690 1.00 84.06 324 LYS A O 1
ATOM 2655 N N . THR A 1 325 ? -65.574 -8.813 92.214 1.00 83.75 325 THR A N 1
ATOM 2656 C CA . THR A 1 325 ? -66.512 -8.103 93.105 1.00 83.75 325 THR A CA 1
ATOM 2657 C C . THR A 1 325 ? -67.755 -8.934 93.433 1.00 83.75 325 THR A C 1
ATOM 2659 O O . THR A 1 325 ? -68.251 -8.877 94.554 1.00 83.75 325 THR A O 1
ATOM 2662 N N . ILE A 1 326 ? -68.243 -9.752 92.493 1.00 81.19 326 ILE A N 1
ATOM 2663 C CA . ILE A 1 326 ? -69.377 -10.658 92.713 1.00 81.19 326 ILE A CA 1
ATOM 2664 C C . ILE A 1 326 ? -68.985 -11.797 93.660 1.00 81.19 326 ILE A C 1
ATOM 2666 O O . ILE A 1 326 ? -69.785 -12.162 94.524 1.00 81.19 326 ILE A O 1
ATOM 2670 N N . THR A 1 327 ? -67.784 -12.370 93.533 1.00 82.75 327 THR A N 1
ATOM 2671 C CA . THR A 1 327 ? -67.299 -13.390 94.476 1.00 82.75 327 THR A CA 1
ATOM 2672 C C . THR A 1 327 ? -67.111 -12.811 95.874 1.00 82.75 327 THR A C 1
ATOM 2674 O O . THR A 1 327 ? -67.602 -13.405 96.833 1.00 82.75 327 THR A O 1
ATOM 2677 N N . ASP A 1 328 ? -66.525 -11.618 95.980 1.00 80.88 328 ASP A N 1
ATOM 2678 C CA . ASP A 1 328 ? -66.295 -10.930 97.254 1.00 80.88 328 ASP A CA 1
ATOM 2679 C C . ASP A 1 328 ? -67.633 -10.551 97.923 1.00 80.88 328 ASP A C 1
ATOM 2681 O O . ASP A 1 328 ? -67.825 -10.756 99.123 1.00 80.88 328 ASP A O 1
ATOM 2685 N N . ALA A 1 329 ? -68.616 -10.081 97.145 1.00 76.69 329 ALA A N 1
ATOM 2686 C CA . ALA A 1 329 ? -69.967 -9.801 97.633 1.00 76.69 329 ALA A CA 1
ATOM 2687 C C . ALA A 1 329 ? -70.694 -11.073 98.099 1.00 76.69 329 ALA A C 1
ATOM 2689 O O . ALA A 1 329 ? -71.330 -11.062 99.153 1.00 76.69 329 ALA A O 1
ATOM 2690 N N . LYS A 1 330 ? -70.575 -12.190 97.366 1.00 79.62 330 LYS A N 1
ATOM 2691 C CA . LYS A 1 330 ? -71.129 -13.489 97.790 1.00 79.62 330 LYS A CA 1
ATOM 2692 C C . LYS A 1 330 ? -70.509 -13.970 99.102 1.00 79.62 330 LYS A C 1
ATOM 2694 O O . LYS A 1 330 ? -71.217 -14.528 99.939 1.00 79.62 330 LYS A O 1
ATOM 2699 N N . GLU A 1 331 ? -69.211 -13.761 99.296 1.00 80.31 331 GLU A N 1
ATOM 2700 C CA . GLU A 1 331 ? -68.521 -14.131 100.532 1.00 80.31 331 GLU A CA 1
ATOM 2701 C C . GLU A 1 331 ? -68.928 -13.233 101.713 1.00 80.31 331 GLU A C 1
ATOM 2703 O O . GLU A 1 331 ? -69.176 -13.733 102.811 1.00 80.31 331 GLU A O 1
ATOM 2708 N N . ASN A 1 332 ? -69.106 -11.930 101.479 1.00 77.12 332 ASN A N 1
ATOM 2709 C CA . ASN A 1 332 ? -69.627 -10.999 102.483 1.00 77.12 332 ASN A CA 1
ATOM 2710 C C . ASN A 1 332 ? -71.081 -11.295 102.871 1.00 77.12 332 ASN A C 1
ATOM 2712 O O . ASN A 1 332 ? -71.417 -11.223 104.051 1.00 77.12 332 ASN A O 1
ATOM 2716 N N . VAL A 1 333 ? -71.938 -11.692 101.925 1.00 75.31 333 VAL A N 1
ATOM 2717 C CA . VAL A 1 333 ? -73.304 -12.146 102.238 1.00 75.31 333 VAL A CA 1
ATOM 2718 C C . VAL A 1 333 ? -73.269 -13.394 103.121 1.00 75.31 333 VAL A C 1
ATOM 2720 O O . VAL A 1 333 ? -73.983 -13.427 104.118 1.00 75.31 333 VAL A O 1
ATOM 2723 N N . LYS A 1 334 ? -72.391 -14.369 102.834 1.00 76.31 334 LYS A N 1
ATOM 2724 C CA . LYS A 1 334 ? -72.209 -15.553 103.695 1.00 76.31 334 LYS A CA 1
ATOM 2725 C C . LYS A 1 334 ? -71.779 -15.174 105.117 1.00 76.31 334 LYS A C 1
ATOM 2727 O O . LYS A 1 334 ? -72.358 -15.682 106.076 1.00 76.31 334 LYS A O 1
ATOM 2732 N N . LYS A 1 335 ? -70.814 -14.258 105.263 1.00 76.25 335 LYS A N 1
ATOM 2733 C CA . LYS A 1 335 ? -70.357 -13.754 106.573 1.00 76.25 335 LYS A CA 1
ATOM 2734 C C . LYS A 1 335 ? -71.479 -13.026 107.328 1.00 76.25 335 LYS A C 1
ATOM 2736 O O . LYS A 1 335 ? -71.688 -13.294 108.507 1.00 76.25 335 LYS A O 1
ATOM 2741 N N . ASN A 1 336 ? -72.268 -12.198 106.642 1.00 72.50 336 ASN A N 1
ATOM 2742 C CA . ASN A 1 336 ? -73.402 -11.493 107.245 1.00 72.50 336 ASN A CA 1
ATOM 2743 C C . ASN A 1 336 ? -74.561 -12.420 107.638 1.00 72.50 336 ASN A C 1
ATOM 2745 O O . ASN A 1 336 ? -75.198 -12.171 108.656 1.00 72.50 336 ASN A O 1
ATOM 2749 N N . THR A 1 337 ? -74.830 -13.500 106.898 1.00 73.62 337 THR A N 1
ATOM 2750 C CA . THR A 1 337 ? -75.831 -14.498 107.321 1.00 73.62 337 THR A CA 1
ATOM 2751 C C . THR A 1 337 ? -75.424 -15.236 108.596 1.00 73.62 337 THR A C 1
ATOM 2753 O O . THR A 1 337 ? -76.282 -15.519 109.426 1.00 73.62 337 THR A O 1
ATOM 2756 N N . VAL A 1 338 ? -74.128 -15.504 108.791 1.00 72.81 338 VAL A N 1
ATOM 2757 C CA . VAL A 1 338 ? -73.620 -16.103 110.038 1.00 72.81 338 VAL A CA 1
ATOM 2758 C C . VAL A 1 338 ? -73.766 -15.114 111.200 1.00 72.81 338 VAL A C 1
ATOM 2760 O O . VAL A 1 338 ? -74.346 -15.466 112.223 1.00 72.81 338 VAL A O 1
ATOM 2763 N N . ALA A 1 339 ? -73.368 -13.852 111.005 1.00 70.50 339 ALA A N 1
ATOM 2764 C CA . ALA A 1 339 ? -73.502 -12.804 112.022 1.00 70.50 339 ALA A CA 1
ATOM 2765 C C . ALA A 1 339 ? -74.969 -12.487 112.391 1.00 70.50 339 ALA A C 1
ATOM 2767 O O . ALA A 1 339 ? -75.281 -12.247 113.556 1.00 70.50 339 ALA A O 1
ATOM 2768 N N . TYR A 1 340 ? -75.893 -12.518 111.422 1.00 74.31 340 TYR A N 1
ATOM 2769 C CA . TYR A 1 340 ? -77.327 -12.330 111.672 1.00 74.31 340 TYR A CA 1
ATOM 2770 C C . TYR A 1 340 ? -77.916 -13.462 112.526 1.00 74.31 340 TYR A C 1
ATOM 2772 O O . TYR A 1 340 ? -78.670 -13.195 113.460 1.00 74.31 340 TYR A O 1
ATOM 2780 N N . ASN A 1 341 ? -77.539 -14.715 112.258 1.00 70.69 341 ASN A N 1
ATOM 2781 C CA . ASN A 1 341 ? -78.014 -15.862 113.033 1.00 70.69 341 ASN A CA 1
ATOM 2782 C C . ASN A 1 341 ? -77.487 -15.847 114.480 1.00 70.69 341 ASN A C 1
ATOM 2784 O O . ASN A 1 341 ? -78.229 -16.179 115.402 1.00 70.69 341 ASN A O 1
ATOM 2788 N N . GLU A 1 342 ? -76.249 -15.395 114.703 1.00 72.38 342 GLU A N 1
ATOM 2789 C CA . GLU A 1 342 ? -75.694 -15.203 116.052 1.00 72.38 342 GLU A CA 1
ATOM 2790 C C . GLU A 1 342 ? -76.421 -14.095 116.843 1.00 72.38 342 GLU A C 1
ATOM 2792 O O . GLU A 1 342 ? -76.626 -14.221 118.051 1.00 72.38 342 GLU A O 1
ATOM 2797 N N . GLU A 1 343 ? -76.869 -13.027 116.175 1.00 66.31 343 GLU A N 1
ATOM 2798 C CA . GLU A 1 343 ? -77.660 -11.944 116.784 1.00 66.31 343 GLU A CA 1
ATOM 2799 C C . GLU A 1 343 ? -79.109 -12.344 117.113 1.00 66.31 343 GLU A C 1
ATOM 2801 O O . GLU A 1 343 ? -79.696 -11.833 118.070 1.00 66.31 343 GLU A O 1
ATOM 2806 N N . VAL A 1 344 ? -79.704 -13.272 116.359 1.00 69.69 344 VAL A N 1
ATOM 2807 C CA . VAL A 1 344 ? -81.039 -13.818 116.666 1.00 69.69 344 VAL A CA 1
ATOM 2808 C C . VAL A 1 344 ? -80.995 -14.679 117.936 1.00 69.69 344 VAL A C 1
ATOM 2810 O O . VAL A 1 344 ? -81.824 -14.486 118.823 1.00 69.69 344 VAL A O 1
ATOM 2813 N N . ILE A 1 345 ? -79.962 -15.515 118.102 1.00 67.88 345 ILE A N 1
ATOM 2814 C CA . ILE A 1 345 ? -79.756 -16.333 119.315 1.00 67.88 345 ILE A CA 1
ATOM 2815 C C . ILE A 1 345 ? -79.556 -15.449 120.563 1.00 67.88 345 ILE A C 1
ATOM 2817 O O . ILE A 1 345 ? -80.084 -15.749 121.635 1.00 67.88 345 ILE A O 1
ATOM 2821 N N . LYS A 1 346 ? -78.856 -14.313 120.428 1.00 68.31 346 LYS A N 1
ATOM 2822 C CA . LYS A 1 346 ? -78.670 -13.339 121.522 1.00 68.31 346 LYS A CA 1
ATOM 2823 C C . LYS A 1 346 ? -79.956 -12.587 121.894 1.00 68.31 346 LYS A C 1
ATOM 2825 O O . LYS A 1 346 ? -80.157 -12.283 123.070 1.00 68.31 346 LYS A O 1
ATOM 2830 N N . ARG A 1 347 ? -80.850 -12.302 120.937 1.00 65.19 347 ARG A N 1
ATOM 2831 C CA . ARG A 1 347 ? -82.139 -11.629 121.209 1.00 65.19 347 ARG A CA 1
ATOM 2832 C C . ARG A 1 347 ? -83.152 -12.520 121.930 1.00 65.19 347 ARG A C 1
ATOM 2834 O O . ARG A 1 347 ? -83.906 -12.002 122.756 1.00 65.19 347 ARG A O 1
ATOM 2841 N N . ASP A 1 348 ? -83.153 -13.822 121.661 1.00 63.78 348 ASP A N 1
ATOM 2842 C CA . ASP A 1 348 ? -84.067 -14.763 122.319 1.00 63.78 348 ASP A CA 1
ATOM 2843 C C . ASP A 1 348 ? -83.639 -15.076 123.765 1.00 63.78 348 ASP A C 1
ATOM 2845 O O . ASP A 1 348 ? -84.494 -15.174 124.647 1.00 63.78 348 ASP A O 1
ATOM 2849 N N . ALA A 1 349 ? -82.331 -15.079 124.057 1.00 61.47 349 ALA A N 1
ATOM 2850 C CA . ALA A 1 349 ? -81.811 -15.141 125.428 1.00 61.47 349 ALA A CA 1
ATOM 2851 C C . ALA A 1 349 ? -82.162 -13.879 126.252 1.00 61.47 349 ALA A C 1
ATOM 2853 O O . ALA A 1 349 ? -82.620 -13.977 127.391 1.00 61.47 349 ALA A O 1
ATOM 2854 N N . ALA A 1 350 ? -82.059 -12.686 125.650 1.00 59.34 350 ALA A N 1
ATOM 2855 C CA . ALA A 1 350 ? -82.343 -11.411 126.321 1.00 59.34 350 ALA A CA 1
ATOM 2856 C C . ALA A 1 350 ? -83.841 -11.171 126.630 1.00 59.34 350 ALA A C 1
ATOM 2858 O O . ALA A 1 350 ? -84.175 -10.406 127.537 1.00 59.34 350 ALA A O 1
ATOM 2859 N N . ARG A 1 351 ? -84.771 -11.822 125.913 1.00 62.34 351 ARG A N 1
ATOM 2860 C CA . ARG A 1 351 ? -86.222 -11.728 126.185 1.00 62.34 351 ARG A CA 1
ATOM 2861 C C . ARG A 1 351 ? -86.685 -12.605 127.352 1.00 62.34 351 ARG A C 1
ATOM 2863 O O . ARG A 1 351 ? -87.679 -12.254 127.985 1.00 62.34 351 ARG A O 1
ATOM 2870 N N . SER A 1 352 ? -85.959 -13.679 127.671 1.00 59.38 352 SER A N 1
ATOM 2871 C CA . SER A 1 352 ? -86.230 -14.529 128.840 1.00 59.38 352 SER A CA 1
ATOM 2872 C C . SER A 1 352 ? -85.778 -13.865 130.150 1.00 59.38 352 SER A C 1
ATOM 2874 O O . SER A 1 352 ? -86.489 -13.927 131.148 1.00 59.38 352 SER A O 1
ATOM 2876 N N . GLU A 1 353 ? -84.650 -13.146 130.145 1.00 59.34 353 GLU A N 1
ATOM 2877 C CA . GLU A 1 353 ? -84.099 -12.485 131.345 1.00 59.34 353 GLU A CA 1
ATOM 2878 C C . GLU A 1 353 ? -84.836 -11.183 131.735 1.00 59.34 353 GLU A C 1
ATOM 2880 O O . GLU A 1 353 ? -84.876 -10.805 132.909 1.00 59.34 353 GLU A O 1
ATOM 2885 N N . MET A 1 354 ? -85.494 -10.505 130.785 1.00 59.56 354 MET A N 1
ATOM 2886 C CA . MET A 1 354 ? -86.206 -9.238 131.034 1.00 59.56 354 MET A CA 1
ATOM 2887 C C . MET A 1 354 ? -87.565 -9.411 131.753 1.00 59.56 354 MET A C 1
ATOM 2889 O O . MET A 1 354 ? -88.090 -8.450 132.320 1.00 59.56 354 MET A O 1
ATOM 2893 N N . SER A 1 355 ? -88.115 -10.632 131.777 1.00 57.94 355 SER A N 1
ATOM 2894 C CA . SER A 1 355 ? -89.318 -10.997 132.547 1.00 57.94 355 SER A CA 1
ATOM 2895 C C . SER A 1 355 ? -89.002 -11.219 134.036 1.00 57.94 355 SER A C 1
ATOM 2897 O O . SER A 1 355 ? -89.739 -10.746 134.903 1.00 57.94 355 SER A O 1
ATOM 2899 N N . ASP A 1 356 ? -87.857 -11.836 134.342 1.00 59.12 356 ASP A N 1
ATOM 2900 C CA . ASP A 1 356 ? -87.451 -12.189 135.711 1.00 59.12 356 ASP A CA 1
ATOM 2901 C C . ASP A 1 356 ? -86.819 -11.013 136.482 1.00 59.12 356 ASP A C 1
ATOM 2903 O O . ASP A 1 356 ? -86.920 -10.924 137.710 1.00 59.12 356 ASP A O 1
ATOM 2907 N N . LEU A 1 357 ? -86.230 -10.040 135.776 1.00 56.38 357 LEU A N 1
ATOM 2908 C CA . LEU A 1 357 ? -85.644 -8.833 136.380 1.00 56.38 357 LEU A CA 1
ATOM 2909 C C . LEU A 1 357 ? -86.682 -7.778 136.804 1.00 56.38 357 LEU A C 1
ATOM 2911 O O . LEU A 1 357 ? -86.400 -6.965 137.685 1.00 56.38 357 LEU A O 1
ATOM 2915 N N . LYS A 1 358 ? -87.908 -7.808 136.263 1.00 63.59 358 LYS A N 1
ATOM 2916 C CA . LYS A 1 358 ? -88.971 -6.837 136.593 1.00 63.59 358 LYS A CA 1
ATOM 2917 C C . LYS A 1 358 ? -89.597 -7.067 137.979 1.00 63.59 358 LYS A C 1
ATOM 2919 O O . LYS A 1 358 ? -90.021 -6.108 138.617 1.00 63.59 358 LYS A O 1
ATOM 2924 N N . LEU A 1 359 ? -89.593 -8.309 138.475 1.00 61.06 359 LEU A N 1
ATOM 2925 C CA . LEU A 1 359 ? -90.078 -8.688 139.815 1.00 61.06 359 LEU A CA 1
ATOM 2926 C C . LEU A 1 359 ? -89.029 -8.472 140.927 1.00 61.06 359 LEU A C 1
ATOM 2928 O O . LEU A 1 359 ? -89.399 -8.222 142.071 1.00 61.06 359 LEU A O 1
ATOM 2932 N N . LYS A 1 360 ? -87.726 -8.476 140.602 1.00 63.56 360 LYS A N 1
ATOM 2933 C CA . LYS A 1 360 ? -86.627 -8.164 141.546 1.00 63.56 360 LYS A CA 1
ATOM 2934 C C . LYS A 1 360 ? -86.375 -6.659 141.740 1.00 63.56 360 LYS A C 1
ATOM 2936 O O . LYS A 1 360 ? -85.872 -6.255 142.786 1.00 63.56 360 LYS A O 1
ATOM 2941 N N . LEU A 1 361 ? -86.757 -5.818 140.774 1.00 57.03 361 LEU A N 1
ATOM 2942 C CA . LEU A 1 361 ? -86.490 -4.371 140.790 1.00 57.03 361 LEU A CA 1
ATOM 2943 C C . LEU A 1 361 ? -87.372 -3.586 141.785 1.00 57.03 361 LEU A C 1
ATOM 2945 O O . LEU A 1 361 ? -86.948 -2.544 142.272 1.00 57.03 361 LEU A O 1
ATOM 2949 N N . MET A 1 362 ? -88.546 -4.113 142.158 1.00 63.53 362 MET A N 1
ATOM 2950 C CA . MET A 1 362 ? -89.399 -3.537 143.214 1.00 63.53 362 MET A CA 1
ATOM 2951 C C . MET A 1 362 ? -88.917 -3.860 144.641 1.00 63.53 362 MET A C 1
ATOM 2953 O O . MET A 1 362 ? -89.168 -3.073 145.548 1.00 63.53 362 MET A O 1
ATOM 2957 N N . ALA A 1 363 ? -88.185 -4.963 144.850 1.00 60.19 363 ALA A N 1
ATOM 2958 C CA . ALA A 1 363 ? -87.626 -5.331 146.158 1.00 60.19 363 ALA A CA 1
ATOM 2959 C C . ALA A 1 363 ? -86.302 -4.593 146.459 1.00 60.19 363 ALA A C 1
ATOM 2961 O O . ALA A 1 363 ? -86.090 -4.110 147.567 1.00 60.19 363 ALA A O 1
ATOM 2962 N N . LEU A 1 364 ? -85.448 -4.397 145.446 1.00 59.31 364 LEU A N 1
ATOM 2963 C CA . LEU A 1 364 ? -84.136 -3.740 145.584 1.00 59.31 364 LEU A CA 1
ATOM 2964 C C . LEU A 1 364 ? -84.193 -2.201 145.672 1.00 59.31 364 LEU A C 1
ATOM 2966 O O . LEU A 1 364 ? -83.183 -1.554 145.951 1.00 59.31 364 LEU A O 1
ATOM 2970 N N . GLN A 1 365 ? -85.365 -1.595 145.471 1.00 64.62 365 GLN A N 1
ATOM 2971 C CA . GLN A 1 365 ? -85.574 -0.153 145.648 1.00 64.62 365 GLN A CA 1
ATOM 2972 C C . GLN A 1 365 ? -85.724 0.239 147.134 1.00 64.62 365 GLN A C 1
ATOM 2974 O O . GLN A 1 365 ? -85.475 1.390 147.484 1.00 64.62 365 GLN A O 1
ATOM 2979 N N . SER A 1 366 ? -86.040 -0.736 147.998 1.00 62.66 366 SER A N 1
ATOM 2980 C CA . SER A 1 366 ? -86.099 -0.612 149.463 1.00 62.66 366 SER A CA 1
ATOM 2981 C C . SER A 1 366 ? -84.723 -0.796 150.127 1.00 62.66 366 SER A C 1
ATOM 2983 O O . SER A 1 366 ? -84.407 -0.111 151.095 1.00 62.66 366 SER A O 1
ATOM 2985 N N . ASP A 1 367 ? -83.857 -1.652 149.574 1.00 60.78 367 ASP A N 1
ATOM 2986 C CA . ASP A 1 367 ? -82.522 -1.929 150.137 1.00 60.78 367 ASP A CA 1
ATOM 2987 C C . ASP A 1 367 ? -81.468 -0.864 149.772 1.00 60.78 367 ASP A C 1
ATOM 2989 O O . ASP A 1 367 ? -80.468 -0.686 150.472 1.00 60.78 367 ASP A O 1
ATOM 2993 N N . ARG A 1 368 ? -81.705 -0.073 148.714 1.00 61.75 368 ARG A N 1
ATOM 2994 C CA . ARG A 1 368 ? -80.785 0.981 148.245 1.00 61.75 368 ARG A CA 1
ATOM 2995 C C . ARG A 1 368 ? -80.640 2.162 149.216 1.00 61.75 368 ARG A C 1
ATOM 2997 O O . ARG A 1 368 ? -79.604 2.820 149.196 1.00 61.75 368 ARG A O 1
ATOM 3004 N N . GLN A 1 369 ? -81.631 2.422 150.072 1.00 64.19 369 GLN A N 1
ATOM 3005 C CA . GLN A 1 369 ? -81.546 3.464 151.108 1.00 64.19 369 GLN A CA 1
ATOM 3006 C C . GLN A 1 369 ? -80.654 3.063 152.296 1.00 64.19 369 GLN A C 1
ATOM 3008 O O . GLN A 1 369 ? -80.085 3.941 152.936 1.00 64.19 369 GLN A O 1
ATOM 3013 N N . ASN A 1 370 ? -80.456 1.762 152.543 1.00 60.53 370 ASN A N 1
ATOM 3014 C CA . ASN A 1 370 ? -79.660 1.259 153.670 1.00 60.53 370 ASN A CA 1
ATOM 3015 C C . ASN A 1 370 ? -78.173 1.033 153.324 1.00 60.53 370 ASN A C 1
ATOM 3017 O O . ASN A 1 370 ? -77.333 0.975 154.215 1.00 60.53 370 ASN A O 1
ATOM 3021 N N . ILE A 1 371 ? -77.821 0.938 152.036 1.00 63.12 371 ILE A N 1
ATOM 3022 C CA . ILE A 1 371 ? -76.438 0.702 151.571 1.00 63.12 371 ILE A CA 1
ATOM 3023 C C . ILE A 1 371 ? -75.649 2.015 151.378 1.00 63.12 371 ILE A C 1
ATOM 3025 O O . ILE A 1 371 ? -74.420 2.016 151.437 1.00 63.12 371 ILE A O 1
ATOM 3029 N N . GLN A 1 372 ? -76.321 3.164 151.228 1.00 66.06 372 GLN A N 1
ATOM 3030 C CA . GLN A 1 372 ? -75.652 4.469 151.100 1.00 66.06 372 GLN A CA 1
ATOM 3031 C C . GLN A 1 372 ? -74.875 4.900 152.359 1.00 66.06 372 GLN A C 1
ATOM 3033 O O . GLN A 1 372 ? -73.915 5.651 152.228 1.00 66.06 372 GLN A O 1
ATOM 3038 N N . SER A 1 373 ? -75.202 4.376 153.544 1.00 62.88 373 SER A N 1
ATOM 3039 C CA . SER A 1 373 ? -74.458 4.617 154.792 1.00 62.88 373 SER A CA 1
ATOM 3040 C C . SER A 1 373 ? -73.213 3.731 154.981 1.00 62.88 373 SER A C 1
ATOM 3042 O O . SER A 1 373 ? -72.351 4.068 155.786 1.00 62.88 373 SER A O 1
ATOM 3044 N N . GLU A 1 374 ? -73.073 2.624 154.239 1.00 67.00 374 GLU A N 1
ATOM 3045 C CA . GLU A 1 374 ? -71.934 1.689 154.371 1.00 67.00 374 GLU A CA 1
ATOM 3046 C C . GLU A 1 374 ? -70.769 2.043 153.412 1.00 67.00 374 GLU A C 1
ATOM 3048 O O . GLU A 1 374 ? -69.611 1.697 153.651 1.00 67.00 374 GLU A O 1
ATOM 3053 N N . ILE A 1 375 ? -71.049 2.800 152.343 1.00 66.50 375 ILE A N 1
ATOM 3054 C CA . ILE A 1 375 ? -70.074 3.201 151.309 1.00 66.50 375 ILE A CA 1
ATOM 3055 C C . ILE A 1 375 ? -69.029 4.206 151.835 1.00 66.50 375 ILE A C 1
ATOM 3057 O O . ILE A 1 375 ? -67.879 4.186 151.396 1.00 66.50 375 ILE A O 1
ATOM 3061 N N . GLU A 1 376 ? -69.361 5.020 152.838 1.00 68.88 376 GLU A N 1
ATOM 3062 C CA . GLU A 1 376 ? -68.424 5.971 153.462 1.00 68.88 376 GLU A CA 1
ATOM 3063 C C . GLU A 1 376 ? -67.286 5.259 154.229 1.00 68.88 376 GLU A C 1
ATOM 3065 O O . GLU A 1 376 ? -66.177 5.777 154.358 1.00 68.88 376 GLU A O 1
ATOM 3070 N N . ARG A 1 377 ? -67.529 4.022 154.685 1.00 67.44 377 ARG A N 1
ATOM 3071 C CA . ARG A 1 377 ? -66.599 3.231 155.504 1.00 67.44 377 ARG A CA 1
ATOM 3072 C C . ARG A 1 377 ? -65.571 2.444 154.677 1.00 67.44 377 ARG A C 1
ATOM 3074 O O . ARG A 1 377 ? -64.482 2.152 155.170 1.00 67.44 377 ARG A O 1
ATOM 3081 N N . LEU A 1 378 ? -65.881 2.116 153.419 1.00 65.06 378 LEU A N 1
ATOM 3082 C CA . LEU A 1 378 ? -65.027 1.295 152.544 1.00 65.06 378 LEU A CA 1
ATOM 3083 C C . LEU A 1 378 ? -63.999 2.099 151.724 1.00 65.06 378 LEU A C 1
ATOM 3085 O O . LEU A 1 378 ? -63.001 1.526 151.285 1.00 65.06 378 LEU A O 1
ATOM 3089 N N . ASN A 1 379 ? -64.153 3.424 151.607 1.00 65.25 379 ASN A N 1
ATOM 3090 C CA . ASN A 1 379 ? -63.184 4.298 150.925 1.00 65.25 379 ASN A CA 1
ATOM 3091 C C . ASN A 1 379 ? -61.811 4.391 151.630 1.00 65.25 379 ASN A C 1
ATOM 3093 O O . ASN A 1 379 ? -60.815 4.692 150.982 1.00 65.25 379 ASN A O 1
ATOM 3097 N N . ILE A 1 380 ? -61.711 4.062 152.924 1.00 68.75 380 ILE A N 1
ATOM 3098 C CA . ILE A 1 380 ? -60.442 4.085 153.685 1.00 68.75 380 ILE A CA 1
ATOM 3099 C C . ILE A 1 380 ? -59.569 2.838 153.417 1.00 68.75 380 ILE A C 1
ATOM 3101 O O . ILE A 1 380 ? -58.352 2.877 153.594 1.00 68.75 380 ILE A O 1
ATOM 3105 N N . ASN A 1 381 ? -60.148 1.733 152.933 1.00 62.84 381 ASN A N 1
ATOM 3106 C CA . ASN A 1 381 ? -59.412 0.484 152.686 1.00 62.84 381 ASN A CA 1
ATOM 3107 C C . ASN A 1 381 ? -58.829 0.371 151.262 1.00 62.84 381 ASN A C 1
ATOM 3109 O O . ASN A 1 381 ? -57.979 -0.485 151.019 1.00 62.84 381 ASN A O 1
ATOM 3113 N N . LEU A 1 382 ? -59.235 1.244 150.334 1.00 59.62 382 LEU A N 1
ATOM 3114 C CA . LEU A 1 382 ? -58.860 1.188 148.914 1.00 59.62 382 LEU A CA 1
ATOM 3115 C C . LEU A 1 382 ? -57.475 1.809 148.621 1.00 59.62 382 LEU A C 1
ATOM 3117 O O . LEU A 1 382 ? -56.807 1.414 147.667 1.00 59.62 382 LEU A O 1
ATOM 3121 N N . GLU A 1 383 ? -56.970 2.688 149.493 1.00 66.81 383 GLU A N 1
ATOM 3122 C CA . GLU A 1 383 ? -55.639 3.306 149.352 1.00 66.81 383 GLU A CA 1
ATOM 3123 C C . GLU A 1 383 ? -54.474 2.333 149.648 1.00 66.81 383 GLU A C 1
ATOM 3125 O O . GLU A 1 383 ? -53.344 2.564 149.223 1.00 66.81 383 GLU A O 1
ATOM 3130 N N . ARG A 1 384 ? -54.738 1.202 150.323 1.00 63.19 384 ARG A N 1
ATOM 3131 C CA . ARG A 1 384 ? -53.728 0.186 150.687 1.00 63.19 384 ARG A CA 1
ATOM 3132 C C . ARG A 1 384 ? -53.438 -0.823 149.561 1.00 63.19 384 ARG A C 1
ATOM 3134 O O . ARG A 1 384 ? -52.361 -1.401 149.538 1.00 63.19 384 ARG A O 1
ATOM 3141 N N . ALA A 1 385 ? -54.352 -1.002 148.604 1.00 58.06 385 ALA A N 1
ATOM 3142 C CA . ALA A 1 385 ? -54.187 -1.949 147.491 1.00 58.06 385 ALA A CA 1
ATOM 3143 C C . ALA A 1 385 ? -53.365 -1.383 146.310 1.00 58.06 385 ALA A C 1
ATOM 3145 O O . ALA A 1 385 ? -52.863 -2.133 145.478 1.00 58.06 385 ALA A O 1
ATOM 3146 N N . ARG A 1 386 ? -53.168 -0.057 146.242 1.00 64.06 386 ARG A N 1
ATOM 3147 C CA . ARG A 1 386 ? -52.460 0.623 145.139 1.00 64.06 386 ARG A CA 1
ATOM 3148 C C . ARG A 1 386 ? -50.927 0.498 145.173 1.00 64.06 386 ARG A C 1
ATOM 3150 O O . ARG A 1 386 ? -50.281 0.816 144.178 1.00 64.06 386 ARG A O 1
ATOM 3157 N N . SER A 1 387 ? -50.318 0.030 146.267 1.00 60.88 387 SER A N 1
ATOM 3158 C CA . SER A 1 387 ? -48.854 -0.119 146.377 1.00 60.88 387 SER A CA 1
ATOM 3159 C C . SER A 1 387 ? -48.294 -1.440 145.826 1.00 60.88 387 SER A C 1
ATOM 3161 O O . SER A 1 387 ? -47.087 -1.533 145.626 1.00 60.88 387 SER A O 1
ATOM 3163 N N . GLU A 1 388 ? -49.132 -2.442 145.541 1.00 58.38 388 GLU A N 1
ATOM 3164 C CA . GLU A 1 388 ? -48.690 -3.786 145.113 1.00 58.38 388 GLU A CA 1
ATOM 3165 C C . GLU A 1 388 ? -48.651 -3.973 143.580 1.00 58.38 388 GLU A C 1
ATOM 3167 O O . GLU A 1 388 ? -47.974 -4.866 143.071 1.00 58.38 388 GLU A O 1
ATOM 3172 N N . GLU A 1 389 ? -49.306 -3.098 142.813 1.00 58.25 389 GLU A N 1
ATOM 3173 C CA . GLU A 1 389 ? -49.390 -3.196 141.346 1.00 58.25 389 GLU A CA 1
ATOM 3174 C C . GLU A 1 389 ? -48.148 -2.631 140.625 1.00 58.25 389 GLU A C 1
ATOM 3176 O O . GLU A 1 389 ? -47.818 -3.040 139.514 1.00 58.25 389 GLU A O 1
ATOM 3181 N N . LYS A 1 390 ? -47.363 -1.785 141.305 1.00 64.75 390 LYS A N 1
ATOM 3182 C CA . LYS A 1 390 ? -46.157 -1.127 140.768 1.00 64.75 390 LYS A CA 1
ATOM 3183 C C . LYS A 1 390 ? -44.932 -2.054 140.627 1.00 64.75 390 LYS A C 1
ATOM 3185 O O . LYS A 1 390 ? -43.955 -1.662 140.006 1.00 64.75 390 LYS A O 1
ATOM 3190 N N . ALA A 1 391 ? -44.974 -3.276 141.170 1.00 59.91 391 ALA A N 1
ATOM 3191 C CA . ALA A 1 391 ? -43.856 -4.232 141.158 1.00 59.91 391 ALA A CA 1
ATOM 3192 C C . ALA A 1 391 ? -43.888 -5.254 139.996 1.00 59.91 391 ALA A C 1
ATOM 3194 O O . ALA A 1 391 ? -42.910 -5.969 139.794 1.00 59.91 391 ALA A O 1
ATOM 3195 N N . ARG A 1 392 ? -44.983 -5.345 139.219 1.00 62.66 392 ARG A N 1
ATOM 3196 C CA . ARG A 1 392 ? -45.105 -6.307 138.096 1.00 62.66 392 ARG A CA 1
ATOM 3197 C C . ARG A 1 392 ? -44.694 -5.745 136.728 1.00 62.66 392 ARG A C 1
ATOM 3199 O O . ARG A 1 392 ? -44.461 -6.527 135.807 1.00 62.66 392 ARG A O 1
ATOM 3206 N N . ASP A 1 393 ? -44.567 -4.426 136.589 1.00 64.88 393 ASP A N 1
ATOM 3207 C CA . ASP A 1 393 ? -44.276 -3.773 135.302 1.00 64.88 393 ASP A CA 1
ATOM 3208 C C . ASP A 1 393 ? -42.781 -3.759 134.918 1.00 64.88 393 ASP A C 1
ATOM 3210 O O . ASP A 1 393 ? -42.456 -3.698 133.731 1.00 64.88 393 ASP A O 1
ATOM 3214 N N . ASP A 1 394 ? -41.858 -3.932 135.869 1.00 59.91 394 ASP A N 1
ATOM 3215 C CA . ASP A 1 394 ? -40.410 -3.918 135.593 1.00 59.91 394 ASP A CA 1
ATOM 3216 C C . ASP A 1 394 ? -39.876 -5.234 134.979 1.00 59.91 394 ASP A C 1
ATOM 3218 O O . ASP A 1 394 ? -38.803 -5.252 134.377 1.00 59.91 394 ASP A O 1
ATOM 3222 N N . GLN A 1 395 ? -40.645 -6.330 135.031 1.00 55.75 395 GLN A N 1
ATOM 3223 C CA . GLN A 1 395 ? -40.233 -7.650 134.522 1.00 55.75 395 GLN A CA 1
ATOM 3224 C C . GLN A 1 395 ? -40.509 -7.850 133.016 1.00 55.75 395 GLN A C 1
ATOM 3226 O O . GLN A 1 395 ? -39.839 -8.646 132.363 1.00 55.75 395 GLN A O 1
ATOM 3231 N N . ARG A 1 396 ? -41.448 -7.101 132.417 1.00 64.62 396 ARG A N 1
ATOM 3232 C CA . ARG A 1 396 ? -41.816 -7.236 130.986 1.00 64.62 396 ARG A CA 1
ATOM 3233 C C . ARG A 1 396 ? -40.928 -6.426 130.031 1.00 64.62 396 ARG A C 1
ATOM 3235 O O . ARG A 1 396 ? -41.034 -6.570 128.816 1.00 64.62 396 ARG A O 1
ATOM 3242 N N . LYS A 1 397 ? -40.043 -5.578 130.561 1.00 64.38 397 LYS A N 1
ATOM 3243 C CA . LYS A 1 397 ? -39.235 -4.619 129.787 1.00 64.38 397 LYS A CA 1
ATOM 3244 C C . LYS A 1 397 ? -37.896 -5.187 129.280 1.00 64.38 397 LYS A C 1
ATOM 3246 O O . LYS A 1 397 ? -37.325 -4.621 128.357 1.00 64.38 397 LYS A O 1
ATOM 3251 N N . GLN A 1 398 ? -37.422 -6.316 129.822 1.00 57.78 398 GLN A N 1
ATOM 3252 C CA . GLN A 1 398 ? -36.120 -6.927 129.486 1.00 57.78 398 GLN A CA 1
ATOM 3253 C C . GLN A 1 398 ? -36.144 -7.931 128.312 1.00 57.78 398 GLN A C 1
ATOM 3255 O O . GLN A 1 398 ? -35.101 -8.181 127.714 1.00 57.78 398 GLN A O 1
ATOM 3260 N N . GLU A 1 399 ? -37.299 -8.481 127.920 1.00 58.59 399 GLU A N 1
ATOM 3261 C CA . GLU A 1 399 ? -37.378 -9.492 126.841 1.00 58.59 399 GLU A CA 1
ATOM 3262 C C . GLU A 1 399 ? -37.498 -8.891 125.423 1.00 58.59 399 GLU A C 1
ATOM 3264 O O . GLU A 1 399 ? -37.159 -9.543 124.434 1.00 58.59 399 GLU A O 1
ATOM 3269 N N . LEU A 1 400 ? -37.910 -7.623 125.299 1.00 58.50 400 LEU A N 1
ATOM 3270 C CA . LEU A 1 400 ? -38.136 -6.952 124.008 1.00 58.50 400 LEU A CA 1
ATOM 3271 C C . LEU A 1 400 ? -36.860 -6.385 123.345 1.00 58.50 400 LEU A C 1
ATOM 3273 O O . LEU A 1 400 ? -36.831 -6.232 122.125 1.00 58.50 400 LEU A O 1
ATOM 3277 N N . GLU A 1 401 ? -35.775 -6.141 124.091 1.00 62.34 401 GLU A N 1
ATOM 3278 C CA . GLU A 1 401 ? -34.524 -5.570 123.546 1.00 62.34 401 GLU A CA 1
ATOM 3279 C C . GLU A 1 401 ? -33.624 -6.592 122.812 1.00 62.34 401 GLU A C 1
ATOM 3281 O O . GLU A 1 401 ? -32.818 -6.214 121.959 1.00 62.34 401 GLU A O 1
ATOM 3286 N N . VAL A 1 402 ? -33.776 -7.900 123.064 1.00 63.88 402 VAL A N 1
ATOM 3287 C CA . VAL A 1 402 ? -32.872 -8.943 122.527 1.00 63.88 402 VAL A CA 1
ATOM 3288 C C . VAL A 1 402 ? -33.246 -9.404 121.105 1.00 63.88 402 VAL A C 1
ATOM 3290 O O . VAL A 1 402 ? -32.368 -9.772 120.320 1.00 63.88 402 VAL A O 1
ATOM 3293 N N . LEU A 1 403 ? -34.523 -9.336 120.709 1.00 58.72 403 LEU A N 1
ATOM 3294 C CA . LEU A 1 403 ? -34.986 -9.804 119.389 1.00 58.72 403 LEU A CA 1
ATOM 3295 C C . LEU A 1 403 ? -34.899 -8.733 118.283 1.00 58.72 403 LEU A C 1
ATOM 3297 O O . LEU A 1 403 ? -34.755 -9.073 117.107 1.00 58.72 403 LEU A O 1
ATOM 3301 N N . GLN A 1 404 ? -34.881 -7.444 118.637 1.00 58.94 404 GLN A N 1
ATOM 3302 C CA . GLN A 1 404 ? -34.834 -6.334 117.673 1.00 58.94 404 GLN A CA 1
ATOM 3303 C C . GLN A 1 404 ? -33.406 -6.042 117.147 1.00 58.94 404 GLN A C 1
ATOM 3305 O O . GLN A 1 404 ? -33.236 -5.541 116.034 1.00 58.94 404 GLN A O 1
ATOM 3310 N N . ALA A 1 405 ? -32.357 -6.440 117.882 1.00 60.31 405 ALA A N 1
ATOM 3311 C CA . ALA A 1 405 ? -30.952 -6.220 117.508 1.00 60.31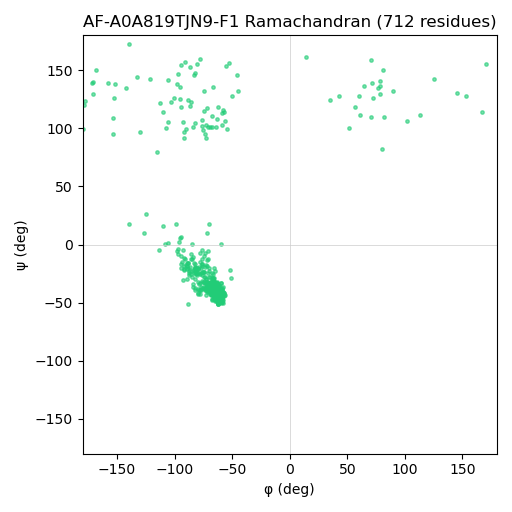 405 ALA A CA 1
ATOM 3312 C C . ALA A 1 405 ? -30.388 -7.224 116.470 1.00 60.31 405 ALA A C 1
ATOM 3314 O O . ALA A 1 405 ? -29.395 -6.927 115.797 1.00 60.31 405 ALA A O 1
ATOM 3315 N N . ASN A 1 406 ? -31.014 -8.398 116.301 1.00 57.41 406 ASN A N 1
ATOM 3316 C CA . ASN A 1 406 ? -30.533 -9.459 115.400 1.00 57.41 406 ASN A CA 1
ATOM 3317 C C . ASN A 1 406 ? -31.107 -9.392 113.969 1.00 57.41 406 ASN A C 1
ATOM 3319 O O . ASN A 1 406 ? -30.464 -9.887 113.040 1.00 57.41 406 ASN A O 1
ATOM 3323 N N . ALA A 1 407 ? -32.253 -8.735 113.755 1.00 59.50 407 ALA A N 1
ATOM 3324 C CA . ALA A 1 407 ? -32.862 -8.571 112.428 1.00 59.50 407 ALA A CA 1
ATOM 3325 C C . ALA A 1 407 ? -32.178 -7.465 111.588 1.00 59.50 407 ALA A C 1
ATOM 3327 O O . ALA A 1 407 ? -31.814 -7.688 110.433 1.00 59.50 407 ALA A O 1
ATOM 3328 N N . LEU A 1 408 ? -31.858 -6.313 112.195 1.00 60.91 408 LEU A N 1
ATOM 3329 C CA . LEU A 1 408 ? -31.308 -5.136 111.495 1.00 60.91 408 LEU A CA 1
ATOM 3330 C C . LEU A 1 408 ? -29.861 -5.303 110.972 1.00 60.91 408 LEU A C 1
ATOM 3332 O O . LEU A 1 408 ? -29.428 -4.593 110.061 1.00 60.91 408 LEU A O 1
ATOM 3336 N N . LYS A 1 409 ? -29.084 -6.261 111.502 1.00 61.50 409 LYS A N 1
ATOM 3337 C CA . LYS A 1 409 ? -27.692 -6.516 111.069 1.00 61.50 409 LYS A CA 1
ATOM 3338 C C . LYS A 1 409 ? -27.569 -7.387 109.810 1.00 61.50 409 LYS A C 1
ATOM 3340 O O . LYS A 1 409 ? -26.515 -7.344 109.171 1.00 61.50 409 LYS A O 1
ATOM 3345 N N . ARG A 1 410 ? -28.595 -8.169 109.444 1.00 58.34 410 ARG A N 1
ATOM 3346 C CA . ARG A 1 410 ? -28.558 -9.064 108.266 1.00 58.34 410 ARG A CA 1
ATOM 3347 C C . ARG A 1 410 ? -29.115 -8.414 106.992 1.00 58.34 410 ARG A C 1
ATOM 3349 O O . ARG A 1 410 ? -28.569 -8.673 105.924 1.00 58.34 410 ARG A O 1
ATOM 3356 N N . GLU A 1 411 ? -30.078 -7.497 107.095 1.00 54.25 411 GLU A N 1
ATOM 3357 C CA . GLU A 1 411 ? -30.640 -6.788 105.929 1.00 54.25 411 GLU A CA 1
ATOM 3358 C C . GLU A 1 411 ? -29.676 -5.752 105.313 1.00 54.25 411 GLU A C 1
ATOM 3360 O O . GLU A 1 411 ? -29.487 -5.732 104.098 1.00 54.25 411 GLU A O 1
ATOM 3365 N N . SER A 1 412 ? -28.942 -4.967 106.116 1.00 62.16 412 SER A N 1
ATOM 3366 C CA . SER A 1 412 ? -28.092 -3.884 105.570 1.00 62.16 412 SER A CA 1
ATOM 3367 C C . SER A 1 412 ? -26.817 -4.341 104.829 1.00 62.16 412 SER A C 1
ATOM 3369 O O . SER A 1 412 ? -26.193 -3.542 104.119 1.00 62.16 412 SER A O 1
ATOM 3371 N N . LYS A 1 413 ? -26.415 -5.617 104.960 1.00 60.81 413 LYS A N 1
ATOM 3372 C CA . LYS A 1 413 ? -25.250 -6.196 104.256 1.00 60.81 413 LYS A CA 1
ATOM 3373 C C . LYS A 1 413 ? -25.597 -6.789 102.886 1.00 60.81 413 LYS A C 1
ATOM 3375 O O . LYS A 1 413 ? -24.746 -6.749 102.000 1.00 60.81 413 LYS A O 1
ATOM 3380 N N . LEU A 1 414 ? -26.818 -7.291 102.682 1.00 53.00 414 LEU A N 1
ATOM 3381 C CA . LEU A 1 414 ? -27.225 -7.907 101.410 1.00 53.00 414 LEU A CA 1
ATOM 3382 C C . LEU A 1 414 ? -27.565 -6.851 100.339 1.00 53.00 414 LEU A C 1
ATOM 3384 O O . LEU A 1 414 ? -27.239 -7.010 99.163 1.00 53.00 414 LEU A O 1
ATOM 3388 N N . GLU A 1 415 ? -28.129 -5.717 100.757 1.00 61.16 415 GLU A N 1
ATOM 3389 C CA . GLU A 1 415 ? -28.585 -4.648 99.857 1.00 61.16 415 GLU A CA 1
ATOM 3390 C C . GLU A 1 415 ? -27.429 -3.826 99.244 1.00 61.16 415 GLU A C 1
ATOM 3392 O O . GLU A 1 415 ? -27.474 -3.423 98.079 1.00 61.16 415 GLU A O 1
ATOM 3397 N N . LYS A 1 416 ? -26.325 -3.644 99.986 1.00 64.25 416 LYS A N 1
ATOM 3398 C CA . LYS A 1 416 ? -25.132 -2.909 99.514 1.00 64.25 416 LYS A CA 1
ATOM 3399 C C . LYS A 1 416 ? -24.268 -3.704 98.522 1.00 64.25 416 LYS A C 1
ATOM 3401 O O . LYS A 1 416 ? -23.561 -3.090 97.722 1.00 64.25 416 LYS A O 1
ATOM 3406 N N . ILE A 1 417 ? -24.335 -5.039 98.544 1.00 56.97 417 ILE A N 1
ATOM 3407 C CA . ILE A 1 417 ? -23.592 -5.923 97.625 1.00 56.97 417 ILE A CA 1
ATOM 3408 C C . ILE A 1 417 ? -24.346 -6.096 96.296 1.00 56.97 417 ILE A C 1
ATOM 3410 O O . ILE A 1 417 ? -23.727 -6.084 95.235 1.00 56.97 417 ILE A O 1
ATOM 3414 N N . LEU A 1 418 ? -25.681 -6.159 96.312 1.00 54.78 418 LEU A N 1
ATOM 3415 C CA . LEU A 1 418 ? -26.482 -6.345 95.094 1.00 54.78 418 LEU A CA 1
ATOM 3416 C C . LEU A 1 418 ? -26.564 -5.092 94.203 1.00 54.78 418 LEU A C 1
ATOM 3418 O O . LEU A 1 418 ? -26.671 -5.218 92.982 1.00 54.78 418 LEU A O 1
ATOM 3422 N N . LYS A 1 419 ? -26.451 -3.888 94.780 1.00 65.88 419 LYS A N 1
ATOM 3423 C CA . LYS A 1 419 ? -26.511 -2.629 94.016 1.00 65.88 419 LYS A CA 1
ATOM 3424 C C . LYS A 1 419 ? -25.209 -2.321 93.254 1.00 65.88 419 LYS A C 1
ATOM 3426 O O . LYS A 1 419 ? -25.263 -1.949 92.088 1.00 65.88 419 LYS A O 1
ATOM 3431 N N . LYS A 1 420 ? -24.034 -2.586 93.847 1.00 62.62 420 LYS A N 1
ATOM 3432 C CA . LYS A 1 420 ? -22.720 -2.355 93.200 1.00 62.62 420 LYS A CA 1
ATOM 3433 C C . LYS A 1 420 ? -22.339 -3.400 92.138 1.00 62.62 420 LYS A C 1
ATOM 3435 O O . LYS A 1 420 ? -21.545 -3.091 91.252 1.00 62.62 420 LYS A O 1
ATOM 3440 N N . THR A 1 421 ? -22.895 -4.611 92.200 1.00 55.44 421 THR A N 1
ATOM 3441 C CA . THR A 1 421 ? -22.614 -5.690 91.229 1.00 55.44 421 THR A CA 1
ATOM 3442 C C . THR A 1 421 ? -23.443 -5.555 89.945 1.00 55.44 421 THR A C 1
ATOM 3444 O O . THR A 1 421 ? -22.951 -5.880 88.867 1.00 55.44 421 THR A O 1
ATOM 3447 N N . ARG A 1 422 ? -24.657 -4.983 90.012 1.00 62.88 422 ARG A N 1
ATOM 3448 C CA . ARG A 1 422 ? -25.484 -4.711 88.819 1.00 62.88 422 ARG A CA 1
ATOM 3449 C C . ARG A 1 422 ? -24.972 -3.537 87.978 1.00 62.88 422 ARG A C 1
ATOM 3451 O O . ARG A 1 422 ? -24.989 -3.628 86.758 1.00 62.88 422 ARG A O 1
ATOM 3458 N N . GLU A 1 423 ? -24.451 -2.481 88.601 1.00 63.84 423 GLU A N 1
ATOM 3459 C CA . GLU A 1 423 ? -23.932 -1.307 87.873 1.00 63.84 423 GLU A CA 1
ATOM 3460 C C . GLU A 1 423 ? -22.609 -1.597 87.137 1.00 63.84 423 GLU A C 1
ATOM 3462 O O . GLU A 1 423 ? -22.395 -1.102 86.033 1.00 63.84 423 GLU A O 1
ATOM 3467 N N . LYS A 1 424 ? -21.740 -2.462 87.682 1.00 65.00 424 LYS A N 1
ATOM 3468 C CA . LYS A 1 424 ? -20.480 -2.848 87.016 1.00 65.00 424 LYS A CA 1
ATOM 3469 C C . LYS A 1 424 ? -20.671 -3.851 85.868 1.00 65.00 424 LYS A C 1
ATOM 3471 O O . LYS A 1 424 ? -19.929 -3.780 84.895 1.00 65.00 424 LYS A O 1
ATOM 3476 N N . SER A 1 425 ? -21.672 -4.734 85.939 1.00 62.72 425 SER A N 1
ATOM 3477 C CA . SER A 1 425 ? -21.982 -5.702 84.869 1.00 62.72 425 SER A CA 1
ATOM 3478 C C . SER A 1 425 ? -22.483 -5.021 83.589 1.00 62.72 425 SER A C 1
ATOM 3480 O O . SER A 1 425 ? -22.106 -5.418 82.493 1.00 62.72 425 SER A O 1
ATOM 3482 N N . ILE A 1 426 ? -23.282 -3.956 83.722 1.00 65.81 426 ILE A N 1
ATOM 3483 C CA . ILE A 1 426 ? -23.871 -3.245 82.575 1.00 65.81 426 ILE A CA 1
ATOM 3484 C C . ILE A 1 426 ? -22.808 -2.434 81.809 1.00 65.81 426 ILE A C 1
ATOM 3486 O O . ILE A 1 426 ? -22.837 -2.388 80.582 1.00 65.81 426 ILE A O 1
ATOM 3490 N N . ILE A 1 427 ? -21.819 -1.863 82.508 1.00 64.69 427 ILE A N 1
ATOM 3491 C CA . ILE A 1 427 ? -20.718 -1.102 81.887 1.00 64.69 427 ILE A CA 1
ATOM 3492 C C . ILE A 1 427 ? -19.708 -2.037 81.187 1.00 64.69 427 ILE A C 1
ATOM 3494 O O . ILE A 1 427 ? -19.193 -1.702 80.119 1.00 64.69 427 ILE A O 1
ATOM 3498 N N . ILE A 1 428 ? -19.461 -3.235 81.732 1.00 63.25 428 ILE A N 1
ATOM 3499 C CA . ILE A 1 428 ? -18.587 -4.248 81.110 1.00 63.25 428 ILE A CA 1
ATOM 3500 C C . ILE A 1 428 ? -19.206 -4.794 79.808 1.00 63.25 428 ILE A C 1
ATOM 3502 O O . ILE A 1 428 ? -18.506 -4.887 78.797 1.00 63.25 428 ILE A O 1
ATOM 3506 N N . ASP A 1 429 ? -20.517 -5.050 79.779 1.00 63.28 429 ASP A N 1
ATOM 3507 C CA . ASP A 1 429 ? -21.211 -5.557 78.583 1.00 63.28 429 ASP A CA 1
ATOM 3508 C C . ASP A 1 429 ? -21.349 -4.518 77.456 1.00 63.28 429 ASP A C 1
ATOM 3510 O O . ASP A 1 429 ? -21.476 -4.881 76.280 1.00 63.28 429 ASP A O 1
ATOM 3514 N N . GLU A 1 430 ? -21.321 -3.221 77.776 1.00 70.56 430 GLU A N 1
ATOM 3515 C CA . GLU A 1 430 ? -21.359 -2.149 76.776 1.00 70.56 430 GLU A CA 1
ATOM 3516 C C . GLU A 1 430 ? -19.970 -1.868 76.171 1.00 70.56 430 GLU A C 1
ATOM 3518 O O . GLU A 1 430 ? -19.846 -1.697 74.952 1.00 70.56 430 GLU A O 1
ATOM 3523 N N . HIS A 1 431 ? -18.903 -1.895 76.981 1.00 67.81 431 HIS A N 1
ATOM 3524 C CA . HIS A 1 431 ? -17.529 -1.798 76.476 1.00 67.81 431 HIS A CA 1
ATOM 3525 C C . HIS A 1 431 ? -17.095 -3.057 75.706 1.00 67.81 431 HIS A C 1
ATOM 3527 O O . HIS A 1 431 ? -16.432 -2.925 74.675 1.00 67.81 431 HIS A O 1
ATOM 3533 N N . GLY A 1 432 ? -17.547 -4.254 76.106 1.00 68.56 432 GLY A N 1
ATOM 3534 C CA . GLY A 1 432 ? -17.320 -5.500 75.361 1.00 68.56 432 GLY A CA 1
ATOM 3535 C C . GLY A 1 432 ? -17.927 -5.482 73.951 1.00 68.56 432 GLY A C 1
ATOM 3536 O O . GLY A 1 432 ? -17.288 -5.900 72.986 1.00 68.56 432 GLY A O 1
ATOM 3537 N N . ARG A 1 433 ? -19.118 -4.887 73.789 1.00 69.31 433 ARG A N 1
ATOM 3538 C CA . ARG A 1 433 ? -19.772 -4.723 72.476 1.00 69.31 433 ARG A CA 1
ATOM 3539 C C . ARG A 1 433 ? -19.113 -3.664 71.583 1.00 69.31 433 ARG A C 1
ATOM 3541 O O . ARG A 1 433 ? -19.148 -3.802 70.361 1.00 69.31 433 ARG A O 1
ATOM 3548 N N . LYS A 1 434 ? -18.496 -2.623 72.158 1.00 66.75 434 LYS A N 1
ATOM 3549 C CA . LYS A 1 434 ? -17.735 -1.608 71.399 1.00 66.75 434 LYS A CA 1
ATOM 3550 C C . LYS A 1 434 ? -16.350 -2.126 70.973 1.00 66.75 434 LYS A C 1
ATOM 3552 O O . LYS A 1 434 ? -15.943 -1.862 69.846 1.00 66.75 434 LYS A O 1
ATOM 3557 N N . LEU A 1 435 ? -15.680 -2.932 71.803 1.00 55.81 435 LEU A N 1
ATOM 3558 C CA . LEU A 1 435 ? -14.409 -3.592 71.459 1.00 55.81 435 LEU A CA 1
ATOM 3559 C C . LEU A 1 435 ? -14.561 -4.658 70.361 1.00 55.81 435 LEU A C 1
ATOM 3561 O O . LEU A 1 435 ? -13.726 -4.719 69.462 1.00 55.81 435 LEU A O 1
ATOM 3565 N N . ALA A 1 436 ? -15.650 -5.436 70.366 1.00 66.62 436 ALA A N 1
ATOM 3566 C CA . ALA A 1 436 ? -15.920 -6.422 69.314 1.00 66.62 436 ALA A CA 1
ATOM 3567 C C . ALA A 1 436 ? -16.089 -5.772 67.926 1.00 66.62 436 ALA A C 1
ATOM 3569 O O . ALA A 1 436 ? -15.533 -6.263 66.947 1.00 66.62 436 ALA A O 1
ATOM 3570 N N . LYS A 1 437 ? -16.769 -4.617 67.845 1.00 72.69 437 LYS A N 1
ATOM 3571 C CA . LYS A 1 437 ? -16.940 -3.868 66.586 1.00 72.69 437 LYS A CA 1
ATOM 3572 C C . LYS A 1 437 ? -15.636 -3.255 66.063 1.00 72.69 437 LYS A C 1
ATOM 3574 O O . LYS A 1 437 ? -15.431 -3.232 64.854 1.00 72.69 437 LYS A O 1
ATOM 3579 N N . ILE A 1 438 ? -14.753 -2.781 66.948 1.00 66.94 438 ILE A N 1
ATOM 3580 C CA . ILE A 1 438 ? -13.439 -2.241 66.558 1.00 66.94 438 ILE A CA 1
ATOM 3581 C C . ILE A 1 438 ? -12.514 -3.368 66.070 1.00 66.94 438 ILE A C 1
ATOM 3583 O O . ILE A 1 438 ? -11.856 -3.202 65.046 1.00 66.94 438 ILE A O 1
ATOM 3587 N N . ASN A 1 439 ? -12.524 -4.539 66.718 1.00 63.00 439 ASN A N 1
ATOM 3588 C CA . ASN A 1 439 ? -11.758 -5.703 66.256 1.00 63.00 439 ASN A CA 1
ATOM 3589 C C . ASN A 1 439 ? -12.244 -6.230 64.900 1.00 63.00 439 ASN A C 1
ATOM 3591 O O . ASN A 1 439 ? -11.425 -6.527 64.036 1.00 63.00 439 ASN A O 1
ATOM 3595 N N . GLU A 1 440 ? -13.557 -6.270 64.670 1.00 72.69 440 GLU A N 1
ATOM 3596 C CA . GLU A 1 440 ? -14.126 -6.676 63.382 1.00 72.69 440 GLU A CA 1
ATOM 3597 C C . GLU A 1 440 ? -13.756 -5.693 62.252 1.00 72.69 440 GLU A C 1
ATOM 3599 O O . GLU A 1 440 ? -13.554 -6.084 61.102 1.00 72.69 440 GLU A O 1
ATOM 3604 N N . GLN A 1 441 ? -13.614 -4.403 62.572 1.00 71.12 441 GLN A N 1
ATOM 3605 C CA . GLN A 1 441 ? -13.202 -3.372 61.618 1.00 71.12 441 GLN A CA 1
ATOM 3606 C C . GLN A 1 441 ? -11.690 -3.420 61.327 1.00 71.12 441 GLN A C 1
ATOM 3608 O O . GLN A 1 441 ? -11.287 -3.279 60.170 1.00 71.12 441 GLN A O 1
ATOM 3613 N N . ILE A 1 442 ? -10.860 -3.706 62.336 1.00 69.69 442 ILE A N 1
ATOM 3614 C CA . ILE A 1 442 ? -9.419 -3.960 62.178 1.00 69.69 442 ILE A CA 1
ATOM 3615 C C . ILE A 1 442 ? -9.187 -5.199 61.302 1.00 69.69 442 ILE A C 1
ATOM 3617 O O . ILE A 1 442 ? -8.417 -5.125 60.350 1.00 69.69 442 ILE A O 1
ATOM 3621 N N . GLU A 1 443 ? -9.922 -6.294 61.513 1.00 70.31 443 GLU A N 1
ATOM 3622 C CA . GLU A 1 443 ? -9.804 -7.509 60.693 1.00 70.31 443 GLU A CA 1
ATOM 3623 C C . GLU A 1 443 ? -10.171 -7.271 59.216 1.00 70.31 443 GLU A C 1
ATOM 3625 O O . GLU A 1 443 ? -9.522 -7.799 58.306 1.00 70.31 443 GLU A O 1
ATOM 3630 N N . ARG A 1 444 ? -11.183 -6.431 58.948 1.00 72.94 444 ARG A N 1
ATOM 3631 C CA . ARG A 1 444 ? -11.539 -6.005 57.582 1.00 72.94 444 ARG A CA 1
ATOM 3632 C C . ARG A 1 444 ? -10.433 -5.164 56.942 1.00 72.94 444 ARG A C 1
ATOM 3634 O O . ARG A 1 444 ? -10.133 -5.356 55.760 1.00 72.94 444 ARG A O 1
ATOM 3641 N N . HIS A 1 445 ? -9.793 -4.271 57.697 1.00 67.69 445 HIS A N 1
ATOM 3642 C CA . HIS A 1 445 ? -8.652 -3.497 57.207 1.00 67.69 445 HIS A CA 1
ATOM 3643 C C . HIS A 1 445 ? -7.403 -4.371 57.003 1.00 67.69 445 HIS A C 1
ATOM 3645 O O . HIS A 1 445 ? -6.754 -4.233 55.969 1.00 67.69 445 HIS A O 1
ATOM 3651 N N . GLN A 1 446 ? -7.138 -5.361 57.861 1.00 65.94 446 GLN A N 1
ATOM 3652 C CA . GLN A 1 446 ? -6.070 -6.356 57.671 1.00 65.94 446 GLN A CA 1
ATOM 3653 C C . GLN A 1 446 ? -6.270 -7.186 56.388 1.00 65.94 446 GLN A C 1
ATOM 3655 O O . GLN A 1 446 ? -5.324 -7.397 55.625 1.00 65.94 446 GLN A O 1
ATOM 3660 N N . LYS A 1 447 ? -7.512 -7.611 56.106 1.00 73.62 447 LYS A N 1
ATOM 3661 C CA . LYS A 1 447 ? -7.888 -8.314 54.861 1.00 73.62 447 LYS A CA 1
ATOM 3662 C C . LYS A 1 447 ? -7.773 -7.418 53.623 1.00 73.62 447 LYS A C 1
ATOM 3664 O O . LYS A 1 447 ? -7.516 -7.897 52.522 1.00 73.6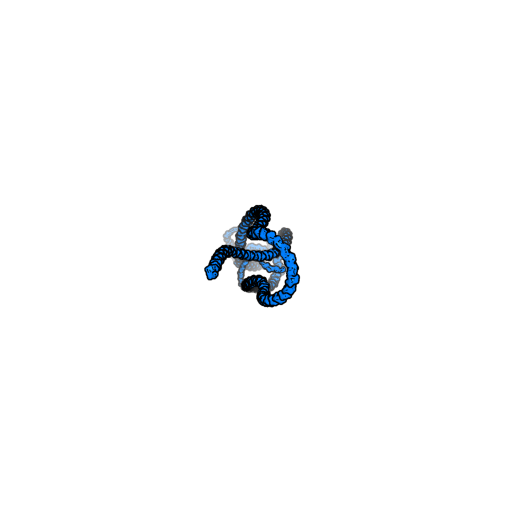2 447 LYS A O 1
ATOM 3669 N N . THR A 1 448 ? -7.943 -6.109 53.792 1.00 75.94 448 THR A N 1
ATOM 3670 C CA . THR A 1 448 ? -7.773 -5.124 52.716 1.00 75.94 448 THR A CA 1
ATOM 3671 C C . THR A 1 448 ? -6.289 -4.844 52.445 1.00 75.94 448 THR A C 1
ATOM 3673 O O . THR A 1 448 ? -5.885 -4.783 51.288 1.00 75.94 448 THR A O 1
ATOM 3676 N N . ILE A 1 449 ? -5.452 -4.773 53.486 1.00 66.75 449 ILE A N 1
ATOM 3677 C CA . ILE A 1 449 ? -3.991 -4.644 53.368 1.00 66.75 449 ILE A CA 1
ATOM 3678 C C . ILE A 1 449 ? -3.394 -5.869 52.663 1.00 66.75 449 ILE A C 1
ATOM 3680 O O . ILE A 1 449 ? -2.649 -5.706 51.704 1.00 66.75 449 ILE A O 1
ATOM 3684 N N . THR A 1 450 ? -3.805 -7.087 53.027 1.00 71.88 450 THR A N 1
ATOM 3685 C CA . THR A 1 450 ? -3.353 -8.313 52.333 1.00 71.88 450 THR A CA 1
ATOM 3686 C C . THR A 1 450 ? -3.783 -8.358 50.862 1.00 71.88 450 THR A C 1
ATOM 3688 O O . THR A 1 450 ? -3.025 -8.840 50.021 1.00 71.88 450 THR A O 1
ATOM 3691 N N . ARG A 1 451 ? -4.950 -7.799 50.503 1.00 73.25 451 ARG A N 1
ATOM 3692 C CA . ARG A 1 451 ? -5.353 -7.623 49.091 1.00 73.25 451 ARG A CA 1
ATOM 3693 C C . ARG A 1 451 ? -4.462 -6.622 48.354 1.00 73.25 451 ARG A C 1
ATOM 3695 O O . ARG A 1 451 ? -4.071 -6.901 47.223 1.00 73.25 451 ARG A O 1
ATOM 3702 N N . TYR A 1 452 ? -4.106 -5.499 48.979 1.00 69.56 452 TYR A N 1
ATOM 3703 C CA . TYR A 1 452 ? -3.186 -4.525 48.384 1.00 69.56 452 TYR A CA 1
ATOM 3704 C C . TYR A 1 452 ? -1.750 -5.051 48.279 1.00 69.56 452 TYR A C 1
ATOM 3706 O O . TYR A 1 452 ? -1.075 -4.773 47.294 1.00 69.56 452 TYR A O 1
ATOM 3714 N N . GLU A 1 453 ? -1.287 -5.880 49.213 1.00 69.38 453 GLU A N 1
ATOM 3715 C CA . GLU A 1 453 ? 0.015 -6.551 49.117 1.00 69.38 453 GLU A CA 1
ATOM 3716 C C . GLU A 1 453 ? 0.041 -7.616 48.011 1.00 69.38 453 GLU A C 1
ATOM 3718 O O . GLU A 1 453 ? 1.033 -7.741 47.292 1.00 69.38 453 GLU A O 1
ATOM 3723 N N . GLN A 1 454 ? -1.062 -8.345 47.809 1.00 73.75 454 GLN A N 1
ATOM 3724 C CA . GLN A 1 454 ? -1.219 -9.250 46.666 1.00 73.75 454 GLN A CA 1
ATOM 3725 C C . GLN A 1 454 ? -1.310 -8.498 45.333 1.00 73.75 454 GLN A C 1
ATOM 3727 O O . GLN A 1 454 ? -0.780 -8.980 44.333 1.00 73.75 454 GLN A O 1
ATOM 3732 N N . GLN A 1 455 ? -1.952 -7.326 45.306 1.00 73.56 455 GLN A N 1
ATOM 3733 C CA . GLN A 1 455 ? -1.966 -6.452 44.131 1.00 73.56 455 GLN A CA 1
ATOM 3734 C C . GLN A 1 455 ? -0.561 -5.918 43.839 1.00 73.56 455 GLN A C 1
ATOM 3736 O O . GLN A 1 455 ? -0.093 -6.035 42.719 1.00 73.56 455 GLN A O 1
ATOM 3741 N N . ARG A 1 456 ? 0.174 -5.469 44.859 1.00 68.06 456 ARG A N 1
ATOM 3742 C CA . ARG A 1 456 ? 1.564 -5.015 44.728 1.00 68.06 456 ARG A CA 1
ATOM 3743 C C . ARG A 1 456 ? 2.506 -6.123 44.238 1.00 68.06 456 ARG A C 1
ATOM 3745 O O . ARG A 1 456 ? 3.426 -5.837 43.474 1.00 68.06 456 ARG A O 1
ATOM 3752 N N . LYS A 1 457 ? 2.277 -7.384 44.632 1.00 76.12 457 LYS A N 1
ATOM 3753 C CA . LYS A 1 457 ? 2.975 -8.551 44.056 1.00 76.12 457 LYS A CA 1
ATOM 3754 C C . LYS A 1 457 ? 2.636 -8.748 42.577 1.00 76.12 457 LYS A C 1
ATOM 3756 O O . LYS A 1 457 ? 3.554 -8.938 41.789 1.00 76.12 457 LYS A O 1
ATOM 3761 N N . ARG A 1 458 ? 1.360 -8.642 42.192 1.00 77.75 458 ARG A N 1
ATOM 3762 C CA . ARG A 1 458 ? 0.932 -8.700 40.782 1.00 77.75 458 ARG A CA 1
ATOM 3763 C C . ARG A 1 458 ? 1.516 -7.558 39.950 1.00 77.75 458 ARG A C 1
ATOM 3765 O O . ARG A 1 458 ? 1.995 -7.805 38.851 1.00 77.75 458 ARG A O 1
ATOM 3772 N N . ASP A 1 459 ? 1.559 -6.348 40.493 1.00 73.88 459 ASP A N 1
ATOM 3773 C CA . ASP A 1 459 ? 2.151 -5.187 39.828 1.00 73.88 459 ASP A CA 1
ATOM 3774 C C . ASP A 1 459 ? 3.677 -5.343 39.699 1.00 73.88 459 ASP A C 1
ATOM 3776 O O . ASP A 1 459 ? 4.250 -4.964 38.684 1.00 73.88 459 ASP A O 1
ATOM 3780 N N . SER A 1 460 ? 4.342 -5.972 40.677 1.00 74.56 460 SER A N 1
ATOM 3781 C CA . SER A 1 460 ? 5.774 -6.309 40.596 1.00 74.56 460 SER A CA 1
ATOM 3782 C C . SER A 1 460 ? 6.064 -7.414 39.569 1.00 74.56 460 SER A C 1
ATOM 3784 O O . SER A 1 460 ? 7.063 -7.342 38.859 1.00 74.56 460 SER A O 1
ATOM 3786 N N . GLU A 1 461 ? 5.182 -8.408 39.439 1.00 76.25 461 GLU A N 1
ATOM 3787 C CA . GLU A 1 461 ? 5.245 -9.434 38.386 1.00 76.25 461 GLU A CA 1
ATOM 3788 C C . GLU A 1 461 ? 5.018 -8.812 36.996 1.00 76.25 461 GLU A C 1
ATOM 3790 O O . GLU A 1 461 ? 5.742 -9.109 36.048 1.00 76.25 461 GLU A O 1
ATOM 3795 N N . MET A 1 462 ? 4.073 -7.873 36.889 1.00 73.19 462 MET A N 1
ATOM 3796 C CA . MET A 1 462 ? 3.833 -7.101 35.672 1.00 73.19 462 MET A CA 1
ATOM 3797 C C . MET A 1 462 ? 5.056 -6.246 35.317 1.00 73.19 462 MET A C 1
ATOM 3799 O O . MET A 1 462 ? 5.496 -6.254 34.169 1.00 73.19 462 MET A O 1
ATOM 3803 N N . LEU A 1 463 ? 5.677 -5.591 36.300 1.00 70.56 463 LEU A N 1
ATOM 3804 C CA . LEU A 1 463 ? 6.923 -4.848 36.110 1.00 70.56 463 LEU A CA 1
ATOM 3805 C C . LEU A 1 463 ? 8.054 -5.764 35.614 1.00 70.56 463 LEU A C 1
ATOM 3807 O O . LEU A 1 463 ? 8.793 -5.381 34.712 1.00 70.56 463 LEU A O 1
ATOM 3811 N N . ARG A 1 464 ? 8.148 -7.000 36.128 1.00 81.88 464 ARG A N 1
ATOM 3812 C CA . ARG A 1 464 ? 9.097 -8.014 35.640 1.00 81.88 464 ARG A CA 1
ATOM 3813 C C . ARG A 1 464 ? 8.839 -8.374 34.177 1.00 81.88 464 ARG A C 1
ATOM 3815 O O . ARG A 1 464 ? 9.776 -8.361 33.388 1.00 81.88 464 ARG A O 1
ATOM 3822 N N . THR A 1 465 ? 7.586 -8.608 33.786 1.00 78.81 465 THR A N 1
ATOM 3823 C CA . THR A 1 465 ? 7.249 -8.876 32.374 1.00 78.81 465 THR A CA 1
ATOM 3824 C C . THR A 1 465 ? 7.520 -7.679 31.460 1.00 78.81 465 THR A C 1
ATOM 3826 O O . THR A 1 465 ? 7.945 -7.858 30.322 1.00 78.81 465 THR A O 1
ATOM 3829 N N . VAL A 1 466 ? 7.338 -6.448 31.950 1.00 74.38 466 VAL A N 1
ATOM 3830 C CA . VAL A 1 466 ? 7.697 -5.227 31.213 1.00 74.38 466 VAL A CA 1
ATOM 3831 C C . VAL A 1 466 ? 9.214 -5.118 31.050 1.00 74.38 466 VAL A C 1
ATOM 3833 O O . VAL A 1 466 ? 9.669 -4.772 29.966 1.00 74.38 466 VAL A O 1
ATOM 3836 N N . ILE A 1 467 ? 10.000 -5.475 32.070 1.00 77.38 467 ILE A N 1
ATOM 3837 C CA . ILE A 1 467 ? 11.466 -5.538 31.979 1.00 77.38 467 ILE A CA 1
ATOM 3838 C C . ILE A 1 467 ? 11.911 -6.622 30.984 1.00 77.38 467 ILE A C 1
ATOM 3840 O O . ILE A 1 467 ? 12.788 -6.363 30.169 1.00 77.38 467 ILE A O 1
ATOM 3844 N N . GLU A 1 468 ? 11.286 -7.801 30.977 1.00 78.69 468 GLU A N 1
ATOM 3845 C CA . GLU A 1 468 ? 11.576 -8.861 29.996 1.00 78.69 468 GLU A CA 1
ATOM 3846 C C . GLU A 1 468 ? 11.207 -8.444 28.564 1.00 78.69 468 GLU A C 1
ATOM 3848 O O . GLU A 1 468 ? 11.928 -8.748 27.615 1.00 78.69 468 GLU A O 1
ATOM 3853 N N . ASN A 1 469 ? 10.104 -7.713 28.388 1.00 71.38 469 ASN A N 1
ATOM 3854 C CA . ASN A 1 469 ? 9.722 -7.148 27.094 1.00 71.38 469 ASN A CA 1
ATOM 3855 C C . ASN A 1 469 ? 10.667 -6.019 26.667 1.00 71.38 469 ASN A C 1
ATOM 3857 O O . ASN A 1 469 ? 10.993 -5.926 25.489 1.00 71.38 469 ASN A O 1
ATOM 3861 N N . LEU A 1 470 ? 11.152 -5.203 27.607 1.00 71.00 470 LEU A N 1
ATOM 3862 C CA . LEU A 1 470 ? 12.187 -4.204 27.355 1.00 71.00 470 LEU A CA 1
ATOM 3863 C C . LEU A 1 470 ? 13.503 -4.877 26.947 1.00 71.00 470 LEU A C 1
ATOM 3865 O O . LEU A 1 470 ? 14.140 -4.426 26.009 1.00 71.00 470 LEU A O 1
ATOM 3869 N N . GLN A 1 471 ? 13.884 -5.989 27.578 1.00 77.25 471 GLN A N 1
ATOM 3870 C CA . GLN A 1 471 ? 15.058 -6.775 27.187 1.00 77.25 471 GLN A CA 1
ATOM 3871 C C . GLN A 1 471 ? 14.895 -7.411 25.803 1.00 77.25 471 GLN A C 1
ATOM 3873 O O . GLN A 1 471 ? 15.840 -7.401 25.022 1.00 77.25 471 GLN A O 1
ATOM 3878 N N . ARG A 1 472 ? 13.697 -7.901 25.452 1.00 78.44 472 ARG A N 1
ATOM 3879 C CA . ARG A 1 472 ? 13.401 -8.337 24.077 1.00 78.44 472 ARG A CA 1
ATOM 3880 C C . ARG A 1 472 ? 13.478 -7.182 23.088 1.00 78.44 472 ARG A C 1
ATOM 3882 O O . ARG A 1 472 ? 14.035 -7.368 22.018 1.00 78.44 472 ARG A O 1
ATOM 3889 N N . ALA A 1 473 ? 12.970 -6.006 23.457 1.00 68.06 473 ALA A N 1
ATOM 3890 C CA . ALA A 1 473 ? 13.063 -4.805 22.636 1.00 68.06 473 ALA A CA 1
ATOM 3891 C C . ALA A 1 473 ? 14.525 -4.372 22.437 1.00 68.06 473 ALA A C 1
ATOM 3893 O O . ALA A 1 473 ? 14.913 -4.043 21.322 1.00 68.06 473 ALA A O 1
ATOM 3894 N N . VAL A 1 474 ? 15.355 -4.442 23.483 1.00 77.00 474 VAL A N 1
ATOM 3895 C CA . VAL A 1 474 ? 16.805 -4.202 23.409 1.00 77.00 474 VAL A CA 1
ATOM 3896 C C . VAL A 1 474 ? 17.474 -5.230 22.499 1.00 77.00 474 VAL A C 1
ATOM 3898 O O . VAL A 1 474 ? 18.189 -4.825 21.596 1.00 77.00 474 VAL A O 1
ATOM 3901 N N . PHE A 1 475 ? 17.166 -6.522 22.634 1.00 82.56 475 PHE A N 1
ATOM 3902 C CA . PHE A 1 475 ? 17.700 -7.568 21.755 1.00 82.56 475 PHE A CA 1
ATOM 3903 C C . PHE A 1 475 ? 17.288 -7.371 20.288 1.00 82.56 475 PHE A C 1
ATOM 3905 O O . PHE A 1 475 ? 18.106 -7.504 19.382 1.00 82.56 475 PHE A O 1
ATOM 3912 N N . THR A 1 476 ? 16.030 -7.001 20.024 1.00 74.94 476 THR A N 1
ATOM 3913 C CA . THR A 1 476 ? 15.597 -6.656 18.662 1.00 74.94 476 THR A CA 1
ATOM 3914 C C . THR A 1 476 ? 16.283 -5.394 18.154 1.00 74.94 476 THR A C 1
ATOM 3916 O O . THR A 1 476 ? 16.603 -5.322 16.976 1.00 74.94 476 THR A O 1
ATOM 3919 N N . ASN A 1 477 ? 16.557 -4.421 19.024 1.00 69.00 477 ASN A N 1
ATOM 3920 C CA . ASN A 1 477 ? 17.262 -3.200 18.651 1.00 69.00 477 ASN A CA 1
ATOM 3921 C C . ASN A 1 477 ? 18.744 -3.482 18.355 1.00 69.00 477 ASN A C 1
ATOM 3923 O O . ASN A 1 477 ? 19.285 -2.959 17.390 1.00 69.00 477 ASN A O 1
ATOM 3927 N N . GLU A 1 478 ? 19.385 -4.373 19.112 1.00 80.31 478 GLU A N 1
ATOM 3928 C CA . GLU A 1 478 ? 20.730 -4.887 18.830 1.00 80.31 478 GLU A CA 1
ATOM 3929 C C . GLU A 1 478 ? 20.763 -5.670 17.510 1.00 80.31 478 GLU A C 1
ATOM 3931 O O . GLU A 1 478 ? 21.671 -5.467 16.708 1.00 80.31 478 GLU A O 1
ATOM 3936 N N . SER A 1 479 ? 19.745 -6.491 17.227 1.00 81.12 479 SER A N 1
ATOM 3937 C CA . SER A 1 479 ? 19.600 -7.185 15.939 1.00 81.12 479 SER A CA 1
ATOM 3938 C C . SER A 1 479 ? 19.440 -6.205 14.777 1.00 81.12 479 SER A C 1
ATOM 3940 O O . SER A 1 479 ? 20.134 -6.340 13.776 1.00 81.12 479 SER A O 1
ATOM 3942 N N . ILE A 1 480 ? 18.580 -5.191 14.918 1.00 73.44 480 ILE A N 1
ATOM 3943 C CA . ILE A 1 480 ? 18.389 -4.139 13.909 1.00 73.44 480 ILE A CA 1
ATOM 3944 C C . ILE A 1 480 ? 19.670 -3.315 13.747 1.00 73.44 480 ILE A C 1
ATOM 3946 O O . ILE A 1 480 ? 20.026 -2.957 12.632 1.00 73.44 480 ILE A O 1
ATOM 3950 N N . THR A 1 481 ? 20.408 -3.060 14.829 1.00 76.62 481 THR A N 1
ATOM 3951 C CA . THR A 1 481 ? 21.704 -2.369 14.773 1.00 76.62 481 THR A CA 1
ATOM 3952 C C . THR A 1 481 ? 22.749 -3.213 14.039 1.00 76.62 481 THR A C 1
ATOM 3954 O O . THR A 1 481 ? 23.514 -2.676 13.243 1.00 76.62 481 THR A O 1
ATOM 3957 N N . ALA A 1 482 ? 22.758 -4.533 14.238 1.00 78.06 482 ALA A N 1
ATOM 3958 C CA . ALA A 1 482 ? 23.628 -5.455 13.509 1.00 78.06 482 ALA A CA 1
ATOM 3959 C C . ALA A 1 482 ? 23.227 -5.597 12.028 1.00 78.06 482 ALA A C 1
ATOM 3961 O O . ALA A 1 482 ? 24.094 -5.710 11.162 1.00 78.06 482 ALA A O 1
ATOM 3962 N N . ASP A 1 483 ? 21.929 -5.572 11.720 1.00 75.50 483 ASP A N 1
ATOM 3963 C CA . ASP A 1 483 ? 21.424 -5.546 10.344 1.00 75.50 483 ASP A CA 1
ATOM 3964 C C . ASP A 1 483 ? 21.762 -4.209 9.662 1.00 75.50 483 ASP A C 1
ATOM 3966 O O . ASP A 1 483 ? 22.185 -4.204 8.508 1.00 75.50 483 ASP A O 1
ATOM 3970 N N . MET A 1 484 ? 21.681 -3.087 10.389 1.00 72.19 484 MET A N 1
ATOM 3971 C CA . MET A 1 484 ? 22.172 -1.786 9.931 1.00 72.19 484 MET A CA 1
ATOM 3972 C C . MET A 1 484 ? 23.679 -1.803 9.683 1.00 72.19 484 MET A C 1
ATOM 3974 O O . MET A 1 484 ? 24.111 -1.292 8.658 1.00 72.19 484 MET A O 1
ATOM 3978 N N . GLN A 1 485 ? 24.479 -2.413 10.562 1.00 77.62 485 GLN A N 1
ATOM 3979 C CA . GLN A 1 485 ? 25.923 -2.554 10.353 1.00 77.62 485 GLN A CA 1
ATOM 3980 C C . GLN A 1 485 ? 26.234 -3.381 9.099 1.00 77.62 485 GLN A C 1
ATOM 3982 O O . GLN A 1 485 ? 27.049 -2.966 8.278 1.00 77.62 485 GLN A O 1
ATOM 3987 N N . ARG A 1 486 ? 25.517 -4.489 8.873 1.00 79.31 486 ARG A N 1
ATOM 3988 C CA . ARG A 1 486 ? 25.639 -5.271 7.632 1.00 79.31 486 ARG A CA 1
ATOM 3989 C C . ARG A 1 486 ? 25.224 -4.470 6.398 1.00 79.31 486 ARG A C 1
ATOM 3991 O O . ARG A 1 486 ? 25.897 -4.552 5.377 1.00 79.31 486 ARG A O 1
ATOM 3998 N N . ALA A 1 487 ? 24.163 -3.669 6.486 1.00 70.94 487 ALA A N 1
ATOM 3999 C CA . ALA A 1 487 ? 23.766 -2.772 5.403 1.00 70.94 487 ALA A CA 1
ATOM 4000 C C . ALA A 1 487 ? 24.833 -1.696 5.136 1.00 70.94 487 ALA A C 1
ATOM 4002 O O . ALA A 1 487 ? 25.135 -1.420 3.981 1.00 70.94 487 ALA A O 1
ATOM 4003 N N . THR A 1 488 ? 25.467 -1.142 6.176 1.00 73.12 488 THR A N 1
ATOM 4004 C CA . THR A 1 488 ? 26.578 -0.195 6.001 1.00 73.12 488 THR A CA 1
ATOM 4005 C C . THR A 1 488 ? 27.827 -0.849 5.418 1.00 73.12 488 THR A C 1
ATOM 4007 O O . THR A 1 488 ? 28.498 -0.218 4.616 1.00 73.12 488 THR A O 1
ATOM 4010 N N . GLU A 1 489 ? 28.126 -2.107 5.750 1.00 80.38 489 GLU A N 1
ATOM 4011 C CA . GLU A 1 489 ? 29.242 -2.853 5.151 1.00 80.38 489 GLU A CA 1
ATOM 4012 C C . GLU A 1 489 ? 28.987 -3.183 3.672 1.00 80.38 489 GLU A C 1
ATOM 4014 O O . GLU A 1 489 ? 29.912 -3.139 2.866 1.00 80.38 489 GLU A O 1
ATOM 4019 N N . ILE A 1 490 ? 27.739 -3.493 3.297 1.00 80.12 490 ILE A N 1
ATOM 4020 C CA . ILE A 1 490 ? 27.348 -3.683 1.891 1.00 80.12 490 ILE A CA 1
ATOM 4021 C C . ILE A 1 490 ? 27.486 -2.363 1.130 1.00 80.12 490 ILE A C 1
ATOM 4023 O O . ILE A 1 490 ? 28.125 -2.341 0.086 1.00 80.12 490 ILE A O 1
ATOM 4027 N N . LEU A 1 491 ? 26.982 -1.260 1.690 1.00 71.19 491 LEU A N 1
ATOM 4028 C CA . LEU A 1 491 ? 27.117 0.066 1.083 1.00 71.19 491 LEU A CA 1
ATOM 4029 C C . LEU A 1 491 ? 28.581 0.509 0.971 1.00 71.19 491 LEU A C 1
ATOM 4031 O O . LEU A 1 491 ? 28.951 1.106 -0.029 1.00 71.19 491 LEU A O 1
ATOM 4035 N N . GLN A 1 492 ? 29.431 0.191 1.951 1.00 78.19 492 GLN A N 1
ATOM 4036 C CA . GLN A 1 492 ? 30.871 0.456 1.870 1.00 78.19 492 GLN A CA 1
ATOM 4037 C C . GLN A 1 492 ? 31.548 -0.358 0.765 1.00 78.19 492 GLN A C 1
ATOM 4039 O O . GLN A 1 492 ? 32.411 0.175 0.077 1.00 78.19 492 GLN A O 1
ATOM 4044 N N . LYS A 1 493 ? 31.146 -1.619 0.558 1.00 80.12 493 LYS A N 1
ATOM 4045 C CA . LYS A 1 493 ? 31.641 -2.429 -0.565 1.00 80.12 493 LYS A CA 1
ATOM 4046 C C . LYS A 1 493 ? 31.179 -1.884 -1.909 1.00 80.12 493 LYS A C 1
ATOM 4048 O O . LYS A 1 493 ? 31.990 -1.792 -2.818 1.00 80.12 493 LYS A O 1
ATOM 4053 N N . GLU A 1 494 ? 29.916 -1.486 -2.027 1.00 77.44 494 GLU A N 1
ATOM 4054 C CA . GLU A 1 494 ? 29.404 -0.841 -3.241 1.00 77.44 494 GLU A CA 1
ATOM 4055 C C . GLU A 1 494 ? 30.112 0.501 -3.496 1.00 77.44 494 GLU A C 1
ATOM 4057 O O . GLU A 1 494 ? 30.447 0.820 -4.633 1.00 77.44 494 GLU A O 1
ATOM 4062 N N . GLU A 1 495 ? 30.417 1.272 -2.448 1.00 73.50 495 GLU A N 1
ATOM 4063 C CA . GLU A 1 495 ? 31.199 2.507 -2.557 1.00 73.50 495 GLU A CA 1
ATOM 4064 C C . GLU A 1 495 ? 32.651 2.235 -2.988 1.00 73.50 495 GLU A C 1
ATOM 4066 O O . GLU A 1 495 ? 33.191 2.979 -3.806 1.00 73.50 495 GLU A O 1
ATOM 4071 N N . GLU A 1 496 ? 33.285 1.171 -2.483 1.00 81.56 496 GLU A N 1
ATOM 4072 C CA . GLU A 1 496 ? 34.606 0.717 -2.936 1.00 81.56 496 GLU A CA 1
ATOM 4073 C C . GLU A 1 496 ? 34.577 0.244 -4.396 1.00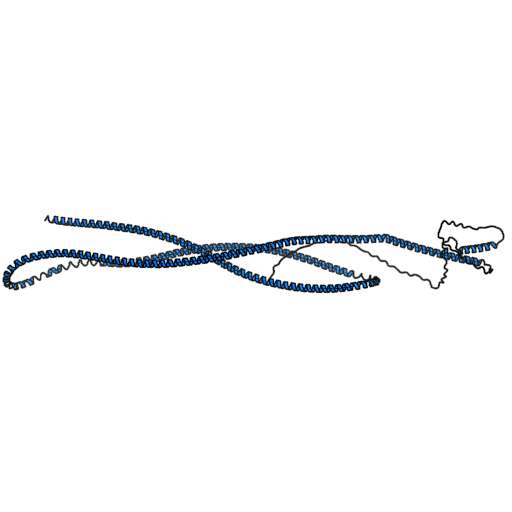 81.56 496 GLU A C 1
ATOM 4075 O O . GLU A 1 496 ? 35.439 0.650 -5.168 1.00 81.56 496 GLU A O 1
ATOM 4080 N N . GLU A 1 497 ? 33.558 -0.506 -4.819 1.00 79.31 497 GLU A N 1
ATOM 4081 C CA . GLU A 1 497 ? 33.384 -0.933 -6.215 1.00 79.31 497 GLU A CA 1
ATOM 4082 C C . GLU A 1 497 ? 33.162 0.260 -7.159 1.00 79.31 497 GLU A C 1
ATOM 4084 O O . GLU A 1 497 ? 33.738 0.316 -8.249 1.00 79.31 497 GLU A O 1
ATOM 4089 N N . ILE A 1 498 ? 32.378 1.259 -6.736 1.00 75.25 498 ILE A N 1
ATOM 4090 C CA . ILE A 1 498 ? 32.190 2.511 -7.482 1.00 75.25 498 ILE A CA 1
ATOM 4091 C C . ILE A 1 498 ? 33.494 3.314 -7.525 1.00 75.25 498 ILE A C 1
ATOM 4093 O O . ILE A 1 498 ? 33.814 3.905 -8.557 1.00 75.25 498 ILE A O 1
ATOM 4097 N N . ARG A 1 499 ? 34.269 3.336 -6.435 1.00 83.38 499 ARG A N 1
ATOM 4098 C CA . ARG A 1 499 ? 35.571 4.011 -6.379 1.00 83.38 499 ARG A CA 1
ATOM 4099 C C . ARG A 1 499 ? 36.584 3.340 -7.304 1.00 83.38 499 ARG A C 1
ATOM 4101 O O . ARG A 1 499 ? 37.243 4.042 -8.064 1.00 83.38 499 ARG A O 1
ATOM 4108 N N . ASP A 1 500 ? 36.638 2.013 -7.317 1.00 81.75 500 ASP A N 1
ATOM 4109 C CA . ASP A 1 500 ? 37.482 1.236 -8.224 1.00 81.75 500 ASP A CA 1
ATOM 4110 C C . ASP A 1 500 ? 37.072 1.443 -9.691 1.00 81.75 500 ASP A C 1
ATOM 4112 O O . ASP A 1 500 ? 37.931 1.614 -10.560 1.00 81.75 500 ASP A O 1
ATOM 4116 N N . ALA A 1 501 ? 35.766 1.506 -9.979 1.00 77.38 501 ALA A N 1
ATOM 4117 C CA . ALA A 1 501 ? 35.253 1.843 -11.306 1.00 77.38 501 ALA A CA 1
ATOM 4118 C C . ALA A 1 501 ? 35.606 3.285 -11.709 1.00 77.38 501 ALA A C 1
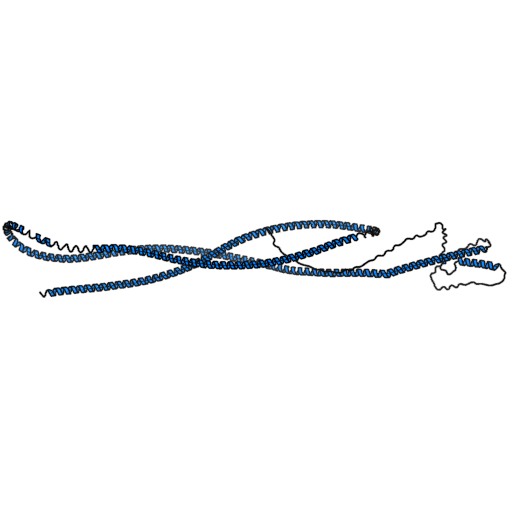ATOM 4120 O O . ALA A 1 501 ? 35.992 3.539 -12.851 1.00 77.38 501 ALA A O 1
ATOM 4121 N N . MET A 1 502 ? 35.533 4.233 -10.773 1.00 74.81 502 MET A N 1
ATOM 4122 C CA . MET A 1 502 ? 35.918 5.625 -10.998 1.00 74.81 502 MET A CA 1
ATOM 4123 C C . MET A 1 502 ? 37.428 5.763 -11.243 1.00 74.81 502 MET A C 1
ATOM 4125 O O . MET A 1 502 ? 37.836 6.518 -12.126 1.00 74.81 502 MET A O 1
ATOM 4129 N N . ASP A 1 503 ? 38.259 5.009 -10.525 1.00 78.88 503 ASP A N 1
ATOM 4130 C CA . ASP A 1 503 ? 39.706 4.968 -10.738 1.00 78.88 503 ASP A CA 1
ATOM 4131 C C . ASP A 1 503 ? 40.074 4.278 -12.061 1.00 78.88 503 ASP A C 1
ATOM 4133 O O . ASP A 1 503 ? 41.026 4.691 -12.724 1.00 78.88 503 ASP A O 1
ATOM 4137 N N . ALA A 1 504 ? 39.302 3.281 -12.505 1.00 77.44 504 ALA A N 1
ATOM 4138 C CA . ALA A 1 504 ? 39.452 2.686 -13.833 1.00 77.44 504 ALA A CA 1
ATOM 4139 C C . ALA A 1 504 ? 39.135 3.694 -14.953 1.00 77.44 504 ALA A C 1
ATOM 4141 O O . ALA A 1 504 ? 39.900 3.802 -15.911 1.00 77.44 504 ALA A O 1
ATOM 4142 N N . VAL A 1 505 ? 38.068 4.487 -14.801 1.00 72.38 505 VAL A N 1
ATOM 4143 C CA . VAL A 1 505 ? 37.730 5.571 -15.740 1.00 72.38 505 VAL A CA 1
ATOM 4144 C C . VAL A 1 505 ? 38.789 6.675 -15.717 1.00 72.38 505 VAL A C 1
ATOM 4146 O O . VAL A 1 505 ? 39.163 7.178 -16.772 1.00 72.38 505 VAL A O 1
ATOM 4149 N N . ARG A 1 506 ? 39.337 7.028 -14.547 1.00 75.38 506 ARG A N 1
ATOM 4150 C CA . ARG A 1 506 ? 40.452 7.986 -14.454 1.00 75.38 506 ARG A CA 1
ATOM 4151 C C . ARG A 1 506 ? 41.695 7.504 -15.192 1.00 75.38 506 ARG A C 1
ATOM 4153 O O . ARG A 1 506 ? 42.261 8.279 -15.950 1.00 75.38 506 ARG A O 1
ATOM 4160 N N . ARG A 1 507 ? 42.073 6.229 -15.045 1.00 78.06 507 ARG A N 1
ATOM 4161 C CA . ARG A 1 507 ? 43.188 5.647 -15.814 1.00 78.06 507 ARG A CA 1
ATOM 4162 C C . ARG A 1 507 ? 42.927 5.692 -17.317 1.00 78.06 507 ARG A C 1
ATOM 4164 O O . ARG A 1 507 ? 43.835 6.012 -18.069 1.00 78.06 507 ARG A O 1
ATOM 4171 N N . GLN A 1 508 ? 41.691 5.437 -17.746 1.00 73.62 508 GLN A N 1
ATOM 4172 C CA . GLN A 1 508 ? 41.328 5.539 -19.158 1.00 73.62 508 GLN A CA 1
ATOM 4173 C C . GLN A 1 508 ? 41.442 6.982 -19.679 1.00 73.62 508 GLN A C 1
ATOM 4175 O O . GLN A 1 508 ? 41.951 7.192 -20.774 1.00 73.62 508 GLN A O 1
ATOM 4180 N N . ILE A 1 509 ? 41.033 7.975 -18.886 1.00 72.00 509 ILE A N 1
ATOM 4181 C CA . ILE A 1 509 ? 41.198 9.398 -19.221 1.00 72.00 509 ILE A CA 1
ATOM 4182 C C . ILE A 1 509 ? 42.684 9.782 -19.283 1.00 72.00 509 ILE A C 1
ATOM 4184 O O . ILE A 1 509 ? 43.083 10.518 -20.184 1.00 72.00 509 ILE A O 1
ATOM 4188 N N . ASP A 1 510 ? 43.511 9.274 -18.368 1.00 74.81 510 ASP A N 1
ATOM 4189 C CA . ASP A 1 510 ? 44.958 9.510 -18.384 1.00 74.81 510 ASP A CA 1
ATOM 4190 C C . ASP A 1 510 ? 45.615 8.875 -19.630 1.00 74.81 510 ASP A C 1
ATOM 4192 O O . ASP A 1 510 ? 46.433 9.517 -20.293 1.00 74.81 510 ASP A O 1
ATOM 4196 N N . ASP A 1 511 ? 45.211 7.657 -20.007 1.00 74.06 511 ASP A N 1
ATOM 4197 C CA . ASP A 1 511 ? 45.689 6.961 -21.210 1.00 74.06 511 ASP A CA 1
ATOM 4198 C C . ASP A 1 511 ? 45.247 7.672 -22.507 1.00 74.06 511 ASP A C 1
ATOM 4200 O O . ASP A 1 511 ? 46.034 7.812 -23.452 1.00 74.06 511 ASP A O 1
ATOM 4204 N N . GLU A 1 512 ? 44.011 8.180 -22.549 1.00 70.56 512 GLU A N 1
ATOM 4205 C CA . GLU A 1 512 ? 43.500 9.014 -23.644 1.00 70.56 512 GLU A CA 1
ATOM 4206 C C . GLU A 1 512 ? 44.233 10.367 -23.708 1.00 70.56 512 GLU A C 1
ATOM 4208 O O . GLU A 1 512 ? 44.586 10.826 -24.796 1.00 70.56 512 GLU A O 1
ATOM 4213 N N . GLY A 1 513 ? 44.576 10.961 -22.561 1.00 69.38 513 GLY A N 1
ATOM 4214 C CA . GLY A 1 513 ? 45.408 12.163 -22.474 1.00 69.38 513 GLY A CA 1
ATOM 4215 C C . GLY A 1 513 ? 46.824 11.958 -23.025 1.00 69.38 513 GLY A C 1
ATOM 4216 O O . GLY A 1 513 ? 47.343 12.814 -23.744 1.00 69.38 513 GLY A O 1
ATOM 4217 N N . VAL A 1 514 ? 47.436 10.796 -22.774 1.00 71.50 514 VAL A N 1
ATOM 4218 C CA . VAL A 1 514 ? 48.737 10.421 -23.359 1.00 71.50 514 VAL A CA 1
ATOM 4219 C C . VAL A 1 514 ? 48.639 10.218 -24.877 1.00 71.50 514 VAL A C 1
ATOM 4221 O O . VAL A 1 514 ? 49.589 10.532 -25.596 1.00 71.50 514 VAL A O 1
ATOM 4224 N N . MET A 1 515 ? 47.510 9.721 -25.394 1.00 67.50 515 MET A N 1
ATOM 4225 C CA . MET A 1 515 ? 47.278 9.625 -26.843 1.00 67.50 515 MET A CA 1
ATOM 4226 C C . MET A 1 515 ? 47.097 10.993 -27.503 1.00 67.50 515 MET A C 1
ATOM 4228 O O . MET A 1 515 ? 47.675 11.219 -28.565 1.00 67.50 515 MET A O 1
ATOM 4232 N N . ILE A 1 516 ? 46.377 11.919 -26.869 1.00 68.00 516 ILE A N 1
ATOM 4233 C CA . ILE A 1 516 ? 46.234 13.297 -27.363 1.00 68.00 516 ILE A CA 1
ATOM 4234 C C . ILE A 1 516 ? 47.603 13.991 -27.419 1.00 68.00 516 ILE A C 1
ATOM 4236 O O . ILE A 1 516 ? 47.943 14.576 -28.444 1.00 68.00 516 ILE A O 1
ATOM 4240 N N . GLY A 1 517 ? 48.448 13.818 -26.394 1.00 66.75 517 GLY A N 1
ATOM 4241 C CA . GLY A 1 517 ? 49.814 14.358 -26.398 1.00 66.75 517 GLY A CA 1
ATOM 4242 C C . GLY A 1 517 ? 50.695 13.838 -27.545 1.00 66.75 517 GLY A C 1
ATOM 4243 O O . GLY A 1 517 ? 51.512 14.585 -28.077 1.00 66.75 517 GLY A O 1
ATOM 4244 N N . LYS A 1 518 ? 50.503 12.586 -27.983 1.00 71.38 518 LYS A N 1
ATOM 4245 C CA . LYS A 1 518 ? 51.212 12.019 -29.147 1.00 71.38 518 LYS A CA 1
ATOM 4246 C C . LYS A 1 518 ? 50.679 12.550 -30.480 1.00 71.38 518 LYS A C 1
ATOM 4248 O O . LYS A 1 518 ? 51.446 12.681 -31.429 1.00 71.38 518 LYS A O 1
ATOM 4253 N N . ILE A 1 519 ? 49.383 12.851 -30.567 1.00 63.94 519 ILE A N 1
ATOM 4254 C CA . ILE A 1 519 ? 48.765 13.435 -31.769 1.00 63.94 519 ILE A CA 1
ATOM 4255 C C . ILE A 1 519 ? 49.226 14.888 -31.958 1.00 63.94 519 ILE A C 1
ATOM 4257 O O . ILE A 1 519 ? 49.538 15.277 -33.081 1.00 63.94 519 ILE A O 1
ATOM 4261 N N . ASP A 1 520 ? 49.362 15.653 -30.873 1.00 59.81 520 ASP A N 1
ATOM 4262 C CA . ASP A 1 520 ? 49.907 17.016 -30.922 1.00 59.81 520 ASP A CA 1
ATOM 4263 C C . ASP A 1 520 ? 51.387 17.041 -31.355 1.00 59.81 520 ASP A C 1
ATOM 4265 O O . ASP A 1 520 ? 51.806 17.933 -32.095 1.00 59.81 520 ASP A O 1
ATOM 4269 N N . GLU A 1 521 ? 52.180 16.035 -30.972 1.00 66.38 521 GLU A N 1
ATOM 4270 C CA . GLU A 1 521 ? 53.576 15.884 -31.412 1.00 66.38 521 GLU A CA 1
ATOM 4271 C C . GLU A 1 521 ? 53.674 15.528 -32.914 1.00 66.38 521 GLU A C 1
ATOM 4273 O O . GLU A 1 521 ? 54.537 16.044 -33.630 1.00 66.38 521 GLU A O 1
ATOM 4278 N N . HIS A 1 522 ? 52.736 14.723 -33.430 1.00 61.72 522 HIS A N 1
ATOM 4279 C CA . HIS A 1 522 ? 52.621 14.418 -34.862 1.00 61.72 522 HIS A CA 1
ATOM 4280 C C . HIS A 1 522 ? 52.178 15.629 -35.695 1.00 61.72 522 HIS A C 1
ATOM 4282 O O . HIS A 1 522 ? 52.789 15.910 -36.724 1.00 61.72 522 HIS A O 1
ATOM 4288 N N . LEU A 1 523 ? 51.202 16.407 -35.219 1.00 59.06 523 LEU A N 1
ATOM 4289 C CA . LEU A 1 523 ? 50.771 17.647 -35.874 1.00 59.06 523 LEU A CA 1
ATOM 4290 C C . LEU A 1 523 ? 51.896 18.690 -35.949 1.00 59.06 523 LEU A C 1
ATOM 4292 O O . LEU A 1 523 ? 52.021 19.386 -36.954 1.00 59.06 523 LEU A O 1
ATOM 4296 N N . LEU A 1 524 ? 52.757 18.768 -34.930 1.00 62.66 524 LEU A N 1
ATOM 4297 C CA . LEU A 1 524 ? 53.928 19.650 -34.947 1.00 62.66 524 LEU A CA 1
ATOM 4298 C C . LEU A 1 524 ? 54.984 19.210 -35.981 1.00 62.66 524 LEU A C 1
ATOM 4300 O O . LEU A 1 524 ? 55.715 20.049 -36.507 1.00 62.66 524 LEU A O 1
ATOM 4304 N N . THR A 1 525 ? 55.050 17.911 -36.281 1.00 63.84 525 THR A N 1
ATOM 4305 C CA . THR A 1 525 ? 55.993 17.328 -37.247 1.00 63.84 525 THR A CA 1
ATOM 4306 C C . THR A 1 525 ? 55.499 17.527 -38.685 1.00 63.84 525 THR A C 1
ATOM 4308 O O . THR A 1 525 ? 56.259 17.982 -39.538 1.00 63.84 525 THR A O 1
ATOM 4311 N N . ASP A 1 526 ? 54.204 17.320 -38.931 1.00 56.12 526 ASP A N 1
ATOM 4312 C CA . ASP A 1 526 ? 53.578 17.526 -40.245 1.00 56.12 526 ASP A CA 1
ATOM 4313 C C . ASP A 1 526 ? 53.563 19.015 -40.652 1.00 56.12 526 ASP A C 1
ATOM 4315 O O . ASP A 1 526 ? 53.725 19.359 -41.826 1.00 56.12 526 ASP A O 1
ATOM 4319 N N . GLN A 1 527 ? 53.462 19.926 -39.675 1.00 57.97 527 GLN A N 1
ATOM 4320 C CA . GLN A 1 527 ? 53.572 21.371 -39.903 1.00 57.97 527 GLN A CA 1
ATOM 4321 C C . GLN A 1 527 ? 54.982 21.786 -40.381 1.00 57.97 527 GLN A C 1
ATOM 4323 O O . GLN A 1 527 ? 55.110 22.760 -41.119 1.00 57.97 527 GLN A O 1
ATOM 4328 N N . GLN A 1 528 ? 56.039 21.048 -40.010 1.00 55.12 528 GLN A N 1
ATOM 4329 C CA . GLN A 1 528 ? 57.419 21.314 -40.447 1.00 55.12 528 GLN A CA 1
ATOM 4330 C C . GLN A 1 528 ? 57.724 20.765 -41.852 1.00 55.12 528 GLN A C 1
ATOM 4332 O O . GLN A 1 528 ? 58.594 21.302 -42.539 1.00 55.12 528 GLN A O 1
ATOM 4337 N N . GLU A 1 529 ? 57.004 19.739 -42.316 1.00 54.88 529 GLU A N 1
ATOM 4338 C CA . GLU A 1 529 ? 57.151 19.201 -43.677 1.00 54.88 529 GLU A CA 1
ATOM 4339 C C . GLU A 1 529 ? 56.454 20.087 -44.725 1.00 54.88 529 GLU A C 1
ATOM 4341 O O . GLU A 1 529 ? 56.976 20.270 -45.831 1.00 54.88 529 GLU A O 1
ATOM 4346 N N . LEU A 1 530 ? 55.336 20.727 -44.361 1.00 50.84 530 LEU A N 1
ATOM 4347 C CA . LEU A 1 530 ? 54.584 21.625 -45.247 1.00 50.84 530 LEU A CA 1
ATOM 4348 C C . LEU A 1 530 ? 55.391 22.867 -45.680 1.00 50.84 530 LEU A C 1
ATOM 4350 O O . LEU A 1 530 ? 55.287 23.307 -46.827 1.00 50.84 530 LEU A O 1
ATOM 4354 N N . ASP A 1 531 ? 56.259 23.381 -44.805 1.00 51.28 531 ASP A N 1
ATOM 4355 C CA . ASP A 1 531 ? 57.120 24.540 -45.088 1.00 51.28 531 ASP A CA 1
ATOM 4356 C C . ASP A 1 531 ? 58.254 24.230 -46.090 1.00 51.28 531 ASP A C 1
ATOM 4358 O O . ASP A 1 531 ? 58.873 25.143 -46.638 1.00 51.28 531 ASP A O 1
ATOM 4362 N N . THR A 1 532 ? 58.517 22.953 -46.398 1.00 54.69 532 THR A N 1
ATOM 4363 C CA . THR A 1 532 ? 59.544 22.560 -47.385 1.00 54.69 532 THR A CA 1
ATOM 4364 C C . THR A 1 532 ? 59.012 22.439 -48.818 1.00 54.69 532 THR A C 1
ATOM 4366 O O . THR A 1 532 ? 59.792 22.512 -49.770 1.00 54.69 532 THR A O 1
ATOM 4369 N N . ILE A 1 533 ? 57.690 22.329 -48.998 1.00 54.78 533 ILE A N 1
ATOM 4370 C CA . ILE A 1 533 ? 57.040 22.131 -50.308 1.00 54.78 533 ILE A CA 1
ATOM 4371 C C . ILE A 1 533 ? 56.713 23.469 -50.999 1.00 54.78 533 ILE A C 1
ATOM 4373 O O . ILE A 1 533 ? 56.649 23.542 -52.227 1.00 54.78 533 ILE A O 1
ATOM 4377 N N . THR A 1 534 ? 56.623 24.567 -50.247 1.00 48.91 534 THR A N 1
ATOM 4378 C CA . THR A 1 534 ? 56.271 25.908 -50.755 1.00 48.91 534 THR A CA 1
ATOM 4379 C C . THR A 1 534 ? 57.359 26.585 -51.609 1.00 48.91 534 THR A C 1
ATOM 4381 O O . THR A 1 534 ? 57.098 27.613 -52.230 1.00 48.91 534 THR A O 1
ATOM 4384 N N . ASN A 1 535 ? 58.554 25.993 -51.743 1.00 48.84 535 ASN A N 1
ATOM 4385 C CA . ASN A 1 535 ? 59.658 26.533 -52.556 1.00 48.84 535 ASN A CA 1
ATOM 4386 C C . ASN A 1 535 ? 59.756 25.975 -53.999 1.00 48.84 535 ASN A C 1
ATOM 4388 O O . ASN A 1 535 ? 60.695 26.321 -54.716 1.00 48.84 535 ASN A O 1
ATOM 4392 N N . ALA A 1 536 ? 58.808 25.147 -54.467 1.00 49.66 536 ALA A N 1
ATOM 4393 C CA . ALA A 1 536 ? 58.870 24.509 -55.797 1.00 49.66 536 ALA A CA 1
ATOM 4394 C C . ALA A 1 536 ? 57.870 25.044 -56.852 1.00 49.66 536 ALA A C 1
ATOM 4396 O O . ALA A 1 536 ? 57.874 24.580 -57.995 1.00 49.66 536 ALA A O 1
ATOM 4397 N N . GLU A 1 537 ? 57.037 26.036 -56.524 1.00 47.47 537 GLU A N 1
ATOM 4398 C CA . GLU A 1 537 ? 55.946 26.505 -57.405 1.00 47.47 537 GLU A CA 1
ATOM 4399 C C . GLU A 1 537 ? 56.299 27.710 -58.302 1.00 47.47 537 GLU A C 1
ATOM 4401 O O . GLU A 1 537 ? 55.459 28.203 -59.050 1.00 47.47 537 GLU A O 1
ATOM 4406 N N . ALA A 1 538 ? 57.561 28.149 -58.325 1.00 48.91 538 ALA A N 1
ATOM 4407 C CA . ALA A 1 538 ? 57.979 29.354 -59.052 1.00 48.91 538 ALA A CA 1
ATOM 4408 C C . ALA A 1 538 ? 58.301 29.168 -60.559 1.00 48.91 538 ALA A C 1
ATOM 4410 O O . ALA A 1 538 ? 58.669 30.139 -61.213 1.00 48.91 538 ALA A O 1
ATOM 4411 N N . ILE A 1 539 ? 58.179 27.965 -61.147 1.00 54.25 539 ILE A N 1
ATOM 4412 C CA . ILE A 1 539 ? 58.631 27.696 -62.541 1.00 54.25 539 ILE A CA 1
ATOM 4413 C C . ILE A 1 539 ? 57.482 27.386 -63.536 1.00 54.25 539 ILE A C 1
ATOM 4415 O O . ILE A 1 539 ? 57.709 27.305 -64.739 1.00 54.25 539 ILE A O 1
ATOM 4419 N N . ARG A 1 540 ? 56.212 27.286 -63.113 1.00 53.53 540 ARG A N 1
ATOM 4420 C CA . ARG A 1 540 ? 55.084 26.944 -64.025 1.00 53.53 540 ARG A CA 1
ATOM 4421 C C . ARG A 1 540 ? 54.245 28.129 -64.536 1.00 53.53 540 ARG A C 1
ATOM 4423 O O . ARG A 1 540 ? 53.148 27.915 -65.044 1.00 53.53 540 ARG A O 1
ATOM 4430 N N . ALA A 1 541 ? 54.748 29.359 -64.451 1.00 47.44 541 ALA A N 1
ATOM 4431 C CA . ALA A 1 541 ? 53.983 30.565 -64.800 1.00 47.44 541 ALA A CA 1
ATOM 4432 C C . ALA A 1 541 ? 53.968 30.939 -66.304 1.00 47.44 541 ALA A C 1
ATOM 4434 O O . ALA A 1 541 ? 53.167 31.774 -66.704 1.00 47.44 541 ALA A O 1
ATOM 4435 N N . GLU A 1 542 ? 54.784 30.319 -67.167 1.00 48.75 542 GLU A N 1
ATOM 4436 C CA . GLU A 1 542 ? 54.971 30.784 -68.563 1.00 48.75 542 GLU A CA 1
ATOM 4437 C C . GLU A 1 542 ? 54.103 30.048 -69.615 1.00 48.75 542 GLU A C 1
ATOM 4439 O O . GLU A 1 542 ? 54.022 30.455 -70.770 1.00 48.75 542 GLU A O 1
ATOM 4444 N N . GLN A 1 543 ? 53.393 28.974 -69.240 1.00 52.81 543 GLN A N 1
ATOM 4445 C CA . GLN A 1 543 ? 52.502 28.229 -70.156 1.00 52.81 543 GLN A CA 1
ATOM 4446 C C . GLN A 1 543 ? 51.015 28.631 -70.059 1.00 52.81 543 GLN A C 1
ATOM 4448 O O . GLN A 1 543 ? 50.198 28.145 -70.844 1.00 52.81 543 GLN A O 1
ATOM 4453 N N . ALA A 1 544 ? 50.657 29.531 -69.137 1.00 49.53 544 ALA A N 1
ATOM 4454 C CA . ALA A 1 544 ? 49.272 29.937 -68.876 1.00 49.53 544 ALA A CA 1
ATOM 4455 C C . ALA A 1 544 ? 48.722 30.989 -69.868 1.00 49.53 544 ALA A C 1
ATOM 4457 O O . ALA A 1 544 ? 47.521 31.017 -70.129 1.00 49.53 544 ALA A O 1
ATOM 4458 N N . GLU A 1 545 ? 49.587 31.784 -70.506 1.00 49.97 545 GLU A N 1
ATOM 4459 C CA . GLU A 1 545 ? 49.193 32.955 -71.317 1.00 49.97 545 GLU A CA 1
ATOM 4460 C C . GLU A 1 545 ? 48.512 32.591 -72.660 1.00 49.97 545 GLU A C 1
ATOM 4462 O O . GLU A 1 545 ? 47.791 33.387 -73.256 1.00 49.97 545 GLU A O 1
ATOM 4467 N N . ARG A 1 546 ? 48.660 31.349 -73.150 1.00 54.84 546 ARG A N 1
ATOM 4468 C CA . ARG A 1 546 ? 47.999 30.895 -74.397 1.00 54.84 546 ARG A CA 1
ATOM 4469 C C . ARG A 1 546 ? 46.599 30.306 -74.200 1.00 54.84 546 ARG A C 1
ATOM 4471 O O . ARG A 1 546 ? 45.864 30.186 -75.177 1.00 54.84 546 ARG A O 1
ATOM 4478 N N . ILE A 1 547 ? 46.219 29.941 -72.975 1.00 57.03 547 ILE A N 1
ATOM 4479 C CA . ILE A 1 547 ? 44.899 29.357 -72.664 1.00 57.03 547 ILE A CA 1
ATOM 4480 C C . ILE A 1 547 ? 43.859 30.461 -72.384 1.00 57.03 547 ILE A C 1
ATOM 4482 O O . ILE A 1 547 ? 42.668 30.275 -72.641 1.00 57.03 547 ILE A O 1
ATOM 4486 N N . GLU A 1 548 ? 44.314 31.642 -71.962 1.00 51.56 548 GLU A N 1
ATOM 4487 C CA . GLU A 1 548 ? 43.492 32.802 -71.593 1.00 51.56 548 GLU A CA 1
ATOM 4488 C C . GLU A 1 548 ? 42.581 33.296 -72.736 1.00 51.56 548 GLU A C 1
ATOM 4490 O O . GLU A 1 548 ? 41.398 33.566 -72.534 1.00 51.56 548 GLU A O 1
ATOM 4495 N N . THR A 1 549 ? 43.063 33.274 -73.981 1.00 56.56 549 THR A N 1
ATOM 4496 C CA . THR A 1 549 ? 42.281 33.735 -75.147 1.00 56.56 549 THR A CA 1
ATOM 4497 C C . THR A 1 549 ? 41.158 32.779 -75.576 1.00 56.56 549 THR A C 1
ATOM 4499 O O . THR A 1 549 ? 40.216 33.205 -76.240 1.00 56.56 549 THR A O 1
ATOM 4502 N N . ASN A 1 550 ? 41.205 31.505 -75.169 1.00 54.31 550 ASN A N 1
ATOM 4503 C CA . ASN A 1 550 ? 40.157 30.511 -75.452 1.00 54.31 550 ASN A CA 1
ATOM 4504 C C . ASN A 1 550 ? 39.140 30.398 -74.294 1.00 54.31 550 ASN A C 1
ATOM 4506 O O . ASN A 1 550 ? 38.005 29.962 -74.486 1.00 54.31 550 ASN A O 1
ATOM 4510 N N . LEU A 1 551 ? 39.517 30.837 -73.087 1.00 56.75 551 LEU A N 1
ATOM 4511 C CA . LEU A 1 551 ? 38.625 30.898 -71.926 1.00 56.75 551 LEU A CA 1
ATOM 4512 C C . LEU A 1 551 ? 37.716 32.134 -71.937 1.00 56.75 551 LEU A C 1
ATOM 4514 O O . LEU A 1 551 ? 36.595 32.036 -71.440 1.00 56.75 551 LEU A O 1
ATOM 4518 N N . GLN A 1 552 ? 38.116 33.239 -72.577 1.00 55.91 552 GLN A N 1
ATOM 4519 C CA . GLN A 1 552 ? 37.304 34.463 -72.651 1.00 55.91 552 GLN A CA 1
ATOM 4520 C C . GLN A 1 552 ? 35.914 34.229 -73.283 1.00 55.91 552 GLN A C 1
ATOM 4522 O O . GLN A 1 552 ? 34.923 34.759 -72.799 1.00 55.91 552 GLN A O 1
ATOM 4527 N N . GLY A 1 553 ? 35.804 33.351 -74.290 1.00 60.44 553 GLY A N 1
ATOM 4528 C CA . GLY A 1 553 ? 34.513 32.991 -74.901 1.00 60.44 553 GLY A CA 1
ATOM 4529 C C . GLY A 1 553 ? 33.647 32.032 -74.070 1.00 60.44 553 GLY A C 1
ATOM 4530 O O . GLY A 1 553 ? 32.442 31.946 -74.291 1.00 60.44 553 GLY A O 1
ATOM 4531 N N . LYS A 1 554 ? 34.234 31.310 -73.103 1.00 60.59 554 LYS A N 1
ATOM 4532 C CA . LYS A 1 554 ? 33.489 30.489 -72.128 1.00 60.59 554 LYS A CA 1
ATOM 4533 C C . LYS A 1 554 ? 33.075 31.299 -70.897 1.00 60.59 554 LYS A C 1
ATOM 4535 O O . LYS A 1 554 ? 32.060 30.973 -70.287 1.00 60.59 554 LYS A O 1
ATOM 4540 N N . PHE A 1 555 ? 33.813 32.361 -70.569 1.00 56.03 555 PHE A N 1
ATOM 4541 C CA . PHE A 1 555 ? 33.483 33.293 -69.489 1.00 56.03 555 PHE A CA 1
ATOM 4542 C C . PHE A 1 555 ? 32.192 34.077 -69.748 1.00 56.03 555 PHE A C 1
ATOM 4544 O O . PHE A 1 555 ? 31.442 34.285 -68.804 1.00 56.03 555 PHE A O 1
ATOM 4551 N N . ASP A 1 556 ? 31.865 34.420 -70.997 1.00 60.91 556 ASP A N 1
ATOM 4552 C CA . ASP A 1 556 ? 30.611 35.129 -71.312 1.00 60.91 556 ASP A CA 1
ATOM 4553 C C . ASP A 1 556 ? 29.356 34.249 -71.125 1.00 60.91 556 ASP A C 1
ATOM 4555 O O . ASP A 1 556 ? 28.285 34.750 -70.784 1.00 60.91 556 ASP A O 1
ATOM 4559 N N . VAL A 1 557 ? 29.485 32.924 -71.285 1.00 65.62 557 VAL A N 1
ATOM 4560 C CA . VAL A 1 557 ? 28.407 31.954 -71.001 1.00 65.62 557 VAL A CA 1
ATOM 4561 C C . VAL A 1 557 ? 28.313 31.672 -69.497 1.00 65.62 557 VAL A C 1
ATOM 4563 O O . VAL A 1 557 ? 27.221 31.677 -68.937 1.00 65.62 557 VAL A O 1
ATOM 4566 N N . LEU A 1 558 ? 29.457 31.524 -68.819 1.00 57.38 558 LEU A N 1
ATOM 4567 C CA . LEU A 1 558 ? 29.522 31.382 -67.360 1.00 57.38 558 LEU A CA 1
ATOM 4568 C C . LEU A 1 558 ? 29.038 32.635 -66.620 1.00 57.38 558 LEU A C 1
ATOM 4570 O O . LEU A 1 558 ? 28.433 32.502 -65.568 1.00 57.38 558 LEU A O 1
ATOM 4574 N N . ALA A 1 559 ? 29.239 33.840 -67.157 1.00 63.94 559 ALA A N 1
ATOM 4575 C CA . ALA A 1 559 ? 28.719 35.072 -66.568 1.00 63.94 559 ALA A CA 1
ATOM 4576 C C . ALA A 1 559 ? 27.181 35.100 -66.574 1.00 63.94 559 ALA A C 1
ATOM 4578 O O . ALA A 1 559 ? 26.575 35.537 -65.599 1.00 63.94 559 ALA A O 1
ATOM 4579 N N . ALA A 1 560 ? 26.541 34.575 -67.625 1.00 67.81 560 ALA A N 1
ATOM 4580 C CA . ALA A 1 560 ? 25.087 34.432 -67.667 1.00 67.81 560 ALA A CA 1
ATOM 4581 C C . ALA A 1 560 ? 24.588 33.401 -66.635 1.00 67.81 560 ALA A C 1
ATOM 4583 O O . ALA A 1 560 ? 23.651 33.695 -65.890 1.00 67.81 560 ALA A O 1
ATOM 4584 N N . ASP A 1 561 ? 25.257 32.252 -66.509 1.00 65.25 561 ASP A N 1
ATOM 4585 C CA . ASP A 1 561 ? 24.917 31.233 -65.505 1.00 65.25 561 ASP A CA 1
ATOM 4586 C C . ASP A 1 561 ? 25.187 31.713 -64.063 1.00 65.25 561 ASP A C 1
ATOM 4588 O O . ASP A 1 561 ? 24.409 31.423 -63.154 1.00 65.25 561 ASP A O 1
ATOM 4592 N N . VAL A 1 562 ? 26.224 32.530 -63.844 1.00 67.81 562 VAL A N 1
ATOM 4593 C CA . VAL A 1 562 ? 26.523 33.159 -62.547 1.00 67.81 562 VAL A CA 1
ATOM 4594 C C . VAL A 1 562 ? 25.431 34.150 -62.148 1.00 67.81 562 VAL A C 1
ATOM 4596 O O . VAL A 1 562 ? 25.030 34.135 -60.992 1.00 67.81 562 VAL A O 1
ATOM 4599 N N . THR A 1 563 ? 24.847 34.925 -63.069 1.00 70.75 563 THR A N 1
ATOM 4600 C CA . THR A 1 563 ? 23.705 35.794 -62.710 1.00 70.75 563 THR A CA 1
ATOM 4601 C C . THR A 1 563 ? 22.443 35.016 -62.314 1.00 70.75 563 THR A C 1
ATOM 4603 O O . THR A 1 563 ? 21.661 35.484 -61.483 1.00 70.75 563 THR A O 1
ATOM 4606 N N . VAL A 1 564 ? 22.243 33.808 -62.859 1.00 73.00 564 VAL A N 1
ATOM 4607 C CA . VAL A 1 564 ? 21.146 32.912 -62.453 1.00 73.00 564 VAL A CA 1
ATOM 4608 C C . VAL A 1 564 ? 21.429 32.313 -61.073 1.00 73.00 564 VAL A C 1
ATOM 4610 O O . VAL A 1 564 ? 20.544 32.319 -60.216 1.00 73.00 564 VAL A O 1
ATOM 4613 N N . LEU A 1 565 ? 22.667 31.880 -60.821 1.00 68.69 565 LEU A N 1
ATOM 4614 C CA . LEU A 1 565 ? 23.092 31.345 -59.525 1.00 68.69 565 LEU A CA 1
ATOM 4615 C C . LEU A 1 565 ? 23.137 32.414 -58.424 1.00 68.69 565 LEU A C 1
ATOM 4617 O O . LEU A 1 565 ? 22.782 32.122 -57.289 1.00 68.69 565 LEU A O 1
ATOM 4621 N N . GLU A 1 566 ? 23.488 33.662 -58.735 1.00 71.75 566 GLU A N 1
ATOM 4622 C CA . GLU A 1 566 ? 23.413 34.790 -57.798 1.00 71.75 566 GLU A CA 1
ATOM 4623 C C . GLU A 1 566 ? 21.958 35.106 -57.420 1.00 71.75 566 GLU A C 1
ATOM 4625 O O . GLU A 1 566 ? 21.661 35.376 -56.256 1.00 71.75 566 GLU A O 1
ATOM 4630 N N . ALA A 1 567 ? 21.019 35.004 -58.368 1.00 73.12 567 ALA A N 1
ATOM 4631 C CA . ALA A 1 567 ? 19.592 35.146 -58.081 1.00 73.12 567 ALA A CA 1
ATOM 4632 C C . ALA A 1 567 ? 19.038 33.982 -57.234 1.00 73.12 567 ALA A C 1
ATOM 4634 O O . ALA A 1 567 ? 18.127 34.184 -56.425 1.00 73.12 567 ALA A O 1
ATOM 4635 N N . GLU A 1 568 ? 19.572 32.768 -57.391 1.00 75.00 568 GLU A N 1
ATOM 4636 C CA . GLU A 1 568 ? 19.255 31.623 -56.530 1.00 75.00 568 GLU A CA 1
ATOM 4637 C C . GLU A 1 568 ? 19.907 31.735 -55.145 1.00 75.00 568 GLU A C 1
ATOM 4639 O O . GLU A 1 568 ? 19.245 31.446 -54.151 1.00 75.00 568 GLU A O 1
ATOM 4644 N N . ASP A 1 569 ? 21.136 32.241 -55.038 1.00 74.75 569 ASP A N 1
ATOM 4645 C CA . ASP A 1 569 ? 21.829 32.477 -53.766 1.00 74.75 569 ASP A CA 1
ATOM 4646 C C . ASP A 1 569 ? 21.139 33.569 -52.933 1.00 74.75 569 ASP A C 1
ATOM 4648 O O . ASP A 1 569 ? 21.002 33.435 -51.716 1.00 74.75 569 ASP A O 1
ATOM 4652 N N . VAL A 1 570 ? 20.594 34.613 -53.571 1.00 81.12 570 VAL A N 1
ATOM 4653 C CA . VAL A 1 570 ? 19.734 35.600 -52.893 1.00 81.12 570 VAL A CA 1
ATOM 4654 C C . VAL A 1 570 ? 18.470 34.936 -52.334 1.00 81.12 570 VAL A C 1
ATOM 4656 O O . VAL A 1 570 ? 18.145 35.147 -51.165 1.00 81.12 570 VAL A O 1
ATOM 4659 N N . LYS A 1 571 ? 17.803 34.060 -53.099 1.00 78.06 571 LYS A N 1
ATOM 4660 C CA . LYS A 1 571 ? 16.631 33.306 -52.609 1.00 78.06 571 LYS A CA 1
ATOM 4661 C C . LYS A 1 571 ? 16.996 32.341 -51.483 1.00 78.06 571 LYS A C 1
ATOM 4663 O O . LYS A 1 571 ? 16.253 32.225 -50.512 1.00 78.06 571 LYS A O 1
ATOM 4668 N N . ILE A 1 572 ? 18.138 31.660 -51.580 1.00 75.88 572 ILE A N 1
ATOM 4669 C CA . ILE A 1 572 ? 18.637 30.769 -50.529 1.00 75.88 572 ILE A CA 1
ATOM 4670 C C . ILE A 1 572 ? 18.926 31.577 -49.265 1.00 75.88 572 ILE A C 1
ATOM 4672 O O . ILE A 1 572 ? 18.500 31.167 -48.191 1.00 75.88 572 ILE A O 1
ATOM 4676 N N . LYS A 1 573 ? 19.562 32.749 -49.366 1.00 79.38 573 LYS A N 1
ATOM 4677 C CA . LYS A 1 573 ? 19.814 33.643 -48.225 1.00 79.38 573 LYS A CA 1
ATOM 4678 C C . LYS A 1 573 ? 18.524 34.158 -47.588 1.00 79.38 573 LYS A C 1
ATOM 4680 O O . LYS A 1 573 ? 18.439 34.176 -46.361 1.00 79.38 573 LYS A O 1
ATOM 4685 N N . GLU A 1 574 ? 17.512 34.503 -48.380 1.00 82.44 574 GLU A N 1
ATOM 4686 C CA . GLU A 1 574 ? 16.179 34.871 -47.880 1.00 82.44 574 GLU A CA 1
ATOM 4687 C C . GLU A 1 574 ? 15.489 33.696 -47.169 1.00 82.44 574 GLU A C 1
ATOM 4689 O O . GLU A 1 574 ? 14.963 33.857 -46.066 1.00 82.44 574 GLU A O 1
ATOM 4694 N N . HIS A 1 575 ? 15.542 32.489 -47.739 1.00 79.38 575 HIS A N 1
ATOM 4695 C CA . HIS A 1 575 ? 15.016 31.283 -47.097 1.00 79.38 575 HIS A CA 1
ATOM 4696 C C . HIS A 1 575 ? 15.771 30.937 -45.810 1.00 79.38 575 HIS A C 1
ATOM 4698 O O . HIS A 1 575 ? 15.147 30.571 -44.818 1.00 79.38 575 HIS A O 1
ATOM 4704 N N . LEU A 1 576 ? 17.093 31.095 -45.788 1.00 78.38 576 LEU A N 1
ATOM 4705 C CA . LEU A 1 576 ? 17.937 30.818 -44.628 1.00 78.38 576 LEU A CA 1
ATOM 4706 C C . LEU A 1 576 ? 17.698 31.852 -43.518 1.00 78.38 576 LEU A C 1
ATOM 4708 O O . LEU A 1 576 ? 17.641 31.485 -42.346 1.00 78.38 576 LEU A O 1
ATOM 4712 N N . ALA A 1 577 ? 17.475 33.123 -43.868 1.00 85.00 577 ALA A N 1
ATOM 4713 C CA . ALA A 1 577 ? 17.037 34.149 -42.923 1.00 85.00 577 ALA A CA 1
ATOM 4714 C C . ALA A 1 577 ? 15.668 33.803 -42.316 1.00 85.00 577 ALA A C 1
ATOM 4716 O O . ALA A 1 577 ? 15.521 33.825 -41.097 1.00 85.00 577 ALA A O 1
ATOM 4717 N N . LYS A 1 578 ? 14.709 33.371 -43.142 1.00 87.50 578 LYS A N 1
ATOM 4718 C CA . LYS A 1 578 ? 13.368 32.975 -42.689 1.00 87.50 578 LYS A CA 1
ATOM 4719 C C . LYS A 1 578 ? 13.373 31.707 -41.828 1.00 87.50 578 LYS A C 1
ATOM 4721 O O . LYS A 1 578 ? 12.634 31.613 -40.856 1.00 87.50 578 LYS A O 1
ATOM 4726 N N . VAL A 1 579 ? 14.235 30.738 -42.142 1.00 80.50 579 VAL A N 1
ATOM 4727 C CA . VAL A 1 579 ? 14.437 29.537 -41.314 1.00 80.50 579 VAL A CA 1
ATOM 4728 C C . VAL A 1 579 ? 15.099 29.895 -39.983 1.00 80.50 579 VAL A C 1
ATOM 4730 O O . VAL A 1 579 ? 14.707 29.349 -38.959 1.00 80.50 579 VAL A O 1
ATOM 4733 N N . LYS A 1 580 ? 16.061 30.826 -39.963 1.00 84.75 580 LYS A N 1
ATOM 4734 C CA . LYS A 1 580 ? 16.670 31.322 -38.716 1.00 84.75 580 LYS A CA 1
ATOM 4735 C C . LYS A 1 580 ? 15.666 32.063 -37.835 1.00 84.75 580 LYS A C 1
ATOM 4737 O O . LYS A 1 580 ? 15.707 31.890 -36.623 1.00 84.75 580 LYS A O 1
ATOM 4742 N N . GLU A 1 581 ? 14.774 32.844 -38.433 1.00 89.19 581 GLU A N 1
ATOM 4743 C CA . GLU A 1 581 ? 13.682 33.521 -37.729 1.00 89.19 581 GLU A CA 1
ATOM 4744 C C . GLU A 1 581 ? 12.713 32.501 -37.114 1.00 89.19 581 GLU A C 1
ATOM 4746 O O . GLU A 1 581 ? 12.495 32.521 -35.907 1.00 89.19 581 GLU A O 1
ATOM 4751 N N . LEU A 1 582 ? 12.258 31.510 -37.890 1.00 86.94 582 LEU A N 1
ATOM 4752 C CA . LEU A 1 582 ? 11.405 30.427 -37.381 1.00 86.94 582 LEU A CA 1
ATOM 4753 C C . LEU A 1 582 ? 12.095 29.574 -36.306 1.00 86.94 582 LEU A C 1
ATOM 4755 O O . LEU A 1 582 ? 11.444 29.141 -35.354 1.00 86.94 582 LEU A O 1
ATOM 4759 N N . LEU A 1 583 ? 13.404 29.331 -36.431 1.00 82.62 583 LEU A N 1
ATOM 4760 C CA . LEU A 1 583 ? 14.209 28.641 -35.419 1.00 82.62 583 LEU A CA 1
ATOM 4761 C C . LEU A 1 583 ? 14.282 29.463 -34.125 1.00 82.62 583 LEU A C 1
ATOM 4763 O O . LEU A 1 583 ? 14.224 28.906 -33.032 1.00 82.62 583 LEU A O 1
ATOM 4767 N N . HIS A 1 584 ? 14.404 30.785 -34.239 1.00 86.94 584 HIS A N 1
ATOM 4768 C CA . HIS A 1 584 ? 14.415 31.677 -33.088 1.00 86.94 584 HIS A CA 1
ATOM 4769 C C . HIS A 1 584 ? 13.053 31.687 -32.386 1.00 86.94 584 HIS A C 1
ATOM 4771 O O . HIS A 1 584 ? 13.007 31.463 -31.180 1.00 86.94 584 HIS A O 1
ATOM 4777 N N . GLU A 1 585 ? 11.956 31.815 -33.137 1.00 89.12 585 GLU A N 1
ATOM 4778 C CA . GLU A 1 585 ? 10.588 31.769 -32.602 1.00 89.12 585 GLU A CA 1
ATOM 4779 C C . GLU A 1 585 ? 10.275 30.428 -31.921 1.00 89.12 585 GLU A C 1
ATOM 4781 O O . GLU A 1 585 ? 9.728 30.393 -30.818 1.00 89.12 585 GLU A O 1
ATOM 4786 N N . THR A 1 586 ? 10.659 29.303 -32.534 1.00 82.88 586 THR A N 1
ATOM 4787 C CA . THR A 1 586 ? 10.474 27.978 -31.914 1.00 82.88 586 THR A CA 1
ATOM 4788 C C . THR A 1 586 ? 11.337 27.793 -30.671 1.00 82.88 586 THR A C 1
ATOM 4790 O O . THR A 1 586 ? 10.883 27.166 -29.715 1.00 82.88 586 THR A O 1
ATOM 4793 N N . ASN A 1 587 ? 12.544 28.360 -30.634 1.00 84.62 587 ASN A N 1
ATOM 4794 C CA . ASN A 1 587 ? 13.397 28.304 -29.451 1.00 84.62 587 ASN A CA 1
ATOM 4795 C C . ASN A 1 587 ? 12.873 29.203 -28.315 1.00 84.62 587 ASN A C 1
ATOM 4797 O O . ASN A 1 587 ? 12.931 28.811 -27.152 1.00 84.62 587 ASN A O 1
ATOM 4801 N N . GLU A 1 588 ? 12.307 30.373 -28.624 1.00 89.19 588 GLU A N 1
ATOM 4802 C CA . GLU A 1 588 ? 11.629 31.216 -27.631 1.00 89.19 588 GLU A CA 1
ATOM 4803 C C . GLU A 1 588 ? 10.386 30.528 -27.052 1.00 89.19 588 GLU A C 1
ATOM 4805 O O . GLU A 1 588 ? 10.209 30.517 -25.832 1.00 89.19 588 GLU A O 1
ATOM 4810 N N . LEU A 1 58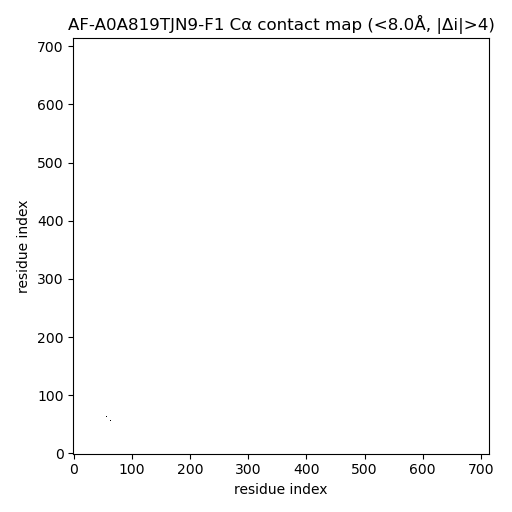9 ? 9.566 29.890 -27.897 1.00 87.38 589 LEU A N 1
ATOM 4811 C CA . LEU A 1 589 ? 8.421 29.090 -27.449 1.00 87.38 589 LEU A CA 1
ATOM 4812 C C . LEU A 1 589 ? 8.861 27.905 -26.585 1.00 87.38 589 LEU A C 1
ATOM 4814 O O . LEU A 1 589 ? 8.312 27.702 -25.507 1.00 87.38 589 LEU A O 1
ATOM 4818 N N . TYR A 1 590 ? 9.903 27.179 -26.995 1.00 84.69 590 TYR A N 1
ATOM 4819 C CA . TYR A 1 590 ? 10.462 26.080 -26.209 1.00 84.69 590 TYR A CA 1
ATOM 4820 C C . TYR A 1 590 ? 10.965 26.548 -24.837 1.00 84.69 590 TYR A C 1
ATOM 4822 O O . TYR A 1 590 ? 10.702 25.900 -23.824 1.00 84.69 590 TYR A O 1
ATOM 4830 N N . MET A 1 591 ? 11.668 27.682 -24.774 1.00 88.44 591 MET A N 1
ATOM 4831 C CA . MET A 1 591 ? 12.160 28.230 -23.509 1.00 88.44 591 MET A CA 1
ATOM 4832 C C . MET A 1 591 ? 11.012 28.700 -22.615 1.00 88.44 591 MET A C 1
ATOM 4834 O O . MET A 1 591 ? 11.051 28.457 -21.409 1.00 88.44 591 MET A O 1
ATOM 4838 N N . LYS A 1 592 ? 9.966 29.299 -23.193 1.00 89.44 592 LYS A N 1
ATOM 4839 C CA . LYS A 1 592 ? 8.753 29.676 -22.465 1.00 89.44 592 LYS A CA 1
ATOM 4840 C C . LYS A 1 592 ? 8.042 28.447 -21.893 1.00 89.44 592 LYS A C 1
ATOM 4842 O O . LYS A 1 592 ? 7.836 28.390 -20.681 1.00 89.44 592 LYS A O 1
ATOM 4847 N N . ASP A 1 593 ? 7.780 27.431 -22.709 1.00 84.12 593 ASP A N 1
ATOM 4848 C CA . ASP A 1 593 ? 7.143 26.182 -22.275 1.00 84.12 593 ASP A CA 1
ATOM 4849 C C . ASP A 1 593 ? 7.983 25.464 -21.210 1.00 84.12 593 ASP A C 1
ATOM 4851 O O . ASP A 1 593 ? 7.453 24.978 -20.211 1.00 84.12 593 ASP A O 1
ATOM 4855 N N . LYS A 1 594 ? 9.313 25.460 -21.357 1.00 87.94 594 LYS A N 1
ATOM 4856 C CA . LYS A 1 594 ? 10.238 24.927 -20.349 1.00 87.94 594 LYS A CA 1
ATOM 4857 C C . LYS A 1 594 ? 10.113 25.670 -19.018 1.00 87.94 594 LYS A C 1
ATOM 4859 O O . LYS A 1 594 ? 10.068 25.028 -17.972 1.00 87.94 594 LYS A O 1
ATOM 4864 N N . THR A 1 595 ? 10.033 27.003 -19.034 1.00 86.38 595 THR A N 1
ATOM 4865 C CA . THR A 1 595 ? 9.844 27.786 -17.801 1.00 86.38 595 THR A CA 1
ATOM 4866 C C . THR A 1 595 ? 8.470 27.572 -17.165 1.00 86.38 595 THR A C 1
ATOM 4868 O O . THR A 1 595 ? 8.390 27.460 -15.942 1.00 86.38 595 THR A O 1
ATOM 4871 N N . GLU A 1 596 ? 7.405 27.442 -17.962 1.00 88.06 596 GLU A N 1
ATOM 4872 C CA . GLU A 1 596 ? 6.055 27.145 -17.467 1.00 88.06 596 GLU A CA 1
ATOM 4873 C C . GLU A 1 596 ? 5.975 25.736 -16.857 1.00 88.06 596 GLU A C 1
ATOM 4875 O O . GLU A 1 596 ? 5.365 25.545 -15.803 1.00 88.06 596 GLU A O 1
ATOM 4880 N N . LEU A 1 597 ? 6.639 24.749 -17.465 1.00 81.19 597 LEU A N 1
ATOM 4881 C CA . LEU A 1 597 ? 6.720 23.388 -16.935 1.00 81.19 597 LEU A CA 1
ATOM 4882 C C . LEU A 1 597 ? 7.532 23.315 -15.639 1.00 81.19 597 LEU A C 1
ATOM 4884 O O . LEU A 1 597 ? 7.101 22.638 -14.705 1.00 81.19 597 LEU A O 1
ATOM 4888 N N . GLU A 1 598 ? 8.657 24.027 -15.538 1.00 84.19 598 GLU A N 1
ATOM 4889 C CA . GLU A 1 598 ? 9.441 24.087 -14.295 1.00 84.19 598 GLU A CA 1
ATOM 4890 C C . GLU A 1 598 ? 8.684 24.812 -13.170 1.00 84.19 598 GLU A C 1
ATOM 4892 O O . GLU A 1 598 ? 8.684 24.343 -12.031 1.00 84.19 598 GLU A O 1
ATOM 4897 N N . GLN A 1 599 ? 7.945 25.887 -13.473 1.00 88.50 599 GLN A N 1
ATOM 4898 C CA . GLN A 1 599 ? 7.038 26.509 -12.497 1.00 88.50 599 GLN A CA 1
ATOM 4899 C C . GLN A 1 599 ? 5.953 25.534 -12.033 1.00 88.50 599 GLN A C 1
ATOM 4901 O O . GLN A 1 599 ? 5.723 25.379 -10.835 1.00 88.50 599 GLN A O 1
ATOM 4906 N N . ARG A 1 600 ? 5.324 24.809 -12.961 1.00 83.69 600 ARG A N 1
ATOM 4907 C CA . ARG A 1 600 ? 4.265 23.846 -12.634 1.00 83.69 600 ARG A CA 1
ATOM 4908 C C . ARG A 1 600 ? 4.790 22.653 -11.838 1.00 83.69 600 ARG A C 1
ATOM 4910 O O . ARG A 1 600 ? 4.099 22.151 -10.954 1.00 83.69 600 ARG A O 1
ATOM 4917 N N . LYS A 1 601 ? 6.024 22.223 -12.103 1.00 81.38 601 LYS A N 1
ATOM 4918 C CA . LYS A 1 601 ? 6.739 21.212 -11.316 1.00 81.38 601 LYS A CA 1
ATOM 4919 C C . LYS A 1 601 ? 7.009 21.704 -9.892 1.00 81.38 601 LYS A C 1
ATOM 4921 O O . LYS A 1 601 ? 6.772 20.950 -8.950 1.00 81.38 601 LYS A O 1
ATOM 4926 N N . ALA A 1 602 ? 7.432 22.958 -9.722 1.00 83.69 602 ALA A N 1
ATOM 4927 C CA . ALA A 1 602 ? 7.623 23.562 -8.404 1.00 83.69 602 ALA A CA 1
ATOM 4928 C C . ALA A 1 602 ? 6.302 23.646 -7.612 1.00 83.69 602 ALA A C 1
ATOM 4930 O O . ALA A 1 602 ? 6.253 23.212 -6.462 1.00 83.69 602 ALA A O 1
ATOM 4931 N N . GLU A 1 603 ? 5.209 24.087 -8.245 1.00 86.62 603 GLU A N 1
ATOM 4932 C CA . GLU A 1 603 ? 3.878 24.145 -7.619 1.00 86.62 603 GLU A CA 1
ATOM 4933 C C . GLU A 1 603 ? 3.351 22.761 -7.204 1.00 86.62 603 GLU A C 1
ATOM 4935 O O . GLU A 1 603 ? 2.749 22.601 -6.138 1.00 86.62 603 GLU A O 1
ATOM 4940 N N . ILE A 1 604 ? 3.556 21.739 -8.042 1.00 80.31 604 ILE A N 1
ATOM 4941 C CA . ILE A 1 604 ? 3.147 20.362 -7.732 1.00 80.31 604 ILE A CA 1
ATOM 4942 C C . ILE A 1 604 ? 3.994 19.792 -6.589 1.00 80.31 604 ILE A C 1
ATOM 4944 O O . ILE A 1 604 ? 3.439 19.146 -5.702 1.00 80.31 604 ILE A O 1
ATOM 4948 N N . SER A 1 605 ? 5.300 20.069 -6.566 1.00 81.19 605 SER A N 1
ATOM 4949 C CA . SER A 1 605 ? 6.201 19.657 -5.481 1.00 81.19 605 SER A CA 1
ATOM 4950 C C . SER A 1 605 ? 5.798 20.278 -4.1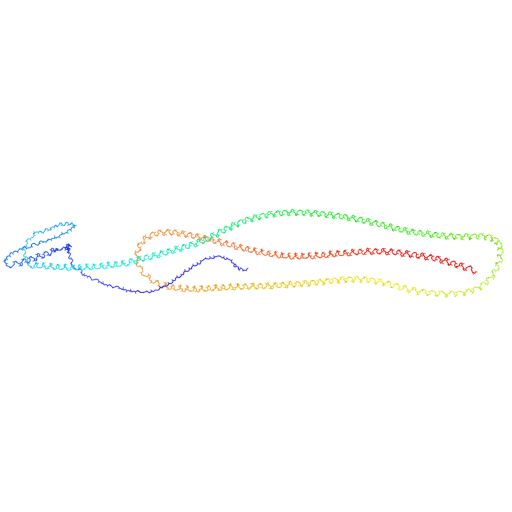38 1.00 81.19 605 SER A C 1
ATOM 4952 O O . SER A 1 605 ? 5.705 19.581 -3.126 1.00 81.19 605 SER A O 1
ATOM 4954 N N . GLU A 1 606 ? 5.439 21.565 -4.126 1.00 87.00 606 GLU A N 1
ATOM 4955 C CA . GLU A 1 606 ? 4.950 22.247 -2.924 1.00 87.00 606 GLU A CA 1
ATOM 4956 C C . GLU A 1 606 ? 3.610 21.663 -2.441 1.00 87.00 606 GLU A C 1
ATOM 4958 O O . GLU A 1 606 ? 3.437 21.377 -1.252 1.00 87.00 606 GLU A O 1
ATOM 4963 N N . ARG A 1 607 ? 2.676 21.375 -3.360 1.00 80.31 607 ARG A N 1
ATOM 4964 C CA . ARG A 1 607 ? 1.418 20.681 -3.026 1.00 80.31 607 ARG A CA 1
ATOM 4965 C C . ARG A 1 607 ? 1.649 19.266 -2.505 1.00 80.31 607 ARG A C 1
ATOM 4967 O O . ARG A 1 607 ? 0.935 18.839 -1.600 1.00 80.31 607 ARG A O 1
ATOM 4974 N N . GLN A 1 608 ? 2.630 18.546 -3.042 1.00 77.50 608 GLN A N 1
ATOM 4975 C CA . GLN A 1 608 ? 2.999 17.211 -2.576 1.00 77.50 608 GLN A CA 1
ATOM 4976 C C . GLN A 1 608 ? 3.580 17.259 -1.157 1.00 77.50 608 GLN A C 1
ATOM 4978 O O . GLN A 1 608 ? 3.192 16.446 -0.318 1.00 77.50 608 GLN A O 1
ATOM 4983 N N . GLN A 1 609 ? 4.447 18.229 -0.853 1.00 79.00 609 GLN A N 1
ATOM 4984 C CA . GLN A 1 609 ? 4.980 18.428 0.499 1.00 79.00 609 GLN A CA 1
ATOM 4985 C C . GLN A 1 609 ? 3.885 18.824 1.498 1.00 79.00 609 GLN A C 1
ATOM 4987 O O . GLN A 1 609 ? 3.837 18.279 2.603 1.00 79.00 609 GLN A O 1
ATOM 4992 N N . ALA A 1 610 ? 2.958 19.702 1.106 1.00 80.69 610 ALA A N 1
ATOM 4993 C CA . ALA A 1 610 ? 1.802 20.049 1.930 1.00 80.69 610 ALA A CA 1
ATOM 4994 C C . ALA A 1 610 ? 0.888 18.833 2.177 1.00 80.69 610 ALA A C 1
ATOM 4996 O O . ALA A 1 610 ? 0.467 18.595 3.310 1.00 80.69 610 ALA A O 1
ATOM 4997 N N . ALA A 1 611 ? 0.633 18.016 1.150 1.00 75.25 611 ALA A N 1
ATOM 4998 C CA . ALA A 1 611 ? -0.145 16.786 1.276 1.00 75.25 611 ALA A CA 1
ATOM 4999 C C . ALA A 1 611 ? 0.538 15.765 2.205 1.00 75.25 611 ALA A C 1
ATOM 5001 O O . ALA A 1 611 ? -0.124 15.201 3.075 1.00 75.25 611 ALA A O 1
ATOM 5002 N N . LEU A 1 612 ? 1.860 15.586 2.100 1.00 81.56 612 LEU A N 1
ATOM 5003 C CA . LEU A 1 612 ? 2.655 14.748 3.009 1.00 81.56 612 LEU A CA 1
ATOM 5004 C C . LEU A 1 612 ? 2.584 15.236 4.460 1.00 81.56 612 LEU A C 1
ATOM 5006 O O . LEU A 1 612 ? 2.393 14.430 5.368 1.00 81.56 612 LEU A O 1
ATOM 5010 N N . ALA A 1 613 ? 2.667 16.549 4.690 1.00 81.44 613 ALA A N 1
ATOM 5011 C CA . ALA A 1 613 ? 2.509 17.121 6.025 1.00 81.44 613 ALA A CA 1
ATOM 5012 C C . ALA A 1 613 ? 1.108 16.840 6.600 1.00 81.44 613 ALA A C 1
ATOM 5014 O O . ALA A 1 613 ? 0.989 16.428 7.754 1.00 81.44 613 ALA A O 1
ATOM 5015 N N . THR A 1 614 ? 0.051 16.980 5.789 1.00 83.25 614 THR A N 1
ATOM 5016 C CA . THR A 1 614 ? -1.317 16.640 6.221 1.00 83.25 614 THR A CA 1
ATOM 5017 C C . THR A 1 614 ? -1.519 15.141 6.445 1.00 83.25 614 THR A C 1
ATOM 5019 O O . THR A 1 614 ? -2.204 14.760 7.391 1.00 83.25 614 THR A O 1
ATOM 5022 N N . ALA A 1 615 ? -0.901 14.280 5.633 1.00 76.81 615 ALA A N 1
ATOM 5023 C CA . ALA A 1 615 ? -0.962 12.831 5.800 1.00 76.81 615 ALA A CA 1
ATOM 5024 C C . ALA A 1 615 ? -0.259 12.385 7.089 1.00 76.81 615 ALA A C 1
ATOM 5026 O O . ALA A 1 615 ? -0.794 11.552 7.816 1.00 76.81 615 ALA A O 1
ATOM 5027 N N . ASN A 1 616 ? 0.882 12.993 7.423 1.00 81.62 616 ASN A N 1
ATOM 5028 C CA . ASN A 1 616 ? 1.586 12.738 8.679 1.00 81.62 616 ASN A CA 1
ATOM 5029 C C . ASN A 1 616 ? 0.784 13.228 9.898 1.00 81.62 616 ASN A C 1
ATOM 5031 O O . ASN A 1 616 ? 0.677 12.511 10.892 1.00 81.62 616 ASN A O 1
ATOM 5035 N N . ASP A 1 617 ? 0.156 14.406 9.827 1.00 84.44 617 ASP A N 1
ATOM 5036 C CA . ASP A 1 617 ? -0.734 14.898 10.892 1.00 84.44 617 ASP A CA 1
ATOM 5037 C C . ASP A 1 617 ? -1.962 13.984 11.078 1.00 84.44 617 ASP A C 1
ATOM 5039 O O . ASP A 1 617 ? -2.337 13.643 12.201 1.00 84.44 617 ASP A O 1
ATOM 5043 N N . LEU A 1 618 ? -2.556 13.492 9.987 1.00 78.94 618 LEU A N 1
ATOM 5044 C CA . LEU A 1 618 ? -3.644 12.512 10.053 1.00 78.94 618 LEU A CA 1
ATOM 5045 C C . LEU A 1 618 ? -3.175 11.148 10.577 1.00 78.94 618 LEU A C 1
ATOM 5047 O O . LEU A 1 618 ? -3.907 10.528 11.346 1.00 78.94 618 LEU A O 1
ATOM 5051 N N . GLY A 1 619 ? -1.965 10.708 10.226 1.00 82.44 619 GLY A N 1
ATOM 5052 C CA . GLY A 1 619 ? -1.346 9.488 10.747 1.00 82.44 619 GLY A CA 1
ATOM 5053 C C . GLY A 1 619 ? -1.142 9.550 12.260 1.00 82.44 619 GLY A C 1
ATOM 5054 O O . GLY A 1 619 ? -1.591 8.663 12.979 1.00 82.44 619 GLY A O 1
ATOM 5055 N N . THR A 1 620 ? -0.592 10.653 12.775 1.00 82.25 620 THR A N 1
ATOM 5056 C CA . THR A 1 620 ? -0.420 10.834 14.230 1.00 82.25 620 THR A CA 1
ATOM 5057 C C . THR A 1 620 ? -1.757 10.915 14.976 1.00 82.25 620 THR A C 1
ATOM 5059 O O . THR A 1 620 ? -1.895 10.359 16.069 1.00 82.25 620 THR A O 1
ATOM 5062 N N . LYS A 1 621 ? -2.783 11.542 14.383 1.00 82.25 621 LYS A N 1
ATOM 5063 C CA . LYS A 1 621 ? -4.154 11.537 14.924 1.00 82.25 621 LYS A CA 1
ATOM 5064 C C . LYS A 1 621 ? -4.768 10.139 14.915 1.00 82.25 621 LYS A C 1
ATOM 5066 O O . LYS A 1 621 ? -5.426 9.765 15.885 1.00 82.25 621 LYS A O 1
ATOM 5071 N N . LEU A 1 622 ? -4.542 9.359 13.859 1.00 80.50 622 LEU A N 1
ATOM 5072 C CA . LEU A 1 622 ? -5.011 7.981 13.760 1.00 80.50 622 LEU A CA 1
ATOM 5073 C C . LEU A 1 622 ? -4.336 7.090 14.807 1.00 80.50 622 LEU A C 1
ATOM 5075 O O . LEU A 1 622 ? -5.025 6.318 15.470 1.00 80.50 622 LEU A O 1
ATOM 5079 N N . ASP A 1 623 ? -3.033 7.243 15.032 1.00 81.00 623 ASP A N 1
ATOM 5080 C CA . ASP A 1 623 ? -2.301 6.519 16.075 1.00 81.00 623 ASP A CA 1
ATOM 5081 C C . ASP A 1 623 ? -2.793 6.900 17.476 1.00 81.00 623 ASP A C 1
ATOM 5083 O O . ASP A 1 623 ? -3.000 6.034 18.333 1.00 81.00 623 ASP A O 1
ATOM 5087 N N . HIS A 1 624 ? -3.077 8.185 17.713 1.00 81.38 624 HIS A N 1
ATOM 5088 C CA . HIS A 1 624 ? -3.674 8.642 18.968 1.00 81.38 624 HIS A CA 1
ATOM 5089 C C . HIS A 1 624 ? -5.071 8.041 19.199 1.00 81.38 624 HIS A C 1
ATOM 5091 O O . HIS A 1 624 ? -5.377 7.564 20.292 1.00 81.38 624 HIS A O 1
ATOM 5097 N N . ILE A 1 625 ? -5.912 7.994 18.163 1.00 79.06 625 ILE A N 1
ATOM 5098 C CA . ILE A 1 625 ? -7.242 7.374 18.237 1.00 79.06 625 ILE A CA 1
ATOM 5099 C C . ILE A 1 625 ? -7.125 5.858 18.419 1.00 79.06 625 ILE A C 1
ATOM 5101 O O . ILE A 1 625 ? -7.872 5.276 19.203 1.00 79.06 625 ILE A O 1
ATOM 5105 N N . THR A 1 626 ? -6.177 5.203 17.752 1.00 81.25 626 THR A N 1
ATOM 5106 C CA . THR A 1 626 ? -5.970 3.751 17.838 1.00 81.25 626 THR A CA 1
ATOM 5107 C C . THR A 1 626 ? -5.486 3.351 19.229 1.00 81.25 626 THR A C 1
ATOM 5109 O O . THR A 1 626 ? -6.014 2.411 19.826 1.00 81.25 626 THR A O 1
ATOM 5112 N N . THR A 1 627 ? -4.555 4.114 19.804 1.00 82.25 627 THR A N 1
ATOM 5113 C CA . THR A 1 627 ? -4.078 3.915 21.181 1.00 82.25 627 THR A CA 1
ATOM 5114 C C . THR A 1 627 ? -5.166 4.211 22.216 1.00 82.25 627 THR A C 1
ATOM 5116 O O . THR A 1 627 ? -5.352 3.411 23.137 1.00 82.25 627 THR A O 1
ATOM 5119 N N . GLN A 1 628 ? -5.958 5.278 22.047 1.00 82.81 628 GLN A N 1
ATOM 5120 C CA . GLN A 1 628 ? -7.133 5.531 22.894 1.00 82.81 628 GLN A CA 1
ATOM 5121 C C . GLN A 1 628 ? -8.180 4.420 22.784 1.00 82.81 628 GLN A C 1
ATOM 5123 O O . GLN A 1 628 ? -8.720 3.981 23.798 1.00 82.81 628 GLN A O 1
ATOM 5128 N N . THR A 1 629 ? -8.453 3.925 21.578 1.00 78.50 629 THR A N 1
ATOM 5129 C CA . THR A 1 629 ? -9.439 2.863 21.347 1.00 78.50 629 THR A CA 1
ATOM 5130 C C . THR A 1 629 ? -8.977 1.547 21.966 1.00 78.50 629 THR A C 1
ATOM 5132 O O . THR A 1 629 ? -9.767 0.875 22.626 1.00 78.50 629 THR A O 1
ATOM 5135 N N . ALA A 1 630 ? -7.694 1.196 21.839 1.00 79.06 630 ALA A N 1
ATOM 5136 C CA . ALA A 1 630 ? -7.113 0.021 22.485 1.00 79.06 630 ALA A CA 1
ATOM 5137 C C . ALA A 1 630 ? -7.161 0.125 24.020 1.00 79.06 630 ALA A C 1
ATOM 5139 O O . ALA A 1 630 ? -7.528 -0.838 24.695 1.00 79.06 630 ALA A O 1
ATOM 5140 N N . TYR A 1 631 ? -6.867 1.307 24.572 1.00 84.12 631 TYR A N 1
ATOM 5141 C CA . TYR A 1 631 ? -6.989 1.575 26.005 1.00 84.12 631 TYR A CA 1
ATOM 5142 C C . TYR A 1 631 ? -8.437 1.435 26.496 1.00 84.12 631 TYR A C 1
ATOM 5144 O O . TYR A 1 631 ? -8.689 0.743 27.482 1.00 84.12 631 TYR A O 1
ATOM 5152 N N . LEU A 1 632 ? -9.403 2.039 25.795 1.00 76.62 632 LEU A N 1
ATOM 5153 C CA . LEU A 1 632 ? -10.823 1.952 26.142 1.00 76.62 632 LEU A CA 1
ATOM 5154 C C . LEU A 1 632 ? -11.358 0.525 26.008 1.00 76.62 632 LEU A C 1
ATOM 5156 O O . LEU A 1 632 ? -12.111 0.083 26.870 1.00 76.62 632 LEU A O 1
ATOM 5160 N N . LYS A 1 633 ? -10.937 -0.222 24.982 1.00 80.19 633 LYS A N 1
ATOM 5161 C CA . LYS A 1 633 ? -11.323 -1.624 24.792 1.00 80.19 633 LYS A CA 1
ATOM 5162 C C . LYS A 1 633 ? -10.818 -2.501 25.938 1.00 80.19 633 LYS A C 1
ATOM 5164 O O . LYS A 1 633 ? -11.619 -3.195 26.557 1.00 80.19 633 LYS A O 1
ATOM 5169 N N . LYS A 1 634 ? -9.542 -2.361 26.309 1.00 85.50 634 LYS A N 1
ATOM 5170 C CA . LYS A 1 634 ? -8.963 -3.034 27.480 1.00 85.50 634 LYS A CA 1
ATOM 5171 C C . LYS A 1 634 ? -9.689 -2.650 28.774 1.00 85.50 634 LYS A C 1
ATOM 5173 O O . LYS A 1 634 ? -9.968 -3.499 29.612 1.00 85.50 634 LYS A O 1
ATOM 5178 N N . ARG A 1 635 ? -10.057 -1.375 28.928 1.00 81.31 635 ARG A N 1
ATOM 5179 C CA . ARG A 1 635 ? -10.805 -0.890 30.095 1.00 81.31 635 ARG A CA 1
ATOM 5180 C C . ARG A 1 635 ? -12.220 -1.467 30.166 1.00 81.31 635 ARG A C 1
ATOM 5182 O O . ARG A 1 635 ? -12.700 -1.766 31.256 1.00 81.31 635 ARG A O 1
ATOM 5189 N N . ILE A 1 636 ? -12.889 -1.615 29.024 1.00 76.75 636 ILE A N 1
ATOM 5190 C CA . ILE A 1 636 ? -14.203 -2.260 28.928 1.00 76.75 636 ILE A CA 1
ATOM 5191 C C . ILE A 1 636 ? -14.084 -3.742 29.285 1.00 76.75 636 ILE A C 1
ATOM 5193 O O . ILE A 1 636 ? -14.890 -4.209 30.083 1.00 76.75 636 ILE A O 1
ATOM 5197 N N . GLU A 1 637 ? -13.068 -4.442 28.774 1.00 82.44 637 GLU A N 1
ATOM 5198 C CA . GLU A 1 637 ? -12.786 -5.848 29.094 1.00 82.44 637 GLU A CA 1
ATOM 5199 C C . GLU A 1 637 ? -12.560 -6.042 30.607 1.00 82.44 637 GLU A C 1
ATOM 5201 O O . GLU A 1 637 ? -13.273 -6.826 31.239 1.00 82.44 637 GLU A O 1
ATOM 5206 N N . GLU A 1 638 ? -11.701 -5.224 31.229 1.00 80.81 638 GLU A N 1
ATOM 5207 C CA . GLU A 1 638 ? -11.478 -5.205 32.687 1.00 80.81 638 GLU A CA 1
ATOM 5208 C C . GLU A 1 638 ? -12.775 -4.934 33.478 1.00 80.81 638 GLU A C 1
ATOM 5210 O O . GLU A 1 638 ? -13.036 -5.556 34.513 1.00 80.81 638 GLU A O 1
ATOM 5215 N N . MET A 1 639 ? -13.624 -4.012 33.004 1.00 73.31 639 MET A N 1
ATOM 5216 C CA . MET A 1 639 ? -14.916 -3.731 33.638 1.00 73.31 639 MET A CA 1
ATOM 5217 C C . MET A 1 639 ? -15.917 -4.877 33.462 1.00 73.31 639 MET A C 1
ATOM 5219 O O . MET A 1 639 ? -16.678 -5.154 34.391 1.00 73.31 639 MET A O 1
ATOM 5223 N N . THR A 1 640 ? -15.929 -5.562 32.317 1.00 76.62 640 THR A N 1
ATOM 5224 C CA . THR A 1 640 ? -16.780 -6.739 32.103 1.00 76.62 640 THR A CA 1
ATOM 5225 C C . THR A 1 640 ? -16.338 -7.925 32.951 1.00 76.62 640 THR A C 1
ATOM 5227 O O . THR A 1 640 ? -17.189 -8.569 33.557 1.00 76.62 640 THR A O 1
ATOM 5230 N N . GLU A 1 641 ? -15.034 -8.163 33.099 1.00 78.69 641 GLU A N 1
ATOM 5231 C CA . GLU A 1 641 ? -14.500 -9.196 33.993 1.00 78.69 641 GLU A CA 1
ATOM 5232 C C . GLU A 1 641 ? -14.816 -8.887 35.462 1.00 78.69 641 GLU A C 1
ATOM 5234 O O . GLU A 1 641 ? -15.287 -9.755 36.199 1.00 78.69 641 GLU A O 1
ATOM 5239 N N . SER A 1 642 ? -14.652 -7.628 35.880 1.00 76.38 642 SER A N 1
ATOM 5240 C CA . SER A 1 642 ? -15.044 -7.160 37.215 1.00 76.38 642 SER A CA 1
ATOM 5241 C C . SER A 1 642 ? -16.550 -7.323 37.462 1.00 76.38 642 SER A C 1
ATOM 5243 O O . SER A 1 642 ? -16.966 -7.780 38.530 1.00 76.38 642 SER A O 1
ATOM 5245 N N . ARG A 1 643 ? -17.386 -7.031 36.457 1.00 76.56 643 ARG A N 1
ATOM 5246 C CA . ARG A 1 643 ? -18.839 -7.230 36.524 1.00 76.56 643 ARG A CA 1
ATOM 5247 C C . ARG A 1 643 ? -19.210 -8.708 36.645 1.00 76.56 643 ARG A C 1
ATOM 5249 O O . ARG A 1 643 ? -20.023 -9.030 37.504 1.00 76.56 643 ARG A O 1
ATOM 5256 N N . ILE A 1 644 ? -18.599 -9.595 35.859 1.00 75.31 644 ILE A N 1
ATOM 5257 C CA . ILE A 1 644 ? -18.805 -11.050 35.962 1.00 75.31 644 ILE A CA 1
ATOM 5258 C C . ILE A 1 644 ? -18.393 -11.541 37.356 1.00 75.31 644 ILE A C 1
ATOM 5260 O O . ILE A 1 644 ? -19.112 -12.320 37.985 1.00 75.31 644 ILE A O 1
ATOM 5264 N N . MET A 1 645 ? -17.276 -11.039 37.889 1.00 69.88 645 MET A N 1
ATOM 5265 C CA . MET A 1 645 ? -16.815 -11.385 39.232 1.00 69.88 645 MET A CA 1
ATOM 5266 C C . MET A 1 645 ? -17.799 -10.901 40.311 1.00 69.88 645 MET A C 1
ATOM 5268 O O . MET A 1 645 ? -18.110 -11.658 41.230 1.00 69.88 645 MET A O 1
ATOM 5272 N N . MET A 1 646 ? -18.356 -9.689 40.180 1.00 64.44 646 MET A N 1
ATOM 5273 C CA . MET A 1 646 ? -19.389 -9.167 41.085 1.00 64.44 646 MET A CA 1
ATOM 5274 C C . MET A 1 646 ? -20.731 -9.900 40.960 1.00 64.44 646 MET A C 1
ATOM 5276 O O . MET A 1 646 ? -21.366 -10.165 41.980 1.00 64.44 646 MET A O 1
ATOM 5280 N N . GLU A 1 647 ? -21.166 -10.271 39.755 1.00 72.56 647 GLU A N 1
ATOM 5281 C CA . GLU A 1 647 ? -22.373 -11.081 39.538 1.00 72.56 647 GLU A CA 1
ATOM 5282 C C . GLU A 1 647 ? -22.211 -12.469 40.177 1.00 72.56 647 GLU A C 1
ATOM 5284 O O . GLU A 1 647 ? -23.095 -12.919 40.906 1.00 72.56 647 GLU A O 1
ATOM 5289 N N . THR A 1 648 ? -21.038 -13.092 40.034 1.00 74.50 648 THR A N 1
ATOM 5290 C CA . THR A 1 648 ? -20.710 -14.379 40.674 1.00 74.50 648 THR A CA 1
ATOM 5291 C C . THR A 1 648 ? -20.707 -14.266 42.204 1.00 74.50 648 THR A C 1
ATOM 5293 O O . THR A 1 648 ? -21.257 -15.122 42.900 1.00 74.50 648 THR A O 1
ATOM 5296 N N . LEU A 1 649 ? -20.151 -13.178 42.748 1.00 73.25 649 LEU A N 1
ATOM 5297 C CA . LEU A 1 649 ? -20.162 -12.896 44.189 1.00 73.25 649 LEU A CA 1
ATOM 5298 C C . LEU A 1 649 ? -21.583 -12.647 44.709 1.00 73.25 649 LEU A C 1
ATOM 5300 O O . LEU A 1 649 ? -21.933 -13.100 45.793 1.00 73.25 649 LEU A O 1
ATOM 5304 N N . THR A 1 650 ? -22.422 -11.986 43.913 1.00 68.81 650 THR A N 1
ATOM 5305 C CA . THR A 1 650 ? -23.830 -11.725 44.240 1.00 68.81 650 THR A CA 1
ATOM 5306 C C . THR A 1 650 ? -24.648 -13.017 44.253 1.00 68.81 650 THR A C 1
ATOM 5308 O O . THR A 1 650 ? -25.479 -13.201 45.140 1.00 68.81 650 THR A O 1
ATOM 5311 N N . VAL A 1 651 ? -24.399 -13.937 43.314 1.00 75.38 651 VAL A N 1
ATOM 5312 C CA . VAL A 1 651 ? -25.015 -15.276 43.304 1.00 75.38 651 VAL A CA 1
ATOM 5313 C C . VAL A 1 651 ? -24.581 -16.078 44.529 1.00 75.38 651 VAL A C 1
ATOM 5315 O O . VAL A 1 651 ? -25.425 -16.688 45.182 1.00 75.38 651 VAL A O 1
ATOM 5318 N N . LYS A 1 652 ? -23.297 -16.020 44.900 1.00 75.38 652 LYS A N 1
ATOM 5319 C CA . LYS A 1 652 ? -22.785 -16.697 46.096 1.00 75.38 652 LYS A CA 1
ATOM 5320 C C . LYS A 1 652 ? -23.398 -16.143 47.386 1.00 75.38 652 LYS A C 1
ATOM 5322 O O . LYS A 1 652 ? -23.870 -16.920 48.206 1.00 75.38 652 LYS A O 1
ATOM 5327 N N . ILE A 1 653 ? -23.484 -14.817 47.519 1.00 72.19 653 ILE A N 1
ATOM 5328 C CA . ILE A 1 653 ? -24.132 -14.160 48.665 1.00 72.19 653 ILE A CA 1
ATOM 5329 C C . ILE A 1 653 ? -25.631 -14.492 48.715 1.00 72.19 653 ILE A C 1
ATOM 5331 O O . ILE A 1 653 ? -26.157 -14.737 49.794 1.00 72.19 653 ILE A O 1
ATOM 5335 N N . ARG A 1 654 ? -26.337 -14.557 47.575 1.00 74.69 654 ARG A N 1
ATOM 5336 C CA . ARG A 1 654 ? -27.739 -15.023 47.555 1.00 74.69 654 ARG A CA 1
ATOM 5337 C C . ARG A 1 654 ? -27.879 -16.475 47.999 1.00 74.69 654 ARG A C 1
ATOM 5339 O O . ARG A 1 654 ? -28.824 -16.776 48.717 1.00 74.69 654 ARG A O 1
ATOM 5346 N N . GLY A 1 655 ? -26.956 -17.343 47.588 1.00 74.62 655 GLY A N 1
ATOM 5347 C CA . GLY A 1 655 ? -26.912 -18.732 48.041 1.00 74.62 655 GLY A CA 1
ATOM 5348 C C . GLY A 1 655 ? -26.714 -18.828 49.553 1.00 74.62 655 GLY A C 1
ATOM 5349 O O . GLY A 1 655 ? -27.462 -19.538 50.210 1.00 74.62 655 GLY A O 1
ATOM 5350 N N . GLU A 1 656 ? -25.780 -18.048 50.106 1.00 77.62 656 GLU A N 1
ATOM 5351 C CA . GLU A 1 656 ? -25.514 -17.971 51.551 1.00 77.62 656 GLU A CA 1
ATOM 5352 C C . GLU A 1 656 ? -26.704 -17.398 52.344 1.00 77.62 656 GLU A C 1
ATOM 5354 O O . GLU A 1 656 ? -26.996 -17.858 53.446 1.00 77.62 656 GLU A O 1
ATOM 5359 N N . ILE A 1 657 ? -27.435 -16.433 51.774 1.00 71.94 657 ILE A N 1
ATOM 5360 C CA . ILE A 1 657 ? -28.683 -15.918 52.356 1.00 71.94 657 ILE A CA 1
ATOM 5361 C C . ILE A 1 657 ? -29.771 -16.999 52.345 1.00 71.94 657 ILE A C 1
ATOM 5363 O O . ILE A 1 657 ? -30.448 -17.167 53.351 1.00 71.94 657 ILE A O 1
ATOM 5367 N N . GLN A 1 658 ? -29.917 -17.767 51.262 1.00 73.00 658 GLN A N 1
ATOM 5368 C CA . GLN A 1 658 ? -30.893 -18.860 51.193 1.00 73.00 658 GLN A CA 1
ATOM 5369 C C . GLN A 1 658 ? -30.590 -19.995 52.179 1.00 73.00 658 GLN A C 1
ATOM 5371 O O . GLN A 1 658 ? -31.517 -20.523 52.794 1.00 73.00 658 GLN A O 1
ATOM 5376 N N . THR A 1 659 ? -29.321 -20.365 52.376 1.00 74.00 659 THR A N 1
ATOM 5377 C CA . THR A 1 659 ? -28.957 -21.336 53.419 1.00 74.00 659 THR A CA 1
ATOM 5378 C C . THR A 1 659 ? -29.238 -20.784 54.810 1.00 74.00 659 THR A C 1
ATOM 5380 O O . THR A 1 659 ? -29.867 -21.485 55.599 1.00 74.00 659 THR A O 1
ATOM 5383 N N . ALA A 1 660 ? -28.886 -19.523 55.087 1.00 71.62 660 ALA A N 1
ATOM 5384 C CA . ALA A 1 660 ? -29.200 -18.875 56.361 1.00 71.62 660 ALA A CA 1
ATOM 5385 C C . ALA A 1 660 ? -30.716 -18.766 56.611 1.00 71.62 660 ALA A C 1
ATOM 5387 O O . ALA A 1 660 ? -31.170 -18.943 57.738 1.00 71.62 660 ALA A O 1
ATOM 5388 N N . GLU A 1 661 ? -31.522 -18.520 55.575 1.00 75.94 661 GLU A N 1
ATOM 5389 C CA . GLU A 1 661 ? -32.986 -18.544 55.663 1.00 75.94 661 GLU A CA 1
ATOM 5390 C C . GLU A 1 661 ? -33.517 -19.955 55.960 1.00 75.94 661 GLU A C 1
ATOM 5392 O O . GLU A 1 661 ? -34.429 -20.091 56.777 1.00 75.94 661 GLU A O 1
ATOM 5397 N N . SER A 1 662 ? -32.931 -21.008 55.374 1.00 75.69 662 SER A N 1
ATOM 5398 C CA . SER A 1 662 ? -33.302 -22.399 55.684 1.00 75.69 662 SER A CA 1
ATOM 5399 C C . SER A 1 662 ? -32.924 -22.802 57.115 1.00 75.69 662 SER A C 1
ATOM 5401 O O . SER A 1 662 ? -33.743 -23.372 57.831 1.00 75.69 662 SER A O 1
ATOM 5403 N N . GLU A 1 663 ? -31.745 -22.390 57.589 1.00 77.00 663 GLU A N 1
ATOM 5404 C CA . GLU A 1 663 ? -31.306 -22.607 58.970 1.00 77.00 663 GLU A CA 1
ATOM 5405 C C . GLU A 1 663 ? -32.198 -21.842 59.956 1.00 77.00 663 GLU A C 1
ATOM 5407 O O . GLU A 1 663 ? -32.508 -22.333 61.040 1.00 77.00 663 GLU A O 1
ATOM 5412 N N . LEU A 1 664 ? -32.679 -20.656 59.575 1.00 74.00 664 LEU A N 1
ATOM 5413 C CA . LEU A 1 664 ? -33.612 -19.877 60.383 1.00 74.00 664 LEU A CA 1
ATOM 5414 C C . LEU A 1 664 ? -34.988 -20.551 60.463 1.00 74.00 664 LEU A C 1
ATOM 5416 O O . LEU A 1 664 ? -35.623 -20.494 61.517 1.00 74.00 664 LEU A O 1
ATOM 5420 N N . VAL A 1 665 ? -35.435 -21.229 59.401 1.00 76.88 665 VAL A N 1
ATOM 5421 C CA . VAL A 1 665 ? -36.639 -22.077 59.421 1.00 76.88 665 VAL A CA 1
ATOM 5422 C C . VAL A 1 665 ? -36.446 -23.282 60.347 1.00 76.88 665 VAL A C 1
ATOM 5424 O O . VAL A 1 665 ? -37.323 -23.536 61.176 1.00 76.88 665 VAL A O 1
ATOM 5427 N N . ASP A 1 666 ? -35.294 -23.951 60.300 1.00 72.19 666 ASP A N 1
ATOM 5428 C CA . ASP A 1 666 ? -34.981 -25.090 61.175 1.00 72.19 666 ASP A CA 1
ATOM 5429 C C . ASP A 1 666 ? -34.857 -24.678 62.650 1.00 72.19 666 ASP A C 1
ATOM 5431 O O . ASP A 1 666 ? -35.366 -25.355 63.546 1.00 72.19 666 ASP A O 1
ATOM 5435 N N . VAL A 1 667 ? -34.258 -23.519 62.936 1.00 72.06 667 VAL A N 1
ATOM 5436 C CA . VAL A 1 667 ? -34.209 -22.945 64.291 1.00 72.06 667 VAL A CA 1
ATOM 5437 C C . VAL A 1 667 ? -35.609 -22.573 64.777 1.00 72.06 667 VAL A C 1
ATOM 5439 O O . VAL A 1 667 ? -35.932 -22.799 65.943 1.00 72.06 667 VAL A O 1
ATOM 5442 N N . LYS A 1 668 ? -36.475 -22.061 63.897 1.00 72.06 668 LYS A N 1
ATOM 5443 C CA . LYS A 1 668 ? -37.870 -21.743 64.232 1.00 72.06 668 LYS A CA 1
ATOM 5444 C C . LYS A 1 668 ? -38.685 -23.007 64.512 1.00 72.06 668 LYS A C 1
ATOM 5446 O O . LYS A 1 668 ? -39.464 -23.018 65.461 1.00 72.06 668 LYS A O 1
ATOM 5451 N N . TYR A 1 669 ? -38.456 -24.077 63.753 1.00 76.19 669 TYR A N 1
ATOM 5452 C CA . TYR A 1 669 ? -39.038 -25.397 63.998 1.00 76.19 669 TYR A CA 1
ATOM 5453 C C . TYR A 1 669 ? -38.576 -25.976 65.346 1.00 76.19 669 TYR A C 1
ATOM 5455 O O . TYR A 1 669 ? -39.399 -26.398 66.161 1.00 76.19 669 TYR A O 1
ATOM 5463 N N . ASN A 1 670 ? -37.280 -25.891 65.652 1.00 71.00 670 ASN A N 1
ATOM 5464 C CA . ASN A 1 670 ? -36.734 -26.322 66.940 1.00 71.00 670 ASN A CA 1
ATOM 5465 C C . ASN A 1 670 ? -37.266 -25.488 68.119 1.00 71.00 670 ASN A C 1
ATOM 5467 O O . ASN A 1 670 ? -37.576 -26.048 69.168 1.00 71.00 670 ASN A O 1
ATOM 5471 N N . LEU A 1 671 ? -37.462 -24.177 67.946 1.00 68.69 671 LEU A N 1
ATOM 5472 C CA . LEU A 1 671 ? -38.118 -23.314 68.937 1.00 68.69 671 LEU A CA 1
ATOM 5473 C C . LEU A 1 671 ? -39.570 -23.735 69.189 1.00 68.69 671 LEU A C 1
ATOM 5475 O O . LEU A 1 671 ? -39.969 -23.852 70.344 1.00 68.69 671 LEU A O 1
ATOM 5479 N N . THR A 1 672 ? -40.337 -24.059 68.143 1.00 71.31 672 THR A N 1
ATOM 5480 C CA . THR A 1 672 ? -41.705 -24.577 68.322 1.00 71.31 672 THR A CA 1
ATOM 5481 C C . THR A 1 672 ? -41.741 -25.946 69.011 1.00 71.31 672 THR A C 1
ATOM 5483 O O . THR A 1 672 ? -42.670 -26.226 69.770 1.00 71.31 672 THR A O 1
ATOM 5486 N N . LEU A 1 673 ? -40.715 -26.782 68.813 1.00 69.94 673 LEU A N 1
ATOM 5487 C CA . LEU A 1 673 ? -40.570 -28.071 69.494 1.00 69.94 673 LEU A CA 1
ATOM 5488 C C . LEU A 1 673 ? -40.233 -27.892 70.986 1.00 69.94 673 LEU A C 1
ATOM 5490 O O . LEU A 1 673 ? -40.777 -28.598 71.835 1.00 69.94 673 LEU A O 1
ATOM 5494 N N . ILE A 1 674 ? -39.383 -26.912 71.313 1.00 70.00 674 ILE A N 1
ATOM 5495 C CA . ILE A 1 674 ? -39.030 -26.551 72.694 1.00 70.00 674 ILE A CA 1
ATOM 5496 C C . ILE A 1 674 ? -40.235 -25.937 73.417 1.00 70.00 674 ILE A C 1
ATOM 5498 O O . ILE A 1 674 ? -40.529 -26.343 74.537 1.00 70.00 674 ILE A O 1
ATOM 5502 N N . GLU A 1 675 ? -40.995 -25.047 72.774 1.00 71.06 675 GLU A N 1
ATOM 5503 C CA . GLU A 1 675 ? -42.231 -24.481 73.340 1.00 71.06 675 GLU A CA 1
ATOM 5504 C C . GLU A 1 675 ? -43.313 -25.551 73.583 1.00 71.06 675 GLU A C 1
ATOM 5506 O O . GLU A 1 675 ? -44.086 -25.460 74.542 1.00 71.06 675 GLU A O 1
ATOM 5511 N N . ALA A 1 676 ? -43.376 -26.590 72.743 1.00 67.75 676 ALA A N 1
ATOM 5512 C CA . ALA A 1 676 ? -44.243 -27.747 72.969 1.00 67.75 676 ALA A CA 1
ATOM 5513 C C . ALA A 1 676 ? -43.763 -28.601 74.159 1.00 67.75 676 ALA A C 1
ATOM 5515 O O . ALA A 1 676 ? -44.584 -29.042 74.966 1.00 67.75 676 ALA A O 1
ATOM 5516 N N . GLY A 1 677 ? -42.446 -28.776 74.317 1.00 67.44 677 GLY A N 1
ATOM 5517 C CA . GLY A 1 677 ? -41.843 -29.440 75.477 1.00 67.44 677 GLY A CA 1
ATOM 5518 C C . GLY A 1 677 ? -42.049 -28.672 76.787 1.00 67.44 677 GLY A C 1
ATOM 5519 O O . GLY A 1 677 ? -42.355 -29.271 77.816 1.00 67.44 677 GLY A O 1
ATOM 5520 N N . GLU A 1 678 ? -41.971 -27.343 76.757 1.00 71.12 678 GLU A N 1
ATOM 5521 C CA . GLU A 1 678 ? -42.171 -26.490 77.932 1.00 71.12 678 GLU A CA 1
ATOM 5522 C C . GLU A 1 678 ? -43.629 -26.534 78.419 1.00 71.12 678 GLU A C 1
ATOM 5524 O O . GLU A 1 678 ? -43.889 -26.656 79.618 1.00 71.12 678 GLU A O 1
ATOM 5529 N N . LYS A 1 679 ? -44.598 -26.564 77.494 1.00 70.75 679 LYS A N 1
ATOM 5530 C CA . LYS A 1 679 ? -46.022 -26.775 77.818 1.00 70.75 679 LYS A CA 1
ATOM 5531 C C . LYS A 1 679 ? -46.287 -28.145 78.447 1.00 70.75 679 LYS A C 1
ATOM 5533 O O . LYS A 1 679 ? -47.133 -28.251 79.336 1.00 70.75 679 LYS A O 1
ATOM 5538 N N . GLU A 1 680 ? -45.551 -29.175 78.038 1.00 69.56 680 GLU A N 1
ATOM 5539 C CA . GLU A 1 680 ? -45.657 -30.518 78.613 1.00 69.56 680 GLU A CA 1
ATOM 5540 C C . GLU A 1 680 ? -45.037 -30.595 80.018 1.00 69.56 680 GLU A C 1
ATOM 5542 O O . GLU A 1 680 ? -45.630 -31.177 80.927 1.00 69.56 680 GLU A O 1
ATOM 5547 N N . VAL A 1 681 ? -43.909 -29.917 80.254 1.00 68.31 681 VAL A N 1
ATOM 5548 C CA . VAL A 1 681 ? -43.300 -29.800 81.592 1.00 68.31 681 VAL A CA 1
ATOM 5549 C C . VAL A 1 681 ? -44.210 -29.028 82.549 1.00 68.31 681 VAL A C 1
ATOM 5551 O O . VAL A 1 681 ? -44.396 -29.457 83.687 1.00 68.31 681 VAL A O 1
ATOM 5554 N N . VAL A 1 682 ? -44.850 -27.944 82.096 1.00 74.69 682 VAL A N 1
ATOM 5555 C CA . VAL A 1 682 ? -45.843 -27.205 82.898 1.00 74.69 682 VAL A CA 1
ATOM 5556 C C . VAL A 1 682 ? -47.049 -28.093 83.235 1.00 74.69 682 VAL A C 1
ATOM 5558 O O . VAL A 1 682 ? -47.499 -28.098 84.381 1.00 74.69 682 VAL A O 1
ATOM 5561 N N . ARG A 1 683 ? -47.523 -28.920 82.292 1.00 72.94 683 ARG A N 1
ATOM 5562 C CA . ARG A 1 683 ? -48.608 -29.891 82.522 1.00 72.94 683 ARG A CA 1
ATOM 5563 C C . ARG A 1 683 ? -48.232 -30.942 83.573 1.00 72.94 683 ARG A C 1
ATOM 5565 O O . ARG A 1 683 ? -49.038 -31.237 84.457 1.00 72.94 683 ARG A O 1
ATOM 5572 N N . VAL A 1 684 ? -47.007 -31.467 83.518 1.00 70.50 684 VAL A N 1
ATOM 5573 C CA . VAL A 1 684 ? -46.481 -32.441 84.492 1.00 70.50 684 VAL A CA 1
ATOM 5574 C C . VAL A 1 684 ? -46.282 -31.798 85.871 1.00 70.50 684 VAL A C 1
ATOM 5576 O O . VAL A 1 684 ? -46.654 -32.393 86.883 1.00 70.50 684 VAL A O 1
ATOM 5579 N N . LEU A 1 685 ? -45.793 -30.556 85.935 1.00 68.31 685 LEU A N 1
ATOM 5580 C CA . LEU A 1 685 ? -45.646 -29.809 87.188 1.00 68.31 685 LEU A CA 1
ATOM 5581 C C . LEU A 1 685 ? -47.008 -29.551 87.854 1.00 68.31 685 LEU A C 1
ATOM 5583 O O . LEU A 1 685 ? -47.152 -29.675 89.071 1.00 68.31 685 LEU A O 1
ATOM 5587 N N . GLN A 1 686 ? -48.032 -29.255 87.052 1.00 71.19 686 GLN A N 1
ATOM 5588 C CA . GLN A 1 686 ? -49.391 -29.002 87.526 1.00 71.19 686 GLN A CA 1
ATOM 5589 C C . GLN A 1 686 ? -50.086 -30.288 88.009 1.00 71.19 686 GLN A C 1
ATOM 5591 O O . GLN A 1 686 ? -50.821 -30.250 88.996 1.00 71.19 686 GLN A O 1
ATOM 5596 N N . GLN A 1 687 ? -49.782 -31.444 87.405 1.00 69.69 687 GLN A N 1
ATOM 5597 C CA . GLN A 1 687 ? -50.190 -32.757 87.923 1.00 69.69 687 GLN A CA 1
ATOM 5598 C C . GLN A 1 687 ? -49.462 -33.138 89.225 1.00 69.69 687 GLN A C 1
ATOM 5600 O O . GLN A 1 687 ? -50.080 -33.718 90.119 1.00 69.69 687 GLN A O 1
ATOM 5605 N N . CYS A 1 688 ? -48.182 -32.783 89.382 1.00 66.44 688 CYS A N 1
ATOM 5606 C CA . CYS A 1 688 ? -47.442 -32.987 90.634 1.00 66.44 688 CYS A CA 1
ATOM 5607 C C . CYS A 1 688 ? -47.980 -32.112 91.777 1.00 66.44 688 CYS A C 1
ATOM 5609 O O . CYS A 1 688 ? -48.180 -32.615 92.881 1.00 66.44 688 CYS A O 1
ATOM 5611 N N . LEU A 1 689 ? -48.304 -30.844 91.507 1.00 68.00 689 LEU A N 1
ATOM 5612 C CA . LEU A 1 689 ? -48.913 -29.943 92.493 1.00 68.00 689 LEU A CA 1
ATOM 5613 C C . LEU A 1 689 ? -50.318 -30.400 92.920 1.00 68.00 689 LEU A C 1
ATOM 5615 O O . LEU A 1 689 ? -50.669 -30.298 94.094 1.00 68.00 689 LEU A O 1
ATOM 5619 N N . GLN A 1 690 ? -51.107 -30.971 92.004 1.00 67.69 690 GLN A N 1
ATOM 5620 C CA . GLN A 1 690 ? -52.406 -31.568 92.342 1.00 67.69 690 GLN A CA 1
ATOM 5621 C C . GLN A 1 690 ? -52.270 -32.841 93.193 1.00 67.69 690 GLN A C 1
ATOM 5623 O O . GLN A 1 690 ? -53.061 -33.042 94.114 1.00 67.69 690 GLN A O 1
ATOM 5628 N N . ARG A 1 691 ? -51.245 -33.672 92.949 1.00 64.81 691 ARG A N 1
ATOM 5629 C CA . ARG A 1 691 ? -50.932 -34.831 93.808 1.00 64.81 691 ARG A CA 1
ATOM 5630 C C . ARG A 1 691 ? -50.475 -34.401 95.202 1.00 64.81 691 ARG A C 1
ATOM 5632 O O . ARG A 1 691 ? -50.904 -35.010 96.175 1.00 64.81 691 ARG A O 1
ATOM 5639 N N . GLN A 1 692 ? -49.689 -33.328 95.298 1.00 67.69 692 GLN A N 1
ATOM 5640 C CA . GLN A 1 692 ? -49.229 -32.771 96.571 1.00 67.69 692 GLN A CA 1
ATOM 5641 C C . GLN A 1 692 ? -50.390 -32.208 97.411 1.00 67.69 692 GLN A C 1
ATOM 5643 O O . GLN A 1 692 ? -50.496 -32.507 98.600 1.00 67.69 692 GLN A O 1
ATOM 5648 N N . ALA A 1 693 ? -51.330 -31.495 96.780 1.00 65.38 693 ALA A N 1
ATOM 5649 C CA . ALA A 1 693 ? -52.543 -31.008 97.442 1.00 65.38 693 ALA A CA 1
ATOM 5650 C C . ALA A 1 693 ? -53.463 -32.149 97.930 1.00 65.38 693 ALA A C 1
ATOM 5652 O O . ALA A 1 693 ? -54.085 -32.035 98.988 1.00 65.38 693 ALA A O 1
ATOM 5653 N N . ALA A 1 694 ? -53.520 -33.272 97.202 1.00 63.50 694 ALA A N 1
ATOM 5654 C CA . ALA A 1 694 ? -54.258 -34.463 97.625 1.00 63.50 694 ALA A CA 1
ATOM 5655 C C . ALA A 1 694 ? -53.596 -35.171 98.826 1.00 63.50 694 ALA A C 1
ATOM 5657 O O . ALA A 1 694 ? -54.296 -35.601 99.744 1.00 63.50 694 ALA A O 1
ATOM 5658 N N . THR A 1 695 ? -52.260 -35.237 98.882 1.00 65.44 695 THR A N 1
ATOM 5659 C CA . THR A 1 695 ? -51.532 -35.766 100.052 1.00 65.44 695 THR A CA 1
ATOM 5660 C C . THR A 1 695 ? -51.625 -34.861 101.280 1.00 65.44 695 THR A C 1
ATOM 5662 O O . THR A 1 695 ? -51.735 -35.370 102.393 1.00 65.44 695 THR A O 1
ATOM 5665 N N . ASP A 1 696 ? -51.666 -33.538 101.108 1.00 66.00 696 ASP A N 1
ATOM 5666 C CA . ASP A 1 696 ? -51.836 -32.595 102.224 1.00 66.00 696 ASP A CA 1
ATOM 5667 C C . ASP A 1 696 ? -53.263 -32.628 102.802 1.00 66.00 696 ASP A C 1
ATOM 5669 O O . ASP A 1 696 ? -53.457 -32.481 104.012 1.00 66.00 696 ASP A O 1
ATOM 5673 N N . SER A 1 697 ? -54.266 -32.897 101.958 1.00 64.62 697 SER A N 1
ATOM 5674 C CA . SER A 1 697 ? -55.645 -33.186 102.375 1.00 64.62 697 SER A CA 1
ATOM 5675 C C . SER A 1 697 ? -55.736 -34.476 103.201 1.00 64.62 697 SER A C 1
ATOM 5677 O O . SER A 1 697 ? -56.381 -34.494 104.250 1.00 64.62 697 SER A O 1
ATOM 5679 N N . LEU A 1 698 ? -55.055 -35.542 102.764 1.00 66.88 698 LEU A N 1
ATOM 5680 C CA . LEU A 1 698 ? -55.027 -36.832 103.460 1.00 66.88 698 LEU A CA 1
ATOM 5681 C C . LEU A 1 698 ? -54.268 -36.748 104.798 1.00 66.88 698 LEU A C 1
ATOM 5683 O O . LEU A 1 698 ? -54.712 -37.297 105.803 1.00 66.88 698 LEU A O 1
ATOM 5687 N N . ASN A 1 699 ? -53.168 -35.991 104.847 1.00 62.44 699 ASN A N 1
ATOM 5688 C CA . ASN A 1 699 ? -52.416 -35.754 106.081 1.00 62.44 699 ASN A CA 1
ATOM 5689 C C . ASN A 1 699 ? -53.199 -34.923 107.106 1.00 62.44 699 ASN A C 1
ATOM 5691 O O . ASN A 1 699 ? -53.069 -35.173 108.302 1.00 62.44 699 ASN A O 1
ATOM 5695 N N . LYS A 1 700 ? -54.046 -33.978 106.672 1.00 66.38 700 LYS A N 1
ATOM 5696 C CA . LYS A 1 700 ? -54.956 -33.249 107.574 1.00 66.38 700 LYS A CA 1
ATOM 5697 C C . LYS A 1 700 ? -56.055 -34.143 108.154 1.00 66.38 700 LYS A C 1
ATOM 5699 O O . LYS A 1 700 ? -56.347 -34.011 109.341 1.00 66.38 700 LYS A O 1
ATOM 5704 N N . GLN A 1 701 ? -56.601 -35.073 107.367 1.00 64.25 701 GLN A N 1
ATOM 5705 C CA . GLN A 1 701 ? -57.555 -36.074 107.865 1.00 64.25 701 GLN A CA 1
ATOM 5706 C C . GLN A 1 701 ? -56.904 -37.032 108.874 1.00 64.25 701 GLN A C 1
ATOM 5708 O O . GLN A 1 701 ? -57.443 -37.218 109.960 1.00 64.25 701 GLN A O 1
ATOM 5713 N N . LEU A 1 702 ? -55.693 -37.532 108.598 1.00 60.75 702 LEU A N 1
ATOM 5714 C CA . LEU A 1 702 ? -54.952 -38.398 109.529 1.00 60.75 702 LEU A CA 1
ATOM 5715 C C . LEU A 1 702 ? -54.519 -37.676 110.821 1.00 60.75 702 LEU A C 1
ATOM 5717 O O . LEU A 1 702 ? -54.410 -38.306 111.873 1.00 60.75 702 LEU A O 1
ATOM 5721 N N . PHE A 1 703 ? -54.289 -36.357 110.777 1.00 65.88 703 PHE A N 1
ATOM 5722 C CA . PHE A 1 703 ? -54.017 -35.553 111.977 1.00 65.88 703 PHE A CA 1
ATOM 5723 C C . PHE A 1 703 ? -55.273 -35.343 112.836 1.00 65.88 703 PHE A C 1
ATOM 5725 O O . PHE A 1 703 ? -55.184 -35.388 114.062 1.00 65.88 703 PHE A O 1
ATOM 5732 N N . GLN A 1 704 ? -56.443 -35.158 112.213 1.00 61.28 704 GLN A N 1
ATOM 5733 C CA . GLN A 1 704 ? -57.730 -35.079 112.916 1.00 61.28 704 GLN A CA 1
ATOM 5734 C C . GLN A 1 704 ? -58.145 -36.434 113.507 1.00 61.28 704 GLN A C 1
ATOM 5736 O O . GLN A 1 704 ? -58.598 -36.481 114.646 1.00 61.28 704 GLN A O 1
ATOM 5741 N N . GLU A 1 705 ? -57.896 -37.543 112.807 1.00 57.50 705 GLU A N 1
ATOM 5742 C CA . GLU A 1 705 ? -58.123 -38.895 113.336 1.00 57.50 705 GLU A CA 1
ATOM 5743 C C . GLU A 1 705 ? -57.171 -39.238 114.496 1.00 57.50 705 GLU A C 1
ATOM 5745 O O . GLU A 1 705 ? -57.600 -39.847 115.473 1.00 57.50 705 GLU A O 1
ATOM 5750 N N . ARG A 1 706 ? -55.910 -38.772 114.472 1.00 56.66 706 ARG A N 1
ATOM 5751 C CA . ARG A 1 706 ? -54.982 -38.900 115.617 1.00 56.66 706 ARG A CA 1
ATOM 5752 C C . ARG A 1 706 ? -55.358 -38.021 116.810 1.00 56.66 706 ARG A C 1
ATOM 5754 O O . ARG A 1 706 ? -55.167 -38.452 117.943 1.00 56.66 706 ARG A O 1
ATOM 5761 N N . SER A 1 707 ? -55.896 -36.826 116.565 1.00 56.00 707 SER A N 1
ATOM 5762 C CA . SER A 1 707 ? -56.399 -35.938 117.620 1.00 56.00 707 SER A CA 1
ATOM 5763 C C . SER A 1 707 ? -57.639 -36.520 118.305 1.00 56.00 707 SER A C 1
ATOM 5765 O O . SER A 1 707 ? -57.764 -36.400 119.518 1.00 56.00 707 SER A O 1
ATOM 5767 N N . ASN A 1 708 ? -58.510 -37.201 117.554 1.00 53.62 708 ASN A N 1
ATOM 5768 C CA . ASN A 1 708 ? -59.702 -37.859 118.096 1.00 53.62 708 ASN A CA 1
ATOM 5769 C C . ASN A 1 708 ? -59.378 -39.181 118.823 1.00 53.62 708 ASN A C 1
ATOM 5771 O O . ASN A 1 708 ? -60.085 -39.548 119.755 1.00 53.62 708 ASN A O 1
ATOM 5775 N N . TYR A 1 709 ? -58.279 -39.863 118.474 1.00 54.38 709 TYR A N 1
ATOM 5776 C CA . TYR A 1 709 ? -57.811 -41.064 119.189 1.00 54.38 709 TYR A CA 1
ATOM 5777 C C . TYR A 1 709 ? -57.115 -40.756 120.532 1.00 54.38 709 TYR A C 1
ATOM 5779 O O . TYR A 1 709 ? -56.942 -41.653 121.355 1.00 54.38 709 TYR A O 1
ATOM 5787 N N . GLN A 1 710 ? -56.696 -39.504 120.767 1.00 51.22 710 GLN A N 1
ATOM 5788 C CA . GLN A 1 710 ? -56.099 -39.063 122.037 1.00 51.22 710 GLN A CA 1
ATOM 5789 C C . GLN A 1 710 ? -57.129 -38.507 123.036 1.00 51.22 710 GLN A C 1
ATOM 5791 O O . GLN A 1 710 ? -56.802 -38.385 124.210 1.00 51.22 710 GLN A O 1
ATOM 5796 N N . SER A 1 711 ? -58.373 -38.247 122.614 1.00 48.12 711 SER A N 1
ATOM 5797 C CA . SER A 1 711 ? -59.484 -37.809 123.480 1.00 48.12 711 SER A CA 1
ATOM 5798 C C . SER A 1 711 ? -60.409 -38.942 123.959 1.00 48.12 711 SER A C 1
ATOM 5800 O O . SER A 1 711 ? -61.382 -38.674 124.652 1.00 48.12 711 SER A O 1
ATOM 5802 N N . GLU A 1 712 ? -60.123 -40.200 123.604 1.00 47.94 712 GLU A N 1
ATOM 5803 C CA . GLU A 1 712 ? -60.836 -41.402 124.087 1.00 47.94 712 GLU A CA 1
ATOM 5804 C C . GLU A 1 712 ? -59.981 -42.267 125.042 1.00 47.94 712 GLU A C 1
ATOM 5806 O O . GLU A 1 712 ? -60.295 -43.434 125.290 1.00 47.94 712 GLU A O 1
ATOM 5811 N N . LYS A 1 713 ? -58.880 -41.726 125.592 1.00 46.38 713 LYS A N 1
ATOM 5812 C CA . LYS A 1 713 ? -58.001 -42.479 126.507 1.00 46.38 713 LYS A CA 1
ATOM 5813 C C . LYS A 1 713 ? -57.446 -41.724 127.722 1.00 46.38 713 LYS A C 1
ATOM 5815 O O . LYS A 1 713 ? -56.522 -42.239 128.347 1.00 46.38 713 LYS A O 1
ATOM 5820 N N . GLU A 1 714 ? -58.049 -40.594 128.075 1.00 34.97 714 GLU A N 1
ATOM 5821 C CA . GLU A 1 714 ? -58.021 -39.911 129.384 1.00 34.97 714 GLU A CA 1
ATOM 5822 C C . GLU A 1 714 ? -59.367 -39.202 129.568 1.00 34.97 714 GLU A C 1
ATOM 5824 O O . GLU A 1 714 ? -59.830 -39.119 130.729 1.00 34.97 714 GLU A O 1
#

Organism: NCBI:txid433720

Radius of gyration: 99.38 Å; Cα contacts (8 Å, |Δi|>4): 12; chains: 1; bounding box: 190×83×307 Å

Mean predicted aligned error: 25.12 Å

InterPro domains:
  IPR038826 Coiled-coil domain-containing protein 178 [PTHR35088] (37-708)

Solvent-accessible surface area (backbone atoms only — not comparable to full-atom values): 41785 Å² total; per-residue (Å²): 137,81,87,84,81,88,87,84,88,88,82,86,88,81,87,86,81,88,81,89,84,86,91,85,92,86,81,87,87,89,88,87,87,89,89,84,89,87,88,86,89,82,83,78,98,79,74,86,82,79,88,74,92,68,77,80,82,69,80,83,55,98,58,76,50,76,64,54,52,48,46,50,52,51,51,50,50,51,51,55,57,62,67,68,74,68,82,94,82,82,84,84,80,88,82,86,80,83,80,84,81,87,81,80,81,87,87,82,91,77,87,76,82,76,80,75,79,79,78,78,90,79,80,95,71,94,65,87,80,54,74,64,61,57,50,51,52,46,51,53,50,48,54,50,51,52,52,50,50,52,52,49,50,54,52,51,51,51,53,51,51,52,50,51,54,50,47,52,51,52,51,50,54,50,52,47,49,67,54,51,48,60,53,50,53,49,51,52,50,53,52,51,49,49,53,51,51,51,50,50,49,52,52,54,50,51,51,54,51,51,52,55,50,50,52,53,50,50,54,52,49,54,53,50,54,51,50,52,50,51,53,50,52,50,53,51,50,51,52,53,49,53,52,50,52,52,52,51,54,53,48,52,49,53,52,51,52,52,48,53,52,52,51,50,52,49,49,54,52,51,52,51,50,50,51,52,50,51,53,49,50,54,49,52,51,50,55,49,52,52,52,52,52,54,49,53,51,49,53,51,51,52,51,51,51,51,53,50,52,52,52,49,49,53,50,51,51,50,49,53,51,48,52,49,53,51,53,52,49,53,52,49,51,54,52,49,54,53,54,51,53,56,53,52,58,52,52,59,56,55,60,60,54,59,63,62,50,62,70,52,55,71,59,54,63,66,53,58,72,68,50,67,73,55,57,76,67,56,65,75,63,59,71,70,64,66,73,68,66,73,73,66,66,73,72,70,67,69,70,64,65,68,65,62,65,64,57,65,68,59,57,66,60,55,59,64,54,58,57,61,54,55,61,53,53,57,56,50,58,52,51,52,56,52,51,52,55,52,52,56,50,49,52,52,50,53,56,47,50,53,49,52,53,52,46,51,49,50,52,50,52,49,51,49,53,50,50,53,50,48,50,51,50,48,51,51,49,51,48,51,50,52,52,48,49,51,52,50,52,51,50,50,50,53,50,48,52,51,47,53,52,50,51,51,52,48,51,50,53,52,53,51,49,55,49,51,55,51,51,55,55,47,53,58,50,56,59,60,55,58,70,67,61,74,78,72,74,86,78,73,76,81,74,56,76,76,52,52,76,66,43,56,73,50,47,63,56,48,52,55,53,47,56,53,50,51,57,47,48,51,51,48,51,52,50,50,52,52,49,52,50,52,50,49,54,52,49,52,50,48,53,48,52,50,50,52,50,53,51,51,49,51,54,49,51,52,51,49,52,52,49,51,53,51,50,51,54,50,47,55,50,48,51,53,50,50,54,51,48,51,50,50,49,53,50,49,51,54,49,50,55,50,46,52,52,50,53,54,50,49,53,51,52,52,51,54,50,52,52,52,51,51,50,50,50,52,52,51,52,52,49,54,51,49,54,54,50,50,54,49,52,51,51,52,52,53,52,51,53,52,52,49,54,53,51,54,52,50,51,52,50,55,50,52,55,53,55,57,62,62,71,76,77,120

Sequence (714 aa):
MVDTEHTVFSSASSDSGLGGVENRKLNEPNQSARSFDDDDFQLPANWPDYDFERKKSCLFSRVFSTCVTKAINHLELVQNAIEHKDSPTRKGATYRREVRFTHKSSPMELQIIGQGGQVGHEHSHHHEILEDEIIDEVLLLLARLDRERLRLITLCENEQFIRNRLRESIDHWRLKRLRDLPLAVQREHEVCINDINELQWHITYNVKLAEKMSAKIEISRTWHQQLDIEVSDIRQTTALMAEKVQTELIEIKRLTDALKETEHELMLSRAKNADTLDKSARANQRATVERNEIRSELDKTIKALQQITTKLHTAQDLHKTYLKTITDAKENVKKNTVAYNEEVIKRDAARSEMSDLKLKLMALQSDRQNIQSEIERLNINLERARSEEKARDDQRKQELEVLQANALKRESKLEKILKKTREKSIIIDEHGRKLAKINEQIERHQKTITRYEQQRKRDSEMLRTVIENLQRAVFTNESITADMQRATEILQKEEEEIRDAMDAVRRQIDDEGVMIGKIDEHLLTDQQELDTITNAEAIRAEQAERIETNLQGKFDVLAADVTVLEAEDVKIKEHLAKVKELLHETNELYMKDKTELEQRKAEISERQQAALATANDLGTKLDHITTQTAYLKKRIEEMTESRIMMETLTVKIRGEIQTAESELVDVKYNLTLIEAGEKEVVRVLQQCLQRQAATDSLNKQLFQERSNYQSEKE

Foldseek 3Di:
DDDDDDDDDDDDDDDDDDDDDDDDDDDDDDDDDDDDDDDDDDDDDDDDDDDDPDDPVVPPDPDDPPLVVVLVVLVVVLVVVVVPPDDDDDDDDDDPDDDDDDDDDDDDDDDDPDPDDDPDDDDDDDDDDDSVVSVVSSVVSVVVVVVVVVVVVVVVVVVVVVVVVVVVVVVVVVVCCVPVVVVVVVVVVVVVVVVVVVVVVVVVVVVVVVVVVVVVVVVVVVVVVVVVVVVVVVVVVVVVVVVVVVVVVVVVVVVVVVVVVVVVVVVVVVVVVVVVVVVVVVVVVVVVVVVVVVVVVVVVVVVVVVVVVVVVVVVVVVVVVVVVVVVVVVVVVVVVVVVVVVVVVVVVVVVVVVVVVVVVVVVVVVVVVVCVVVVVVCVVVVVVVVVPVVPPVVVVPPPVPPVVVVPVVVVVVVVVVVVVVVVVVVVVVVVVVVVVVVVVVVVVVVVVVVVVVVVVVVVVVVVVVVVVVVVVVVVVVVVVVVVVVVVVVVVVVVVVVVVVVVVVVVVVVVVVVVVVVVVVVVVVVVVVVVVVVVPPPPPPPPPVPVVVVVCVVVVVVVVVVVVVVVVVVVVVVVVVVVVVVVVVVVVVVVVVVVVVVVVVVVVVVVVVVVVVVVVVVVVVVVVVVVVVVVVVVVVVVVVVVVVVVVVVVVVVVVVVVVVVVVVVVVVVVVVVVVVVVVVVVVVVVVVVVVVVVVVVVVVVVVVVVVVVVVVVPD

Secondary structure (DSSP, 8-state):
--------------------------------------PPP---S----------GGGSS-SS--HHHHHHHHHHHHHHHHHTTSS--------------------------------------------HHHHHHHHHHHHHHHHHHHHHHHHHHHHHHHHHHHHHHHHHHHHHHHHHHHHHHHHHHHHHHHHHHHHHHHHHHHHHHHHHHHHHHHHHHHHHHHHHHHHHHHHHHHHHHHHHHHHHHHHHHHHHHHHHHHHHHHHHHHHHHHHHHHHHHHHHHHHHHHHHHHHHHHHHHHHHHHHHHHHHHHHHHHHHHHHHHHHHHHHHHHHHHHHHHHHHHHHHHHHHHHHHHHHHHTTTHHHHHHHHTTTHHHHTTTGGGGGGSGGGSSSSSSSSSHHHHHHHHHHHHHHHHHHHHHHHHHHHHHHHHHHHHHHHHHHHHHHHHHHHHHHHHHHHHHHHHHHHHHHHHHHHHHHHHHHHHHHHHHHHHHHHHHHHHHHHHHHHHHHHHHHHHHHHHHHHHHHHHHHHHHTTS-TT--SSSTTTHHHHHHHHHHHHHHHHHHHHHHHHHHHHHHHHHHHHHHHHHHHHHHHHHHHHHHHHHHHHHHHHHHHHHHHHHHHHHHHHHHHHHHHHHHHHHHHHHHHHHHHHHHHHHHHHHHHHHHHHHHHHHHHHHHHHHHHHHHHHHHHHHHHHHHHHHHHHHHHHHHSSS--

pLDDT: mean 70.28, std 19.43, range [28.59, 98.06]